Protein AF-0000000084396271 (afdb_homodimer)

Solvent-accessible surface area (backbone atoms only — not comparable to full-atom values): 37922 Å² total; per-residue (Å²): 140,82,82,84,74,87,76,87,78,82,88,83,81,90,78,85,70,91,72,87,77,88,82,86,90,87,81,84,76,80,70,82,71,81,75,75,80,76,79,72,78,72,75,79,75,74,90,86,75,85,74,75,72,69,78,74,76,63,80,74,70,66,83,68,76,63,54,51,74,42,50,71,95,71,56,78,64,40,39,77,60,93,80,74,76,40,69,64,97,51,34,36,41,35,73,61,38,47,53,78,38,41,73,50,60,68,64,48,58,51,75,68,24,57,67,62,53,68,36,43,68,68,48,74,65,57,42,42,51,49,53,48,51,40,34,66,33,40,35,21,45,52,26,32,31,30,34,42,66,32,36,73,73,73,45,84,22,66,40,32,36,40,26,40,30,73,41,32,82,73,37,26,33,32,28,47,38,68,72,46,66,34,66,61,48,61,94,46,50,56,60,57,51,50,50,47,48,52,52,45,43,40,46,70,71,71,52,29,44,22,37,33,42,65,34,37,64,85,42,54,70,60,48,51,51,41,45,74,70,55,32,41,78,37,35,53,42,68,35,62,53,17,41,31,58,64,91,58,55,75,80,79,69,85,73,75,85,87,69,78,77,79,67,47,64,48,34,42,28,34,34,23,36,40,36,42,59,41,43,77,72,61,50,38,49,58,49,46,58,55,59,69,66,48,85,68,67,72,66,77,68,56,48,90,61,64,78,72,78,75,72,78,72,80,118,141,87,82,82,85,77,91,79,70,88,79,88,82,91,81,90,76,89,72,92,74,89,86,92,88,90,88,82,79,81,80,86,76,80,74,70,77,72,77,66,78,66,73,77,73,72,88,85,75,84,76,77,70,68,79,74,76,62,79,74,72,66,85,68,76,54,50,52,76,42,49,71,94,71,56,78,66,39,41,77,60,92,82,73,76,40,68,65,97,51,33,36,42,36,74,59,37,47,50,78,39,42,72,52,60,68,63,48,58,52,76,69,23,57,68,62,51,67,36,40,68,68,48,75,66,57,42,32,51,51,53,49,52,39,36,67,34,39,34,24,46,50,26,31,33,29,35,42,66,32,36,74,74,74,43,84,22,65,41,31,36,41,25,39,30,72,41,32,81,71,38,26,33,34,27,47,37,69,74,45,66,35,67,60,49,61,94,44,50,56,60,57,50,52,49,48,50,52,52,46,44,41,44,71,71,69,53,31,44,22,37,33,43,66,36,39,64,84,41,54,72,60,48,52,49,42,45,72,70,54,33,41,80,36,34,56,38,70,35,61,53,18,36,34,62,62,91,57,52,78,74,85,86,80,76,68,90,93,68,72,79,79,66,47,62,50,35,42,26,36,33,24,36,41,36,42,59,40,43,76,72,62,51,37,50,59,50,46,56,55,59,68,66,47,86,70,68,70,65,76,68,56,49,92,60,62,79,72,78,75,71,79,70,82,121

Foldseek 3Di:
DDDDDDDDDDDDDDDDDDDDDDDDDDDDDDPPPPCPPPPPPPPVDDDDDDPPPPCPDDPPPDVPPLQLQPDPVRQAFQAQDDDDWWDDPWKIKDFDGNVQCVVVALPFDQVQCVFVQLDDPDDSVRVSVVSVVQRVDNQKTKIFMFTVLQVVVVHGRGFWIWMWGPQDLVQLEIETDGTTGQLLCPPFCRVLRVLLRVVCCSCPVVNGFKYKYKTFPPPVVSVVVCVLLPWDWPDKDWLPPPQRDCVVPPDDDDPDDPDDPPGRHRTIMTMTMDGSCCCPPVCSNVSSVVSVPDDGDNSVPRDSDRPDPPPPPPD/DDDDDDDDDDDYDDDDDDDDDDDYDDDDDPDDDPPVPPVPVPPVPDDDDDPPPPCPDDPPPDPPPLQLQPDPVRQAFQAQDDDDWWDDPWKIKDFDHNVQCVVVALPFDQVQCVFVQQDDPDDSVRVSVVSVVQRVDNQKTKIFMFTVLQVVVVHGRGFWMWMWGPQDLVQLEIETDGTTGQLLCPPFCRVLRVLLRVVCCSCPPVNGFKYKYKTFPPPVVSVVVCVLLPWDWPDKAWLPPPQRDCVNPPPDDDPDDVDDPPGRDRTIMTMTMDGSCCCPPVCSNVSSVVSVPDDGDNSVPRDSDRPDPPPPPPD

InterPro domains:
  IPR000182 GNAT domain [PF13302] (110-232)
  IPR000182 GNAT domain [PS51186] (91-251)
  IPR016181 Acyl-CoA N-acyltransferase [SSF55729] (82-240)
  IPR051908 Ribosomal-protein N-acetyltransferase [PTHR43441] (69-279)

Organism: NCBI:txid1296121

Nearest PDB structures (foldseek):
  3tcv-assembly1_A  TM=8.466E-01  e=3.653E-15  Brucella abortus 2308
  8gxf-assembly2_C  TM=8.588E-01  e=2.642E-12  Pseudomonas flexibilis
  8gxk-assembly2_C  TM=8.245E-01  e=1.444E-12  Pseudomonas jinjuensis
  8gxj-assembly1_A  TM=8.281E-01  e=3.166E-12  Pseudomonas aeruginosa PAO1
  3owc-assembly2_B  TM=7.996E-01  e=6.440E-10  Pseudomonas aeruginosa PAO1

Radius of gyration: 36.33 Å; Cα contacts (8 Å, |Δi|>4): 925; chains: 2; bounding box: 116×98×127 Å

Secondary structure (DSSP, 8-state):
-------------------------------------------------------------------SS--GGG-----SS----EE-SSEEEEE--HHHHHHHHTTS-GGGGGGGSS-----HHHHHHHHHHHHH-TT-EEEEEEEHHHHHTTS--EEEEEEEEEEETTTTEEEEEEEEE-GGGTTSSHHHHHHHHHHHIIIIIS--SEEEEEEETT-HHHHHHHHHTTPEEEEEEEEEE----GGG-----S--S---------EEEEEEEEEHHHHHTSSHHHHHHHHHTSPPP-GGG--SS----------/-------------------------------------------------------------------SS--GGG-----SS----EE-SSEEEEE--HHHHHHHHTTS-GGGGGGGSS-----HHHHHHHHHHHHH-TT-EEEEEEEHHHHHTTS--EEEEEEEEEEETTTTEEEEEEEEE-GGGTTSSHHHHHHHHHHHIIIIIS--SEEEEEEETT-HHHHHHHHHTTPEEEEEEEEEE----GGG--------S--------PEEEEEEEEEHHHHHTSSHHHHHHHHHTSPPP-GGG--SS----------

Structure (mmCIF, N/CA/C/O backbone):
data_AF-0000000084396271-model_v1
#
loop_
_entity.id
_entity.type
_entity.pdbx_description
1 polymer 'N-acetyltransferase domain-containing protein'
#
loop_
_atom_site.group_PDB
_atom_site.id
_atom_site.type_symbol
_atom_site.label_atom_id
_atom_site.label_alt_id
_atom_site.label_comp_id
_atom_site.label_asym_id
_atom_site.label_entity_id
_atom_site.label_seq_id
_atom_site.pdbx_PDB_ins_code
_atom_site.Cartn_x
_atom_site.Cartn_y
_atom_site.Cartn_z
_atom_site.occupancy
_atom_site.B_iso_or_equiv
_atom_site.auth_seq_id
_atom_site.auth_comp_id
_atom_site.auth_asym_id
_atom_site.auth_atom_id
_atom_site.pdbx_PDB_model_num
ATOM 1 N N . MET A 1 1 ? -6.223 18.297 80.25 1 16.91 1 MET A N 1
ATOM 2 C CA . MET A 1 1 ? -6.379 17.406 81.375 1 16.91 1 MET A CA 1
ATOM 3 C C . MET A 1 1 ? -6.949 16.047 80.938 1 16.91 1 MET A C 1
ATOM 5 O O . MET A 1 1 ? -7.426 15.906 79.812 1 16.91 1 MET A O 1
ATOM 9 N N . THR A 1 2 ? -7.754 15.602 81.875 1 15.03 2 THR A N 1
ATOM 10 C CA . THR A 1 2 ? -7.855 14.297 82.5 1 15.03 2 THR A CA 1
ATOM 11 C C . THR A 1 2 ? -8.75 13.359 81.688 1 15.03 2 THR A C 1
ATOM 13 O O . THR A 1 2 ? -8.367 12.227 81.438 1 15.03 2 THR A O 1
ATOM 16 N N . SER A 1 3 ? -10.117 13.68 81.812 1 15.02 3 SER A N 1
ATOM 17 C CA . SER A 1 3 ? -10.922 12.742 82.562 1 15.02 3 SER A CA 1
ATOM 18 C C . SER A 1 3 ? -11.336 11.539 81.75 1 15.02 3 SER A C 1
ATOM 20 O O . SER A 1 3 ? -11.281 11.586 80.5 1 15.02 3 SER A O 1
ATOM 22 N N . GLU A 1 4 ? -12.633 11.219 82 1 15.9 4 GLU A N 1
ATOM 23 C CA . GLU A 1 4 ? -13.312 10.078 82.562 1 15.9 4 GLU A CA 1
ATOM 24 C C . GLU A 1 4 ? -13.703 9.047 81.562 1 15.9 4 GLU A C 1
ATOM 26 O O . GLU A 1 4 ? -13.789 9.367 80.375 1 15.9 4 GLU A O 1
ATOM 31 N N . THR A 1 5 ? -14.328 8.062 81.938 1 14.91 5 THR A N 1
ATOM 32 C CA . THR A 1 5 ? -14.492 6.641 82.25 1 14.91 5 THR A CA 1
ATOM 33 C C . THR A 1 5 ? -15.562 6.02 81.312 1 14.91 5 THR A C 1
ATOM 35 O O . THR A 1 5 ? -15.672 4.793 81.25 1 14.91 5 THR A O 1
ATOM 38 N N . GLN A 1 6 ? -16.5 6.895 80.688 1 15.28 6 GLN A N 1
ATOM 39 C CA . GLN A 1 6 ? -17.797 6.352 81.062 1 15.28 6 GLN A CA 1
ATOM 40 C C . GLN A 1 6 ? -17.969 4.91 80.562 1 15.28 6 GLN A C 1
ATOM 42 O O . GLN A 1 6 ? -17.578 4.574 79.5 1 15.28 6 GLN A O 1
ATOM 47 N N . SER A 1 7 ? -18.766 4.227 81.312 1 14.34 7 SER A N 1
ATOM 48 C CA . SER A 1 7 ? -19.062 2.922 81.938 1 14.34 7 SER A CA 1
ATOM 49 C C . SER A 1 7 ? -19.688 1.986 80.875 1 14.34 7 SER A C 1
ATOM 51 O O . SER A 1 7 ? -19.234 0.852 80.688 1 14.34 7 SER A O 1
ATOM 53 N N . THR A 1 8 ? -21.016 2.145 80.625 1 15.55 8 THR A N 1
ATOM 54 C CA . THR A 1 8 ? -21.938 1.189 81.25 1 15.55 8 THR A CA 1
ATOM 55 C C . THR A 1 8 ? -22.031 -0.081 80.375 1 15.55 8 THR A C 1
ATOM 57 O O . THR A 1 8 ? -21.75 -0.06 79.188 1 15.55 8 THR A O 1
ATOM 60 N N . GLN A 1 9 ? -22.906 -0.939 80.812 1 13.7 9 GLN A N 1
ATOM 61 C CA . GLN A 1 9 ? -23.156 -2.297 81.25 1 13.7 9 GLN A CA 1
ATOM 62 C C . GLN A 1 9 ? -23.734 -3.166 80.125 1 13.7 9 GLN A C 1
ATOM 64 O O . GLN A 1 9 ? -23.344 -4.332 80 1 13.7 9 GLN A O 1
ATOM 69 N N . LEU A 1 10 ? -24.875 -2.721 79.5 1 14.86 10 LEU A N 1
ATOM 70 C CA . LEU A 1 10 ? -26.016 -3.557 79.875 1 14.86 10 LEU A CA 1
ATOM 71 C C . LEU A 1 10 ? -25.875 -4.953 79.25 1 14.86 10 LEU A C 1
ATOM 73 O O . LEU A 1 10 ? -25.203 -5.137 78.25 1 14.86 10 LEU A O 1
ATOM 77 N N . ASP A 1 11 ? -27.016 -5.633 79.25 1 14.85 11 ASP A N 1
ATOM 78 C CA . ASP A 1 11 ? -27.609 -6.848 79.75 1 14.85 11 ASP A CA 1
ATOM 79 C C . ASP A 1 11 ? -27.469 -8.016 78.812 1 14.85 11 ASP A C 1
ATOM 81 O O . ASP A 1 11 ? -27.234 -7.812 77.625 1 14.85 11 ASP A O 1
ATOM 85 N N . GLN A 1 12 ? -28.359 -8.992 79 1 14.6 12 GLN A N 1
ATOM 86 C CA . GLN A 1 12 ? -28.469 -10.383 79.438 1 14.6 12 GLN A CA 1
ATOM 87 C C . GLN A 1 12 ? -28.562 -11.328 78.25 1 14.6 12 GLN A C 1
ATOM 89 O O . GLN A 1 12 ? -27.781 -12.266 78.125 1 14.6 12 GLN A O 1
ATOM 94 N N . ASN A 1 13 ? -29.844 -11.734 77.938 1 14.47 13 ASN A N 1
ATOM 95 C CA . ASN A 1 13 ? -30.344 -13.055 78.312 1 14.47 13 ASN A CA 1
ATOM 96 C C . ASN A 1 13 ? -30.203 -14.039 77.188 1 14.47 13 ASN A C 1
ATOM 98 O O . ASN A 1 13 ? -29.625 -15.117 77.312 1 14.47 13 ASN A O 1
ATOM 102 N N . HIS A 1 14 ? -31.391 -14.242 76.375 1 15.46 14 HIS A N 1
ATOM 103 C CA . HIS A 1 14 ? -32.219 -15.445 76.5 1 15.46 14 HIS A CA 1
ATOM 104 C C . HIS A 1 14 ? -31.734 -16.5 75.5 1 15.46 14 HIS A C 1
ATOM 106 O O . HIS A 1 14 ? -31.109 -16.172 74.5 1 15.46 14 HIS A O 1
ATOM 112 N N . SER A 1 15 ? -32.188 -17.719 75.75 1 14.06 15 SER A N 1
ATOM 113 C CA . SER A 1 15 ? -31.906 -19.156 75.875 1 14.06 15 SER A CA 1
ATOM 114 C C . SER A 1 15 ? -32.031 -19.844 74.5 1 14.06 15 SER A C 1
ATOM 116 O O . SER A 1 15 ? -31.266 -20.734 74.188 1 14.06 15 SER A O 1
ATOM 118 N N . GLU A 1 16 ? -33.188 -19.594 73.75 1 15.12 16 GLU A N 1
ATOM 119 C CA . GLU A 1 16 ? -34 -20.812 73.688 1 15.12 16 GLU A CA 1
ATOM 120 C C . GLU A 1 16 ? -33.375 -21.812 72.688 1 15.12 16 GLU A C 1
ATOM 122 O O . GLU A 1 16 ? -32.719 -21.422 71.75 1 15.12 16 GLU A O 1
ATOM 127 N N . SER A 1 17 ? -33.562 -23.094 73.062 1 14.41 17 SER A N 1
ATOM 128 C CA . SER A 1 17 ? -33.156 -24.484 73 1 14.41 17 SER A CA 1
ATOM 129 C C . SER A 1 17 ? -33.438 -25.094 71.625 1 14.41 17 SER A C 1
ATOM 131 O O . SER A 1 17 ? -33.031 -26.203 71.312 1 14.41 17 SER A O 1
ATOM 133 N N . PHE A 1 18 ? -34.219 -24.453 70.75 1 14.88 18 PHE A N 1
ATOM 134 C CA . PHE A 1 18 ? -35.156 -25.484 70.312 1 14.88 18 PHE A CA 1
ATOM 135 C C . PHE A 1 18 ? -34.406 -26.609 69.562 1 14.88 18 PHE A C 1
ATOM 137 O O . PHE A 1 18 ? -33.594 -26.359 68.688 1 14.88 18 PHE A O 1
ATOM 144 N N . GLN A 1 19 ? -34.688 -27.859 70.062 1 13.97 19 GLN A N 1
ATOM 145 C CA . GLN A 1 19 ? -34.219 -29.234 70.125 1 13.97 19 GLN A CA 1
ATOM 146 C C . GLN A 1 19 ? -34.281 -29.906 68.75 1 13.97 19 GLN A C 1
ATOM 148 O O . GLN A 1 19 ? -33.375 -30.641 68.375 1 13.97 19 GLN A O 1
ATOM 153 N N . ALA A 1 20 ? -35.531 -29.953 68.125 1 14.43 20 ALA A N 1
ATOM 154 C CA . ALA A 1 20 ? -36.031 -31.312 68 1 14.43 20 ALA A CA 1
ATOM 155 C C . ALA A 1 20 ? -35.156 -32.125 67.062 1 14.43 20 ALA A C 1
ATOM 157 O O . ALA A 1 20 ? -34.562 -31.578 66.125 1 14.43 20 ALA A O 1
ATOM 158 N N . ASN A 1 21 ? -35.25 -33.5 67.188 1 14.63 21 ASN A N 1
ATOM 159 C CA . ASN A 1 21 ? -34.688 -34.844 67.125 1 14.63 21 ASN A CA 1
ATOM 160 C C . ASN A 1 21 ? -34.719 -35.406 65.688 1 14.63 21 ASN A C 1
ATOM 162 O O . ASN A 1 21 ? -33.906 -36.281 65.375 1 14.63 21 ASN A O 1
ATOM 166 N N . GLY A 1 22 ? -35.906 -35.375 65 1 14.86 22 GLY A N 1
ATOM 167 C CA . GLY A 1 22 ? -36.406 -36.719 64.688 1 14.86 22 GLY A CA 1
ATOM 168 C C . GLY A 1 22 ? -35.562 -37.406 63.625 1 14.86 22 GLY A C 1
ATOM 169 O O . GLY A 1 22 ? -34.781 -36.781 62.906 1 14.86 22 GLY A O 1
ATOM 170 N N . GLN A 1 23 ? -35.844 -38.75 63.5 1 15.27 23 GLN A N 1
ATOM 171 C CA . GLN A 1 23 ? -35.312 -40.094 63.281 1 15.27 23 GLN A CA 1
ATOM 172 C C . GLN A 1 23 ? -35.062 -40.344 61.812 1 15.27 23 GLN A C 1
ATOM 174 O O . GLN A 1 23 ? -33.969 -40.844 61.438 1 15.27 23 GLN A O 1
ATOM 179 N N . VAL A 1 24 ? -36.156 -40.75 61.031 1 15.43 24 VAL A N 1
ATOM 180 C CA . VAL A 1 24 ? -36.375 -42.125 60.625 1 15.43 24 VAL A CA 1
ATOM 181 C C . VAL A 1 24 ? -35.562 -42.406 59.375 1 15.43 24 VAL A C 1
ATOM 183 O O . VAL A 1 24 ? -35.062 -41.469 58.688 1 15.43 24 VAL A O 1
ATOM 186 N N . ASP A 1 25 ? -36.25 -43.156 58.281 1 16.17 25 ASP A N 1
ATOM 187 C CA . ASP A 1 25 ? -36.219 -44.531 57.781 1 16.17 25 ASP A CA 1
ATOM 188 C C . ASP A 1 25 ? -35.438 -44.625 56.469 1 16.17 25 ASP A C 1
ATOM 190 O O . ASP A 1 25 ? -35.219 -43.625 55.781 1 16.17 25 ASP A O 1
ATOM 194 N N . HIS A 1 26 ? -35.5 -45.906 55.906 1 15.9 26 HIS A N 1
ATOM 195 C CA . HIS A 1 26 ? -34.688 -46.969 55.281 1 15.9 26 HIS A CA 1
ATOM 196 C C . HIS A 1 26 ? -34.469 -46.688 53.812 1 15.9 2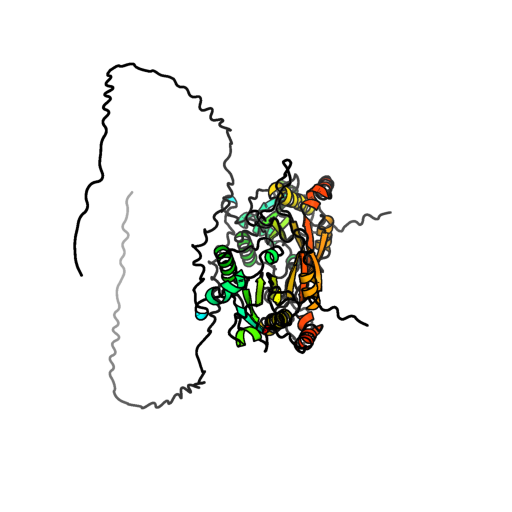6 HIS A C 1
ATOM 198 O O . HIS A 1 26 ? -33.344 -46.688 53.344 1 15.9 26 HIS A O 1
ATOM 204 N N . ASP A 1 27 ? -35.406 -47.344 52.906 1 15.79 27 ASP A N 1
ATOM 205 C CA . ASP A 1 27 ? -35.156 -48.5 52.062 1 15.79 27 ASP A CA 1
ATOM 206 C C . ASP A 1 27 ? -34.719 -48.062 50.656 1 15.79 27 ASP A C 1
ATOM 208 O O . ASP A 1 27 ? -33.75 -48.594 50.125 1 15.79 27 ASP A O 1
ATOM 212 N N . GLY A 1 28 ? -35.75 -47.656 49.844 1 16.92 28 GLY A N 1
ATOM 213 C CA . GLY A 1 28 ? -36.188 -48.344 48.625 1 16.92 28 GLY A CA 1
ATOM 214 C C . GLY A 1 28 ? -35.344 -48 47.406 1 16.92 28 GLY A C 1
ATOM 215 O O . GLY A 1 28 ? -34.844 -46.875 47.281 1 16.92 28 GLY A O 1
ATOM 216 N N . ASP A 1 29 ? -35 -49.062 46.562 1 17.61 29 ASP A N 1
ATOM 217 C CA . ASP A 1 29 ? -34.031 -49.469 45.531 1 17.61 29 ASP A CA 1
ATOM 218 C C . ASP A 1 29 ? -34.281 -48.719 44.25 1 17.61 29 ASP A C 1
ATOM 220 O O . ASP A 1 29 ? -33.594 -48.938 43.25 1 17.61 29 ASP A O 1
ATOM 224 N N . VAL A 1 30 ? -35.281 -47.875 44.156 1 17.53 30 VAL A N 1
ATOM 225 C CA . VAL A 1 30 ? -35.844 -47.938 42.812 1 17.53 30 VAL A CA 1
ATOM 226 C C . VAL A 1 30 ? -34.75 -47.625 41.781 1 17.53 30 VAL A C 1
ATOM 228 O O . VAL A 1 30 ? -33.969 -46.656 41.969 1 17.53 30 VAL A O 1
ATOM 231 N N . LEU A 1 31 ? -34.688 -48.531 40.719 1 18.08 31 LEU A N 1
ATOM 232 C CA . LEU A 1 31 ? -33.938 -48.969 39.562 1 18.08 31 LEU A CA 1
ATOM 233 C C . LEU A 1 31 ? -33.969 -47.875 38.469 1 18.08 31 LEU A C 1
ATOM 235 O O . LEU A 1 31 ? -33.469 -48.094 37.375 1 18.08 31 LEU A O 1
ATOM 239 N N . LEU A 1 32 ? -33.969 -46.625 38.75 1 16.39 32 LEU A N 1
ATOM 240 C CA . LEU A 1 32 ? -34.375 -45.812 37.594 1 16.39 32 LEU A CA 1
ATOM 241 C C . LEU A 1 32 ? -33.438 -46.031 36.406 1 16.39 32 LEU A C 1
ATOM 243 O O . LEU A 1 32 ? -32.25 -45.875 36.531 1 16.39 32 LEU A O 1
ATOM 247 N N . ASN A 1 33 ? -33.906 -46.844 35.438 1 18 33 ASN A N 1
ATOM 248 C CA . ASN A 1 33 ? -33.469 -47.375 34.125 1 18 33 ASN A CA 1
ATOM 249 C C . ASN A 1 33 ? -33.125 -46.25 33.156 1 18 33 ASN A C 1
ATOM 251 O O . ASN A 1 33 ? -33 -46.469 31.969 1 18 33 ASN A O 1
ATOM 255 N N . GLY A 1 34 ? -33.125 -45 33.531 1 17.55 34 GLY A N 1
ATOM 256 C CA . GLY A 1 34 ? -33.281 -44.062 32.438 1 17.55 34 GLY A CA 1
ATOM 257 C C . GLY A 1 34 ? -32.188 -44.125 31.391 1 17.55 34 GLY A C 1
ATOM 258 O O . GLY A 1 34 ? -31.016 -43.938 31.703 1 17.55 34 GLY A O 1
ATOM 259 N N . GLU A 1 35 ? -32.344 -45 30.328 1 19.69 35 GLU A N 1
ATOM 260 C CA . GLU A 1 35 ? -31.594 -45.375 29.141 1 19.69 35 GLU A CA 1
ATOM 261 C C . GLU A 1 35 ? -31.156 -44.156 28.328 1 19.69 35 GLU A C 1
ATOM 263 O O . GLU A 1 35 ? -31.969 -43.562 27.625 1 19.69 35 GLU A O 1
ATOM 268 N N . GLY A 1 36 ? -30.719 -43.062 28.844 1 19.02 36 GLY A N 1
ATOM 269 C CA . GLY A 1 36 ? -30.5 -41.938 27.969 1 19.02 36 GLY A CA 1
ATOM 270 C C . GLY A 1 36 ? -29.516 -42.219 26.859 1 19.02 36 GLY A C 1
ATOM 271 O O . GLY A 1 36 ? -28.375 -42.594 27.109 1 19.02 36 GLY A O 1
ATOM 272 N N . GLU A 1 37 ? -29.953 -42.75 25.656 1 19.34 37 GLU A N 1
ATOM 273 C CA . GLU A 1 37 ? -29.312 -43.188 24.406 1 19.34 37 GLU A CA 1
ATOM 274 C C . GLU A 1 37 ? -28.344 -42.125 23.891 1 19.34 37 GLU A C 1
ATOM 276 O O . GLU A 1 37 ? -28.75 -41 23.625 1 19.34 37 GLU A O 1
ATOM 281 N N . ASN A 1 38 ? -27.078 -42.156 24.266 1 18.91 38 ASN A N 1
ATOM 282 C CA . ASN A 1 38 ? -25.906 -41.406 23.781 1 18.91 38 ASN A CA 1
ATOM 283 C C . ASN A 1 38 ? -25.672 -41.656 22.281 1 18.91 38 ASN A C 1
ATOM 285 O O . ASN A 1 38 ? -25.219 -42.75 21.891 1 18.91 38 ASN A O 1
ATOM 289 N N . ASN A 1 39 ? -26.609 -41.406 21.406 1 19.47 39 ASN A N 1
ATOM 290 C CA . ASN A 1 39 ? -26.391 -41.656 19.984 1 19.47 39 ASN A CA 1
ATOM 291 C C . ASN A 1 39 ? -25.094 -41 19.5 1 19.47 39 ASN A C 1
ATOM 293 O O . ASN A 1 39 ? -25 -39.781 19.375 1 19.47 39 ASN A O 1
ATOM 297 N N . ARG A 1 40 ? -23.938 -41.656 19.766 1 19.41 40 ARG A N 1
ATOM 298 C CA . ARG A 1 40 ? -22.609 -41.406 19.203 1 19.41 40 ARG A CA 1
ATOM 299 C C . ARG A 1 40 ? -22.641 -41.5 17.688 1 19.41 40 ARG A C 1
ATOM 301 O O . ARG A 1 40 ? -22.766 -42.594 17.141 1 19.41 40 ARG A O 1
ATOM 308 N N . ASN A 1 41 ? -23.344 -40.688 16.969 1 19.78 41 ASN A N 1
ATOM 309 C CA . ASN A 1 41 ? -23.156 -40.719 15.523 1 19.78 41 ASN A CA 1
ATOM 310 C C . ASN A 1 41 ? -21.672 -40.75 15.164 1 19.78 41 ASN A C 1
ATOM 312 O O . ASN A 1 41 ? -20.953 -39.781 15.43 1 19.78 41 ASN A O 1
ATOM 316 N N . ARG A 1 42 ? -20.984 -41.906 15.172 1 20.78 42 ARG A N 1
ATOM 317 C CA . ARG A 1 42 ? -19.641 -42.25 14.734 1 20.78 42 ARG A CA 1
ATOM 318 C C . ARG A 1 42 ? -19.391 -41.781 13.305 1 20.78 42 ARG A C 1
ATOM 320 O O . ARG A 1 42 ? -19.734 -42.5 12.352 1 20.78 42 ARG A O 1
ATOM 327 N N . MET A 1 43 ? -19.734 -40.594 12.898 1 21.81 43 MET A N 1
ATOM 328 C CA . MET A 1 43 ? -19.219 -40.406 11.555 1 21.81 43 MET A CA 1
ATOM 329 C C . MET A 1 43 ? -17.75 -40.844 11.469 1 21.81 43 MET A C 1
ATOM 331 O O . MET A 1 43 ? -16.922 -40.406 12.273 1 21.81 43 MET A O 1
ATOM 335 N N . ASP A 1 44 ? -17.406 -41.938 11.047 1 22.09 44 ASP A N 1
ATOM 336 C CA . ASP A 1 44 ? -16.172 -42.625 10.719 1 22.09 44 ASP A CA 1
ATOM 337 C C . ASP A 1 44 ? -15.242 -41.75 9.898 1 22.09 44 ASP A C 1
ATOM 339 O O . ASP A 1 44 ? -15.391 -41.625 8.68 1 22.09 44 ASP A O 1
ATOM 343 N N . MET A 1 45 ? -15.078 -40.5 10.375 1 22.77 45 MET A N 1
ATOM 344 C CA . MET A 1 45 ? -14.211 -39.594 9.633 1 22.77 45 MET A CA 1
ATOM 345 C C . MET A 1 45 ? -12.836 -40.219 9.414 1 22.77 45 MET A C 1
ATOM 347 O O . MET A 1 45 ? -12.156 -40.562 10.383 1 22.77 45 MET A O 1
ATOM 351 N N . ASN A 1 46 ? -12.445 -40.812 8.297 1 24.08 46 ASN A N 1
ATOM 352 C CA . ASN A 1 46 ? -11.203 -41.25 7.664 1 24.08 46 ASN A CA 1
ATOM 353 C C . ASN A 1 46 ? -10.055 -40.312 8.008 1 24.08 46 ASN A C 1
ATOM 355 O O . ASN A 1 46 ? -10.281 -39.156 8.422 1 24.08 46 ASN A O 1
ATOM 359 N N . GLY A 1 47 ? -8.75 -40.5 7.344 1 23.58 47 GLY A N 1
ATOM 360 C CA . GLY A 1 47 ? -7.355 -40.344 7.742 1 23.58 47 GLY A CA 1
ATOM 361 C C . GLY A 1 47 ? -6.996 -38.969 8.211 1 23.58 47 GLY A C 1
ATOM 362 O O . GLY A 1 47 ? -7.797 -38.031 8.086 1 23.58 47 GLY A O 1
ATOM 363 N N . SER A 1 48 ? -5.52 -38.75 8.297 1 25.41 48 SER A N 1
ATOM 364 C CA . SER A 1 48 ? -4.492 -38.094 9.109 1 25.41 48 SER A CA 1
ATOM 365 C C . SER A 1 48 ? -4.547 -36.562 8.969 1 25.41 48 SER A C 1
ATOM 367 O O . SER A 1 48 ? -4.48 -35.844 9.961 1 25.41 48 SER A O 1
ATOM 369 N N . ALA A 1 49 ? -4.016 -36.062 7.824 1 27.09 49 ALA A N 1
ATOM 370 C CA . ALA A 1 49 ? -2.873 -35.156 7.793 1 27.09 49 ALA A CA 1
ATOM 371 C C . ALA A 1 49 ? -3.266 -33.75 8.281 1 27.09 49 ALA A C 1
ATOM 373 O O . ALA A 1 49 ? -2.615 -33.188 9.164 1 27.09 49 ALA A O 1
ATOM 374 N N . ASP A 1 50 ? -3.412 -32.75 7.336 1 29.88 50 ASP A N 1
ATOM 375 C CA . ASP A 1 50 ? -2.746 -31.469 7.277 1 29.88 50 ASP A CA 1
ATOM 376 C C . ASP A 1 50 ? -3.525 -30.406 8.062 1 29.88 50 ASP A C 1
ATOM 378 O O . ASP A 1 50 ? -4.527 -29.891 7.582 1 29.88 50 ASP A O 1
ATOM 382 N N . GLN A 1 51 ? -3.701 -30.75 9.375 1 29.5 51 GLN A N 1
ATOM 383 C CA . GLN A 1 51 ? -4.379 -29.703 10.141 1 29.5 51 GLN A CA 1
ATOM 384 C C . GLN A 1 51 ? -3.594 -28.391 10.102 1 29.5 51 GLN A C 1
ATOM 386 O O . GLN A 1 51 ? -2.549 -28.281 10.75 1 29.5 51 GLN A O 1
ATOM 391 N N . THR A 1 52 ? -3.457 -27.719 9 1 31.53 52 THR A N 1
ATOM 392 C CA . THR A 1 52 ? -2.861 -26.391 9.023 1 31.53 52 THR A CA 1
ATOM 393 C C . THR A 1 52 ? -3.475 -25.547 10.125 1 31.53 52 THR A C 1
ATOM 395 O O . THR A 1 52 ? -4.695 -25.375 10.188 1 31.53 52 THR A O 1
ATOM 398 N N . VAL A 1 53 ? -2.904 -25.609 11.352 1 30.44 53 VAL A N 1
ATOM 399 C CA . VAL A 1 53 ? -3.279 -24.797 12.508 1 30.44 53 VAL A CA 1
ATOM 400 C C . VAL A 1 53 ? -3.32 -23.328 12.117 1 30.44 53 VAL A C 1
ATOM 402 O O . VAL A 1 53 ? -2.316 -22.766 11.672 1 30.44 53 VAL A O 1
ATOM 405 N N . LEU A 1 54 ? -4.426 -22.844 11.758 1 31.92 54 LEU A N 1
ATOM 406 C CA . LEU A 1 54 ? -4.66 -21.406 11.625 1 31.92 54 LEU A CA 1
ATOM 407 C C . LEU A 1 54 ? -4.418 -20.703 12.953 1 31.92 54 LEU A C 1
ATOM 409 O O . LEU A 1 54 ? -4.992 -21.062 13.977 1 31.92 54 LEU A O 1
ATOM 413 N N . ASN A 1 55 ? -3.238 -20.344 13.242 1 31.44 55 ASN A N 1
ATOM 414 C CA . ASN A 1 55 ? -3.068 -19.531 14.438 1 31.44 55 ASN A CA 1
ATOM 415 C C . ASN A 1 55 ? -4.023 -18.344 14.445 1 31.44 55 ASN A C 1
ATOM 417 O O . ASN A 1 55 ? -3.805 -17.359 13.734 1 31.44 55 ASN A O 1
ATOM 421 N N . LEU A 1 56 ? -5.188 -18.594 14.781 1 34.66 56 LEU A N 1
ATOM 422 C CA . LEU A 1 56 ? -6.195 -17.547 14.914 1 34.66 56 LEU A CA 1
ATOM 423 C C . LEU A 1 56 ? -5.93 -16.688 16.141 1 34.66 56 LEU A C 1
ATOM 425 O O . LEU A 1 56 ? -6.785 -15.891 16.547 1 34.66 56 LEU A O 1
ATOM 429 N N . TYR A 1 57 ? -4.855 -17.094 16.828 1 34.72 57 TYR A N 1
ATOM 430 C CA . TYR A 1 57 ? -4.656 -16.344 18.062 1 34.72 57 TYR A CA 1
ATOM 431 C C . TYR A 1 57 ? -4.332 -14.883 17.781 1 34.72 57 TYR A C 1
ATOM 433 O O . TYR A 1 57 ? -3.373 -14.586 17.062 1 34.72 57 TYR A O 1
ATOM 441 N N . ARG A 1 58 ? -5.188 -13.992 17.938 1 39.94 58 ARG A N 1
ATOM 442 C CA . ARG A 1 58 ? -4.863 -12.57 18 1 39.94 58 ARG A CA 1
ATOM 443 C C . ARG A 1 58 ? -4.484 -12.156 19.422 1 39.94 58 ARG A C 1
ATOM 445 O O . ARG A 1 58 ? -5.227 -12.422 20.375 1 39.94 58 ARG A O 1
ATOM 452 N N . PRO A 1 59 ? -3.275 -11.867 19.688 1 37.69 59 PRO A N 1
ATOM 453 C CA . PRO A 1 59 ? -3.055 -11.414 21.062 1 37.69 59 PRO A CA 1
ATOM 454 C C . PRO A 1 59 ? -4.148 -10.469 21.547 1 37.69 59 PRO A C 1
ATOM 456 O O . PRO A 1 59 ? -4.648 -9.648 20.781 1 37.69 59 PRO A O 1
ATOM 459 N N . THR A 1 60 ? -4.984 -10.906 22.406 1 39.84 60 THR A N 1
ATOM 460 C CA . THR A 1 60 ? -5.852 -9.938 23.078 1 39.84 60 THR A CA 1
ATOM 461 C C . THR A 1 60 ? -5.059 -8.727 23.547 1 39.84 60 THR A C 1
ATOM 463 O O . THR A 1 60 ? -4.035 -8.875 24.219 1 39.84 60 THR A O 1
ATOM 466 N N . GLY A 1 61 ? -5.004 -7.613 22.797 1 42.66 61 GLY A N 1
ATOM 467 C CA . GLY A 1 61 ? -4.371 -6.371 23.219 1 42.66 61 GLY A CA 1
ATOM 468 C C . GLY A 1 61 ? -4.496 -6.102 24.703 1 42.66 61 GLY A C 1
ATOM 469 O O . GLY A 1 61 ? -5.383 -6.645 25.359 1 42.66 61 GLY A O 1
ATOM 470 N N . THR A 1 62 ? -3.465 -6.055 25.375 1 43.97 62 THR A N 1
ATOM 471 C CA . THR A 1 62 ? -3.453 -5.551 26.75 1 43.97 62 THR A CA 1
ATOM 472 C C . THR A 1 62 ? -4.562 -4.52 26.953 1 43.97 62 THR A C 1
ATOM 474 O O . THR A 1 62 ? -4.867 -3.742 26.047 1 43.97 62 THR A O 1
ATOM 477 N N . PRO A 1 63 ? -5.414 -4.711 27.922 1 44.91 63 PRO A N 1
ATOM 478 C CA . PRO A 1 63 ? -6.328 -3.605 28.234 1 44.91 63 PRO A CA 1
ATOM 479 C C . PRO A 1 63 ? -5.703 -2.236 27.984 1 44.91 63 PRO A C 1
ATOM 481 O O . PRO A 1 63 ? -4.609 -1.949 28.469 1 44.91 63 PRO A O 1
ATOM 484 N N . SER A 1 64 ? -5.711 -1.687 26.828 1 49.47 64 SER A N 1
ATOM 485 C CA . SER A 1 64 ? -5.145 -0.415 26.391 1 49.47 64 SER A CA 1
ATOM 486 C C . SER A 1 64 ? -5.359 0.675 27.438 1 49.47 64 SER A C 1
ATOM 488 O O . SER A 1 64 ? -6.5 0.996 27.781 1 49.47 64 SER A O 1
ATOM 490 N N . THR A 1 65 ? -4.75 0.592 28.562 1 58.94 65 THR A N 1
ATOM 491 C CA . THR A 1 65 ? -4.738 1.847 29.312 1 58.94 65 THR A CA 1
ATOM 492 C C . THR A 1 65 ? -4.711 3.039 28.359 1 58.94 65 THR A C 1
ATOM 494 O O . THR A 1 65 ? -3.814 3.148 27.516 1 58.94 65 THR A O 1
ATOM 497 N N . TYR A 1 66 ? -5.918 3.463 27.984 1 73.5 66 TYR A N 1
ATOM 498 C CA . TYR A 1 66 ? -6.043 4.602 27.078 1 73.5 66 TYR A CA 1
ATOM 499 C C . TYR A 1 66 ? -5.422 5.852 27.688 1 73.5 66 TYR A C 1
ATOM 501 O O . TYR A 1 66 ? -5.578 6.109 28.891 1 73.5 66 TYR A O 1
ATOM 509 N N . HIS A 1 67 ? -4.211 6.219 27.344 1 83.88 67 HIS A N 1
ATOM 510 C CA . HIS A 1 67 ? -3.365 7.348 27.719 1 83.88 67 HIS A CA 1
ATOM 511 C C . HIS A 1 67 ? -4.129 8.664 27.625 1 83.88 67 HIS A C 1
ATOM 513 O O . HIS A 1 67 ? -3.59 9.664 27.141 1 83.88 67 HIS A O 1
ATOM 519 N N . ALA A 1 68 ? -5.359 8.602 28.062 1 88.69 68 ALA A N 1
ATOM 520 C CA . ALA A 1 68 ? -6.188 9.797 27.953 1 88.69 68 ALA A CA 1
ATOM 521 C C . ALA A 1 68 ? -5.652 10.906 28.859 1 88.69 68 ALA A C 1
ATOM 523 O O . ALA A 1 68 ? -5.859 12.094 28.578 1 88.69 68 ALA A O 1
ATOM 524 N N . ALA A 1 69 ? -4.965 10.508 29.906 1 90.5 69 ALA A N 1
ATOM 525 C CA . ALA A 1 69 ? -4.527 11.484 30.891 1 90.5 69 ALA A CA 1
ATOM 526 C C . ALA A 1 69 ? -3.008 11.586 30.938 1 90.5 69 ALA A C 1
ATOM 528 O O . ALA A 1 69 ? -2.449 12.359 31.719 1 90.5 69 ALA A O 1
ATOM 529 N N . THR A 1 70 ? -2.361 10.828 30.109 1 92.38 70 THR A N 1
ATOM 530 C CA . THR A 1 70 ? -0.903 10.867 30.094 1 92.38 70 THR A CA 1
ATOM 531 C C . THR A 1 70 ? -0.401 12.211 29.578 1 92.38 70 THR A C 1
ATOM 533 O O . THR A 1 70 ? -0.758 12.641 28.469 1 92.38 70 THR A O 1
ATOM 536 N N . PRO A 1 71 ? 0.42 12.883 30.422 1 92.88 71 PRO A N 1
ATOM 537 C CA . PRO A 1 71 ? 0.943 14.172 29.984 1 92.88 71 PRO A CA 1
ATOM 538 C C . PRO A 1 71 ? 1.794 14.062 28.719 1 92.88 71 PRO A C 1
ATOM 540 O O . PRO A 1 71 ? 2.396 13.016 28.469 1 92.88 71 PRO A O 1
ATOM 543 N N . ARG A 1 72 ? 1.785 15.125 28 1 92.5 72 ARG A N 1
ATOM 544 C CA . ARG A 1 72 ? 2.488 15.195 26.719 1 92.5 72 ARG A CA 1
ATOM 545 C C . ARG A 1 72 ? 3.926 14.711 26.859 1 92.5 72 ARG A C 1
ATOM 547 O O . ARG A 1 72 ? 4.414 13.953 26.016 1 92.5 72 ARG A O 1
ATOM 554 N N . GLU A 1 73 ? 4.574 15.125 27.906 1 90.25 73 GLU A N 1
ATOM 555 C CA . GLU A 1 73 ? 5.992 14.844 28.109 1 90.25 73 GLU A CA 1
ATOM 556 C C . GLU A 1 73 ? 6.242 13.352 28.297 1 90.25 73 GLU A C 1
ATOM 558 O O . GLU A 1 73 ? 7.355 12.867 28.094 1 90.25 73 GLU A O 1
ATOM 563 N N . LEU A 1 74 ? 5.16 12.648 28.656 1 90.88 74 LEU A N 1
ATOM 564 C CA . LEU A 1 74 ? 5.301 11.227 28.953 1 90.88 74 LEU A CA 1
ATOM 565 C C . LEU A 1 74 ? 4.656 10.375 27.859 1 90.88 74 LEU A C 1
ATOM 567 O O . LEU A 1 74 ? 4.727 9.148 27.906 1 90.88 74 LEU A O 1
ATOM 571 N N . TYR A 1 75 ? 4.035 11.008 26.969 1 92.19 75 TYR A N 1
ATOM 572 C CA . TYR A 1 75 ? 3.369 10.297 25.891 1 92.19 75 TYR A CA 1
ATOM 573 C C . TYR A 1 75 ? 4.359 9.922 24.797 1 92.19 75 TYR A C 1
ATOM 575 O O . TYR A 1 75 ? 4.715 10.758 23.953 1 92.19 75 TYR A O 1
ATOM 583 N N . ASP A 1 76 ? 4.734 8.703 24.719 1 90 76 ASP A N 1
ATOM 584 C CA . ASP A 1 76 ? 5.777 8.227 23.812 1 90 76 ASP A CA 1
ATOM 585 C C . ASP A 1 76 ? 5.199 7.871 22.453 1 90 76 ASP A C 1
ATOM 587 O O . ASP A 1 76 ? 4.352 6.98 22.344 1 90 76 ASP A O 1
ATOM 591 N N . ILE A 1 77 ? 5.648 8.461 21.453 1 90.62 77 ILE A N 1
ATOM 592 C CA . ILE A 1 77 ? 5.207 8.219 20.078 1 90.62 77 ILE A CA 1
ATOM 593 C C . ILE A 1 77 ? 6.195 7.297 19.375 1 90.62 77 ILE A C 1
ATOM 595 O O . ILE A 1 77 ? 7.398 7.57 19.344 1 90.62 77 ILE A O 1
ATOM 599 N N . ASN A 1 78 ? 5.738 6.242 18.766 1 93.06 78 ASN A N 1
ATOM 600 C CA . ASN A 1 78 ? 6.57 5.23 18.125 1 93.06 78 ASN A CA 1
ATOM 601 C C . ASN A 1 78 ? 6.723 5.496 16.625 1 93.06 78 ASN A C 1
ATOM 603 O O . ASN A 1 78 ? 6.641 4.574 15.812 1 93.06 78 ASN A O 1
ATOM 607 N N . PHE A 1 79 ? 6.961 6.645 16.297 1 93.06 79 PHE A N 1
ATOM 608 C CA . PHE A 1 79 ? 7.152 6.996 14.898 1 93.06 79 PHE A CA 1
ATOM 609 C C . PHE A 1 79 ? 8.578 6.699 14.461 1 93.06 79 PHE A C 1
ATOM 611 O O . PHE A 1 79 ? 9.531 6.973 15.195 1 93.06 79 PHE A O 1
ATOM 618 N N . VAL A 1 80 ? 8.758 6.246 13.227 1 93.19 80 VAL A N 1
ATOM 619 C CA . VAL A 1 80 ? 10.016 5.656 12.773 1 93.19 80 VAL A CA 1
ATOM 620 C C . VAL A 1 80 ? 11.047 6.758 12.531 1 93.19 80 VAL A C 1
ATOM 622 O O . VAL A 1 80 ? 12.25 6.516 12.609 1 93.19 80 VAL A O 1
ATOM 625 N N . PHE A 1 81 ? 10.648 7.961 12.211 1 92.75 81 PHE A N 1
ATOM 626 C CA . PHE A 1 81 ? 11.555 9.078 11.977 1 92.75 81 PHE A CA 1
ATOM 627 C C . PHE A 1 81 ? 11.508 10.062 13.141 1 92.75 81 PHE A C 1
ATOM 629 O O . PHE A 1 81 ? 10.492 10.164 13.836 1 92.75 81 PHE A O 1
ATOM 636 N N . PRO A 1 82 ? 12.602 10.727 13.32 1 92.88 82 PRO A N 1
ATOM 637 C CA . PRO A 1 82 ? 12.523 11.812 14.297 1 92.88 82 PRO A CA 1
ATOM 638 C C . PRO A 1 82 ? 11.516 12.891 13.906 1 92.88 82 PRO A C 1
ATOM 640 O O . PRO A 1 82 ? 11.383 13.211 12.719 1 92.88 82 PRO A O 1
ATOM 643 N N . PHE A 1 83 ? 10.773 13.273 14.828 1 94.56 83 PHE A N 1
ATOM 644 C CA . PHE A 1 83 ? 9.812 14.336 14.57 1 94.56 83 PHE A CA 1
ATOM 645 C C . PHE A 1 83 ? 9.906 15.422 15.633 1 94.56 83 PHE A C 1
ATOM 647 O O . PHE A 1 83 ? 10.195 15.133 16.797 1 94.56 83 PHE A O 1
ATOM 654 N N . HIS A 1 84 ? 9.734 16.672 15.242 1 95.75 84 HIS A N 1
ATOM 655 C CA . HIS A 1 84 ? 9.641 17.828 16.125 1 95.75 84 HIS A CA 1
ATOM 656 C C . HIS A 1 84 ? 8.461 18.719 15.742 1 95.75 84 HIS A C 1
ATOM 658 O O . HIS A 1 84 ? 7.91 18.594 14.641 1 95.75 84 HIS A O 1
ATOM 664 N N . VAL A 1 85 ? 8.039 19.516 16.641 1 97.94 85 VAL A N 1
ATOM 665 C CA . VAL A 1 85 ? 6.922 20.422 16.406 1 97.94 85 VAL A CA 1
ATOM 666 C C . VAL A 1 85 ? 7.273 21.391 15.273 1 97.94 85 VAL A C 1
ATOM 668 O O . VAL A 1 85 ? 8.383 21.922 15.234 1 97.94 85 VAL A O 1
ATOM 671 N N . LEU A 1 86 ? 6.332 21.547 14.352 1 98.5 86 LEU A N 1
ATOM 672 C CA . LEU A 1 86 ? 6.48 22.453 13.219 1 98.5 86 LEU A CA 1
ATOM 673 C C . LEU A 1 86 ? 5.543 23.641 13.352 1 98.5 86 LEU A C 1
ATOM 675 O O . LEU A 1 86 ? 4.426 23.516 13.852 1 98.5 86 LEU A O 1
ATOM 679 N N . HIS A 1 87 ? 6.004 24.828 12.93 1 98 87 HIS A N 1
ATOM 680 C CA . HIS A 1 87 ? 5.074 25.938 13.039 1 98 87 HIS A CA 1
ATOM 681 C C . HIS A 1 87 ? 5.418 27.047 12.047 1 98 87 HIS A C 1
ATOM 683 O O . HIS A 1 87 ? 6.578 27.188 11.648 1 98 87 HIS A O 1
ATOM 689 N N . THR A 1 88 ? 4.473 27.703 11.57 1 98.06 88 THR A N 1
ATOM 690 C CA . THR A 1 88 ? 4.543 29.062 11.039 1 98.06 88 THR A CA 1
ATOM 691 C C . THR A 1 88 ? 4.09 30.078 12.094 1 98.06 88 THR A C 1
ATOM 693 O O . THR A 1 88 ? 3.955 29.75 13.266 1 98.06 88 THR A O 1
ATOM 696 N N . ASP A 1 89 ? 3.895 31.359 11.648 1 97.12 89 ASP A N 1
ATOM 697 C CA . ASP A 1 89 ? 3.383 32.375 12.562 1 97.12 89 ASP A CA 1
ATOM 698 C C . ASP A 1 89 ? 1.902 32.156 12.867 1 97.12 89 ASP A C 1
ATOM 700 O O . ASP A 1 89 ? 1.352 32.75 13.789 1 97.12 89 ASP A O 1
ATOM 704 N N . HIS A 1 90 ? 1.279 31.219 12.148 1 98.06 90 HIS A N 1
ATOM 705 C CA . HIS A 1 90 ? -0.177 31.156 12.219 1 98.06 90 HIS A CA 1
ATOM 706 C C . HIS A 1 90 ? -0.657 29.766 12.609 1 98.06 90 HIS A C 1
ATOM 708 O O . HIS A 1 90 ? -1.746 29.625 13.172 1 98.06 90 HIS A O 1
ATOM 714 N N . VAL A 1 91 ? 0.121 28.75 12.297 1 98.69 91 VAL A N 1
ATOM 715 C CA . VAL A 1 91 ? -0.31 27.359 12.492 1 98.69 91 VAL A CA 1
ATOM 716 C C . VAL A 1 91 ? 0.82 26.547 13.125 1 98.69 91 VAL A C 1
ATOM 718 O O . VAL A 1 91 ? 1.995 26.781 12.828 1 98.69 91 VAL A O 1
ATOM 721 N N . ARG A 1 92 ? 0.457 25.641 14.016 1 98.75 92 ARG A N 1
ATOM 722 C CA . ARG A 1 92 ? 1.393 24.688 14.609 1 98.75 92 ARG A CA 1
ATOM 723 C C . ARG A 1 92 ? 0.942 23.266 14.367 1 98.75 92 ARG A C 1
ATOM 725 O O . ARG A 1 92 ? -0.248 22.953 14.469 1 98.75 92 ARG A O 1
ATOM 732 N N . LEU A 1 93 ? 1.891 22.422 13.93 1 98.56 93 LEU A N 1
ATOM 733 C CA . LEU A 1 93 ? 1.692 20.984 13.82 1 98.56 93 LEU A CA 1
ATOM 734 C C . LEU A 1 93 ? 2.471 20.25 14.898 1 98.56 93 LEU A C 1
ATOM 736 O O . LEU A 1 93 ? 3.684 20.422 15.031 1 98.56 93 LEU A O 1
ATOM 740 N N . GLU A 1 94 ? 1.719 19.453 15.656 1 98.19 94 GLU A N 1
ATOM 741 C CA . GLU A 1 94 ? 2.346 18.688 16.719 1 98.19 94 GLU A CA 1
ATOM 742 C C . GLU A 1 94 ? 1.717 17.297 16.859 1 98.19 94 GLU A C 1
ATOM 744 O O . GLU A 1 94 ? 0.593 17.078 16.406 1 98.19 94 GLU A O 1
ATOM 749 N N . PRO A 1 95 ? 2.471 16.375 17.406 1 97.5 95 PRO A N 1
ATOM 750 C CA . PRO A 1 95 ? 1.873 15.047 17.578 1 97.5 95 PRO A CA 1
ATOM 751 C C . PRO A 1 95 ? 0.575 15.094 18.375 1 97.5 95 PRO A C 1
ATOM 753 O O . PRO A 1 95 ? 0.46 15.859 19.328 1 97.5 95 PRO A O 1
ATOM 756 N N . LEU A 1 96 ? -0.343 14.281 18.016 1 97.75 96 LEU A N 1
ATOM 757 C CA . LEU A 1 96 ? -1.614 14.195 18.719 1 97.75 96 LEU A CA 1
ATOM 758 C C . LEU A 1 96 ? -1.443 13.477 20.047 1 97.75 96 LEU A C 1
ATOM 760 O O . LEU A 1 96 ? -1.017 12.312 20.078 1 97.75 96 LEU A O 1
ATOM 764 N N . VAL A 1 97 ? -1.747 14.148 21.062 1 96.88 97 VAL A N 1
ATOM 765 C CA . VAL A 1 97 ? -1.682 13.641 22.438 1 96.88 97 VAL A CA 1
ATOM 766 C C . VAL A 1 97 ? -3.068 13.688 23.062 1 96.88 97 VAL A C 1
ATOM 768 O O . VAL A 1 97 ? -3.65 14.766 23.219 1 96.88 97 VAL A O 1
ATOM 771 N N . PRO A 1 98 ? -3.531 12.578 23.469 1 96.81 98 PRO A N 1
ATOM 772 C CA . PRO A 1 98 ? -4.914 12.547 23.938 1 96.81 98 PRO A CA 1
ATOM 773 C C . PRO A 1 98 ? -5.16 13.516 25.094 1 96.81 98 PRO A C 1
ATOM 775 O O . PRO A 1 98 ? -6.164 14.227 25.109 1 96.81 98 PRO A O 1
ATOM 778 N N . SER A 1 99 ? -4.344 13.633 26.078 1 95.88 99 SER A N 1
ATOM 779 C CA . SER A 1 99 ? -4.562 14.508 27.234 1 95.88 99 SER A CA 1
ATOM 780 C C . SER A 1 99 ? -4.703 15.961 26.797 1 95.88 99 SER A C 1
ATOM 782 O O . SER A 1 99 ? -5.27 16.781 27.531 1 95.88 99 SER A O 1
ATOM 784 N N . VAL A 1 100 ? -4.207 16.266 25.641 1 96.56 100 VAL A N 1
ATOM 785 C CA . VAL A 1 100 ? -4.211 17.641 25.141 1 96.56 100 VAL A CA 1
ATOM 786 C C . VAL A 1 100 ? -5.27 17.797 24.062 1 96.56 100 VAL A C 1
ATOM 788 O O . VAL A 1 100 ? -6.008 18.797 24.031 1 96.56 100 VAL A O 1
ATOM 791 N N . HIS A 1 101 ? -5.414 16.781 23.234 1 97.38 101 HIS A N 1
ATOM 792 C CA . HIS A 1 101 ? -6.059 17.016 21.938 1 97.38 101 HIS A CA 1
ATOM 793 C C . HIS A 1 101 ? -7.359 16.234 21.828 1 97.38 101 HIS A C 1
ATOM 795 O O . HIS A 1 101 ? -8.109 16.422 20.859 1 97.38 101 HIS A O 1
ATOM 801 N N . LEU A 1 102 ? -7.664 15.359 22.703 1 96.44 102 LEU A N 1
ATOM 802 C CA . LEU A 1 102 ? -8.805 14.461 22.562 1 96.44 102 LEU A CA 1
ATOM 803 C C . LEU A 1 102 ? -10.102 15.25 22.422 1 96.44 102 LEU A C 1
ATOM 805 O O . LEU A 1 102 ? -10.969 14.898 21.625 1 96.44 102 LEU A O 1
ATOM 809 N N . SER A 1 103 ? -10.266 16.266 23.25 1 95.56 103 SER A N 1
ATOM 810 C CA . SER A 1 103 ? -11.484 17.078 23.172 1 95.56 103 SER A CA 1
ATOM 811 C C . SER A 1 103 ? -11.68 17.656 21.781 1 95.56 103 SER A C 1
ATOM 813 O O . SER A 1 103 ? -12.797 17.672 21.266 1 95.56 103 SER A O 1
ATOM 815 N N . GLY A 1 104 ? -10.648 18.203 21.219 1 96.12 104 GLY A N 1
ATOM 816 C CA . GLY A 1 104 ? -10.711 18.719 19.859 1 96.12 104 GLY A CA 1
ATOM 817 C C . GLY A 1 104 ? -11 17.641 18.844 1 96.12 104 GLY A C 1
ATOM 818 O O . GLY A 1 104 ? -11.828 17.828 17.953 1 96.12 104 GLY A O 1
ATOM 819 N N . PHE A 1 105 ? -10.352 16.5 19.016 1 96.19 105 PHE A N 1
ATOM 820 C CA . PHE A 1 105 ? -10.523 15.367 18.125 1 96.19 105 PHE A CA 1
ATOM 821 C C . PHE A 1 105 ? -11.984 14.93 18.078 1 96.19 105 PHE A C 1
ATOM 823 O O . PHE A 1 105 ? -12.523 14.672 17 1 96.19 105 PHE A O 1
ATOM 830 N N . LEU A 1 106 ? -12.586 14.953 19.172 1 94.25 106 LEU A N 1
ATOM 831 C CA . LEU A 1 106 ? -13.961 14.477 19.281 1 94.25 106 LEU A CA 1
ATOM 832 C C . LEU A 1 106 ? -14.945 15.5 18.719 1 94.25 106 LEU A C 1
ATOM 834 O O . LEU A 1 106 ? -16.125 15.188 18.516 1 94.25 106 LEU A O 1
ATOM 838 N N . ARG A 1 107 ? -14.492 16.656 18.406 1 93.81 107 ARG A N 1
ATOM 839 C CA . ARG A 1 107 ? -15.344 17.688 17.828 1 93.81 107 ARG A CA 1
ATOM 840 C C . ARG A 1 107 ? -15.398 17.562 16.297 1 93.81 107 ARG A C 1
ATOM 842 O O . ARG A 1 107 ? -16.219 18.203 15.648 1 93.81 107 ARG A O 1
ATOM 849 N N . LEU A 1 108 ? -14.531 16.781 15.758 1 92.5 108 LEU A N 1
ATOM 850 C CA . LEU A 1 108 ? -14.625 16.531 14.328 1 92.5 108 LEU A CA 1
ATOM 851 C C . LEU A 1 108 ? -15.969 15.898 13.969 1 92.5 108 LEU A C 1
ATOM 853 O O . LEU A 1 108 ? -16.406 14.945 14.617 1 92.5 108 LEU A O 1
ATOM 857 N N . PRO A 1 109 ? -16.562 16.438 12.93 1 86.94 109 PRO A N 1
ATOM 858 C CA . PRO A 1 109 ? -17.891 15.938 12.609 1 86.94 109 PRO A CA 1
ATOM 859 C C . PRO A 1 109 ? -17.891 14.453 12.25 1 86.94 109 PRO A C 1
ATOM 861 O O . PRO A 1 109 ? -17.031 13.992 11.5 1 86.94 109 PRO A O 1
ATOM 864 N N . PRO A 1 110 ? -18.891 13.805 12.742 1 79.81 110 PRO A N 1
ATOM 865 C CA . PRO A 1 110 ? -18.969 12.375 12.453 1 79.81 110 PRO A CA 1
ATOM 866 C C . PRO A 1 110 ? -18.969 12.07 10.961 1 79.81 110 PRO A C 1
ATOM 868 O O . PRO A 1 110 ? -18.328 11.102 10.523 1 79.81 110 PRO A O 1
ATOM 871 N N . GLU A 1 111 ? -19.594 12.891 10.164 1 76.75 111 GLU A N 1
ATOM 872 C CA . GLU A 1 111 ? -19.734 12.664 8.734 1 76.75 111 GLU A CA 1
ATOM 873 C C . GLU A 1 111 ? -18.391 12.812 8.016 1 76.75 111 GLU A C 1
ATOM 875 O O . GLU A 1 111 ? -18.234 12.328 6.895 1 76.75 111 GLU A O 1
ATOM 880 N N . SER A 1 112 ? -17.516 13.43 8.75 1 79 112 SER A N 1
ATOM 881 C CA . SER A 1 112 ? -16.219 13.664 8.109 1 79 112 SER A CA 1
ATOM 882 C C . SER A 1 112 ? -15.383 12.391 8.055 1 79 112 SER A C 1
ATOM 884 O O . SER A 1 112 ? -14.445 12.289 7.262 1 79 112 SER A O 1
ATOM 886 N N . TRP A 1 113 ? -15.82 11.438 8.836 1 78.56 113 TRP A N 1
ATOM 887 C CA . TRP A 1 113 ? -15.039 10.211 8.914 1 78.56 113 TRP A CA 1
ATOM 888 C C . TRP A 1 113 ? -15.516 9.188 7.887 1 78.56 113 TRP A C 1
ATOM 890 O O . TRP A 1 113 ? -14.828 8.195 7.629 1 78.56 113 TRP A O 1
ATOM 900 N N . ILE A 1 114 ? -16.672 9.43 7.25 1 70 114 ILE A N 1
ATOM 901 C CA . ILE A 1 114 ? -17.297 8.492 6.324 1 70 114 ILE A CA 1
ATOM 902 C C . ILE A 1 114 ? -16.359 8.227 5.148 1 70 114 ILE A C 1
ATOM 904 O O . ILE A 1 114 ? -16.359 7.125 4.59 1 70 114 ILE A O 1
ATOM 908 N N . HIS A 1 115 ? -15.555 9.211 4.867 1 69.44 115 HIS A N 1
ATOM 909 C CA . HIS A 1 115 ? -14.68 9.117 3.703 1 69.44 115 HIS A CA 1
ATOM 910 C C . HIS A 1 115 ? -13.484 8.211 3.982 1 69.44 115 HIS A C 1
ATOM 912 O O . HIS A 1 115 ? -12.766 7.82 3.057 1 69.44 115 HIS A O 1
ATOM 918 N N . PHE A 1 116 ? -13.32 7.949 5.242 1 69.06 116 PHE A N 1
ATOM 919 C CA . PHE A 1 116 ? -12.125 7.191 5.609 1 69.06 116 PHE A CA 1
ATOM 920 C C . PHE A 1 116 ? -12.484 5.742 5.914 1 69.06 116 PHE A C 1
ATOM 922 O O . PHE A 1 116 ? -11.734 5.047 6.609 1 69.06 116 PHE A O 1
ATOM 929 N N . GLY A 1 117 ? -13.625 5.387 5.445 1 62.19 117 GLY A N 1
ATOM 930 C CA . GLY A 1 117 ? -14.031 4.004 5.648 1 62.19 117 GLY A CA 1
ATOM 931 C C . GLY A 1 117 ? -14.625 3.75 7.02 1 62.19 117 GLY A C 1
ATOM 932 O O . GLY A 1 117 ? -15.625 4.367 7.387 1 62.19 117 GLY A O 1
ATOM 933 N N . ASP A 1 118 ? -13.781 2.98 7.816 1 60.66 118 ASP A N 1
ATOM 934 C CA . ASP A 1 118 ? -14.305 2.5 9.086 1 60.66 118 ASP A CA 1
ATOM 935 C C . ASP A 1 118 ? -13.875 3.408 10.242 1 60.66 118 ASP A C 1
ATOM 937 O O . ASP A 1 118 ? -13.797 2.969 11.391 1 60.66 118 ASP A O 1
ATOM 941 N N . LEU A 1 119 ? -13.648 4.531 9.672 1 73.06 119 LEU A N 1
ATOM 942 C CA . LEU A 1 119 ? -13.258 5.438 10.75 1 73.06 119 LEU A CA 1
ATOM 943 C C . LEU A 1 119 ? -14.438 6.297 11.188 1 73.06 119 LEU A C 1
ATOM 945 O O . LEU A 1 119 ? -15.117 6.898 10.352 1 73.06 119 LEU A O 1
ATOM 949 N N . GLY A 1 120 ? -14.711 6.109 12.469 1 73.5 120 GLY A N 1
ATOM 950 C CA . GLY A 1 120 ? -15.766 6.906 13.078 1 73.5 120 GLY A CA 1
ATOM 951 C C . GLY A 1 120 ? -17.156 6.375 12.797 1 73.5 120 GLY A C 1
ATOM 952 O O . GLY A 1 120 ? -17.312 5.363 12.109 1 73.5 120 GLY A O 1
ATOM 953 N N . PRO A 1 121 ? -18.188 7.109 13.195 1 80.56 121 PRO A N 1
ATOM 954 C CA . PRO A 1 121 ? -18.109 8.102 14.273 1 80.56 121 PRO A CA 1
ATOM 955 C C . PRO A 1 121 ? -17.406 7.566 15.516 1 80.56 121 PRO A C 1
ATOM 957 O O . PRO A 1 121 ? -17.5 6.375 15.828 1 80.56 121 PRO A O 1
ATOM 960 N N . TYR A 1 122 ? -16.859 8.57 16.172 1 85.88 122 TYR A N 1
ATOM 961 C CA . TYR A 1 122 ? -16.031 8.164 17.312 1 85.88 122 TYR A CA 1
ATOM 962 C C . TYR A 1 122 ? -16.734 8.422 18.625 1 85.88 122 TYR A C 1
ATOM 964 O O . TYR A 1 122 ? -17.391 9.461 18.797 1 85.88 122 TYR A O 1
ATOM 972 N N . THR A 1 123 ? -16.703 7.453 19.422 1 87.25 123 THR A N 1
ATOM 973 C CA . THR A 1 123 ? -16.844 7.68 20.859 1 87.25 123 THR A CA 1
ATOM 974 C C . THR A 1 123 ? -15.492 7.996 21.484 1 87.25 123 THR A C 1
ATOM 976 O O . THR A 1 123 ? -14.453 7.883 20.844 1 87.25 123 THR A O 1
ATOM 979 N N . ARG A 1 124 ? -15.656 8.383 22.719 1 90.94 124 ARG A N 1
ATOM 980 C CA . ARG A 1 124 ? -14.406 8.617 23.438 1 90.94 124 ARG A CA 1
ATOM 981 C C . ARG A 1 124 ? -13.547 7.359 23.453 1 90.94 124 ARG A C 1
ATOM 983 O O . ARG A 1 124 ? -12.336 7.426 23.203 1 90.94 124 ARG A O 1
ATOM 990 N N . LYS A 1 125 ? -14.117 6.32 23.703 1 89.38 125 LYS A N 1
ATOM 991 C CA . LYS A 1 125 ? -13.406 5.055 23.812 1 89.38 125 LYS A CA 1
ATOM 992 C C . LYS A 1 125 ? -12.781 4.656 22.484 1 89.38 125 LYS A C 1
ATOM 994 O O . LYS A 1 125 ? -11.586 4.359 22.406 1 89.38 125 LYS A O 1
ATOM 999 N N . THR A 1 126 ? -13.562 4.711 21.422 1 87.62 126 THR A N 1
ATOM 1000 C CA . THR A 1 126 ? -13.07 4.262 20.125 1 87.62 126 THR A CA 1
ATOM 1001 C C . THR A 1 126 ? -12.023 5.234 19.578 1 87.62 126 THR A C 1
ATOM 1003 O O . THR A 1 126 ? -11.086 4.824 18.891 1 87.62 126 THR A O 1
ATOM 1006 N N . ALA A 1 127 ? -12.188 6.445 19.938 1 91.31 127 ALA A N 1
ATOM 1007 C CA . ALA A 1 127 ? -11.172 7.434 19.562 1 91.31 127 ALA A CA 1
ATOM 1008 C C . ALA A 1 127 ? -9.828 7.105 20.219 1 91.31 127 ALA A C 1
ATOM 1010 O O . ALA A 1 127 ? -8.797 7.074 19.547 1 91.31 127 ALA A O 1
ATOM 1011 N N . LEU A 1 128 ? -9.938 6.832 21.469 1 92.5 128 LEU A N 1
ATOM 1012 C CA . LEU A 1 128 ? -8.719 6.52 22.203 1 92.5 128 LEU A CA 1
ATOM 1013 C C . LEU A 1 128 ? -8.086 5.234 21.688 1 92.5 128 LEU A C 1
ATOM 1015 O O . LEU A 1 128 ? -6.863 5.156 21.547 1 92.5 128 LEU A O 1
ATOM 1019 N N . GLU A 1 129 ? -8.867 4.336 21.406 1 89.31 129 GLU A N 1
ATOM 1020 C CA . GLU A 1 129 ? -8.367 3.074 20.859 1 89.31 129 GLU A CA 1
ATOM 1021 C C . GLU A 1 129 ? -7.633 3.289 19.547 1 89.31 129 GLU A C 1
ATOM 1023 O O . GLU A 1 129 ? -6.531 2.773 19.344 1 89.31 129 GLU A O 1
ATOM 1028 N N . ASP A 1 130 ? -8.234 4.035 18.688 1 89.56 130 ASP A N 1
ATOM 1029 C CA . ASP A 1 130 ? -7.633 4.27 17.375 1 89.56 130 ASP A CA 1
ATOM 1030 C C . ASP A 1 130 ? -6.371 5.121 17.5 1 89.56 130 ASP A C 1
ATOM 1032 O O . ASP A 1 130 ? -5.352 4.828 16.859 1 89.56 130 ASP A O 1
ATOM 1036 N N . ILE A 1 131 ? -6.461 6.125 18.281 1 93.75 131 ILE A N 1
ATOM 1037 C CA . ILE A 1 131 ? -5.305 6.996 18.469 1 93.75 131 ILE A CA 1
ATOM 1038 C C . ILE A 1 131 ? -4.125 6.18 19 1 93.75 131 ILE A C 1
ATOM 1040 O O . ILE A 1 131 ? -3 6.324 18.516 1 93.75 131 ILE A O 1
ATOM 1044 N N . GLU A 1 132 ? -4.402 5.336 19.906 1 92.94 132 GLU A N 1
ATOM 1045 C CA . GLU A 1 132 ? -3.346 4.512 20.484 1 92.94 132 GLU A CA 1
ATOM 1046 C C . GLU A 1 132 ? -2.801 3.516 19.453 1 92.94 132 GLU A C 1
ATOM 1048 O O . GLU A 1 132 ? -1.606 3.215 19.453 1 92.94 132 GLU A O 1
ATOM 1053 N N . SER A 1 133 ? -3.682 3.008 18.703 1 90.31 133 SER A N 1
ATOM 1054 C CA . SER A 1 133 ? -3.24 2.092 17.656 1 90.31 133 SER A CA 1
ATOM 1055 C C . SER A 1 133 ? -2.279 2.779 16.688 1 90.31 133 SER A C 1
ATOM 1057 O O . SER A 1 133 ? -1.248 2.211 16.328 1 90.31 133 SER A O 1
ATOM 1059 N N . TYR A 1 134 ? -2.615 3.922 16.266 1 92.19 134 TYR A N 1
ATOM 1060 C CA . TYR A 1 134 ? -1.741 4.68 15.375 1 92.19 134 TYR A CA 1
ATOM 1061 C C . TYR A 1 134 ? -0.435 5.039 16.078 1 92.19 134 TYR A C 1
ATOM 1063 O O . TYR A 1 134 ? 0.635 4.996 15.461 1 92.19 134 TYR A O 1
ATOM 1071 N N . ARG A 1 135 ? -0.512 5.395 17.312 1 93.56 135 ARG A N 1
ATOM 1072 C CA . ARG A 1 135 ? 0.669 5.766 18.078 1 93.56 135 ARG A CA 1
ATOM 1073 C C . ARG A 1 135 ? 1.65 4.602 18.172 1 93.56 135 ARG A C 1
ATOM 1075 O O . ARG A 1 135 ? 2.865 4.797 18.094 1 93.56 135 ARG A O 1
ATOM 1082 N N . ALA A 1 136 ? 1.125 3.449 18.359 1 92.06 136 ALA A N 1
ATOM 1083 C CA . ALA A 1 136 ? 1.944 2.258 18.562 1 92.06 136 ALA A CA 1
ATOM 1084 C C . ALA A 1 136 ? 2.602 1.807 17.266 1 92.06 136 ALA A C 1
ATOM 1086 O O . ALA A 1 136 ? 3.619 1.112 17.281 1 92.06 136 ALA A O 1
ATOM 1087 N N . ASP A 1 137 ? 2.025 2.119 16.188 1 92 137 ASP A N 1
ATOM 1088 C CA . ASP A 1 137 ? 2.52 1.729 14.875 1 92 137 ASP A CA 1
ATOM 1089 C C . ASP A 1 137 ? 3.609 2.686 14.398 1 92 137 ASP A C 1
ATOM 1091 O O . ASP A 1 137 ? 3.34 3.857 14.125 1 92 137 ASP A O 1
ATOM 1095 N N . PRO A 1 138 ? 4.855 2.205 14.211 1 93.88 138 PRO A N 1
ATOM 1096 C CA . PRO A 1 138 ? 5.949 3.107 13.836 1 93.88 138 PRO A CA 1
ATOM 1097 C C . PRO A 1 138 ? 5.773 3.699 12.438 1 93.88 138 PRO A C 1
ATOM 1099 O O . PRO A 1 138 ? 6.457 4.66 12.086 1 93.88 138 PRO A O 1
ATOM 1102 N N . THR A 1 139 ? 4.922 3.117 11.695 1 93.56 139 THR A N 1
ATOM 1103 C CA . THR A 1 139 ? 4.734 3.584 10.328 1 93.56 139 THR A CA 1
ATOM 1104 C C . THR A 1 139 ? 3.602 4.609 10.258 1 93.56 139 THR A C 1
ATOM 1106 O O . THR A 1 139 ? 3.15 4.969 9.172 1 93.56 139 THR A O 1
ATOM 1109 N N . CYS A 1 140 ? 3.166 5.074 11.406 1 95.88 140 CYS A N 1
ATOM 1110 C CA . CYS A 1 140 ? 2.078 6.043 11.484 1 95.88 140 CYS A CA 1
ATOM 1111 C C . CYS A 1 140 ? 2.455 7.219 12.375 1 95.88 140 CYS A C 1
ATOM 1113 O O . CYS A 1 140 ? 3.248 7.07 13.305 1 95.88 140 CYS A O 1
ATOM 1115 N N . LEU A 1 141 ? 1.859 8.375 12.07 1 96.94 141 LEU A N 1
ATOM 1116 C CA . LEU A 1 141 ? 1.977 9.57 12.891 1 96.94 141 LEU A CA 1
ATOM 1117 C C . LEU A 1 141 ? 0.723 10.43 12.781 1 96.94 141 LEU A C 1
ATOM 1119 O O . LEU A 1 141 ? 0.356 10.867 11.688 1 96.94 141 LEU A O 1
ATOM 1123 N N . LEU A 1 142 ? 0.049 10.594 13.883 1 97.31 142 LEU A N 1
ATOM 1124 C CA . LEU A 1 142 ? -1.078 11.516 13.938 1 97.31 142 LEU A CA 1
ATOM 1125 C C . LEU A 1 142 ? -0.643 12.875 14.484 1 97.31 142 LEU A C 1
ATOM 1127 O O . LEU A 1 142 ? 0.042 12.945 15.508 1 97.31 142 LEU A O 1
ATOM 1131 N N . LEU A 1 143 ? -1.068 13.891 13.82 1 98.38 143 LEU A N 1
ATOM 1132 C CA . LEU A 1 143 ? -0.714 15.25 14.203 1 98.38 143 LEU A CA 1
ATOM 1133 C C . LEU A 1 143 ? -1.963 16.078 14.469 1 98.38 143 LEU A C 1
ATOM 1135 O O . LEU A 1 143 ? -2.98 15.922 13.797 1 98.38 143 LEU A O 1
ATOM 1139 N N . ALA A 1 144 ? -1.854 16.906 15.414 1 98.5 144 ALA A N 1
ATOM 1140 C CA . ALA A 1 144 ? -2.852 17.953 15.641 1 98.5 144 ALA A CA 1
ATOM 1141 C C . ALA A 1 144 ? -2.477 19.234 14.914 1 98.5 144 ALA A C 1
ATOM 1143 O O . ALA A 1 144 ? -1.31 19.641 14.906 1 98.5 144 ALA A O 1
ATOM 1144 N N . VAL A 1 145 ? -3.422 19.781 14.273 1 98.69 145 VAL A N 1
ATOM 1145 C CA . VAL A 1 145 ? -3.293 21.094 13.656 1 98.69 145 VAL A CA 1
ATOM 1146 C C . VAL A 1 145 ? -3.84 22.172 14.609 1 98.69 145 VAL A C 1
ATOM 1148 O O . VAL A 1 145 ? -5.008 22.109 15.008 1 98.69 145 VAL A O 1
ATOM 1151 N N . ILE A 1 146 ? -3.01 23.156 14.906 1 98.75 146 ILE A N 1
ATOM 1152 C CA . ILE A 1 146 ? -3.381 24.141 15.922 1 98.75 146 ILE A CA 1
ATOM 1153 C C . ILE A 1 146 ? -3.418 25.531 15.312 1 98.75 146 ILE A C 1
ATOM 1155 O O . ILE A 1 146 ? -2.439 25.984 14.711 1 98.75 146 ILE A O 1
ATOM 1159 N N . ASP A 1 147 ? -4.512 26.172 15.438 1 98.5 147 ASP A N 1
ATOM 1160 C CA . ASP A 1 147 ? -4.684 27.578 15.094 1 98.5 147 ASP A CA 1
ATOM 1161 C C . ASP A 1 147 ? -4.062 28.484 16.156 1 98.5 147 ASP A C 1
ATOM 1163 O O . ASP A 1 147 ? -4.582 28.594 17.266 1 98.5 147 ASP A O 1
ATOM 1167 N N . LEU A 1 148 ? -3.096 29.25 15.789 1 97.88 148 LEU A N 1
ATOM 1168 C CA . LEU A 1 148 ? -2.344 30.016 16.781 1 97.88 148 LEU A CA 1
ATOM 1169 C C . LEU A 1 148 ? -3.066 31.312 17.125 1 97.88 148 LEU A C 1
ATOM 1171 O O . LEU A 1 148 ? -2.824 31.906 18.172 1 97.88 148 LEU A O 1
ATOM 1175 N N . GLN A 1 149 ? -3.9 31.812 16.234 1 96.5 149 GLN A N 1
ATOM 1176 C CA . GLN A 1 149 ? -4.684 33 16.547 1 96.5 149 GLN A CA 1
ATOM 1177 C C . GLN A 1 149 ? -5.645 32.75 17.703 1 96.5 149 GLN A C 1
ATOM 1179 O O . GLN A 1 149 ? -5.727 33.531 18.641 1 96.5 149 GLN A O 1
ATOM 1184 N N . LEU A 1 150 ? -6.32 31.625 17.625 1 95.5 150 LEU A N 1
ATOM 1185 C CA . LEU A 1 150 ? -7.25 31.266 18.703 1 95.5 150 LEU A CA 1
ATOM 1186 C C . LEU A 1 150 ? -6.5 30.938 19.984 1 95.5 150 LEU A C 1
ATOM 1188 O O . LEU A 1 150 ? -6.934 31.312 21.078 1 95.5 150 LEU A O 1
ATOM 1192 N N . GLU A 1 151 ? -5.5 30.203 19.844 1 95 151 GLU A N 1
ATOM 1193 C CA . GLU A 1 151 ? -4.715 29.844 21.016 1 95 151 GLU A CA 1
ATOM 1194 C C . GLU A 1 151 ? -4.219 31.094 21.75 1 95 151 GLU A C 1
ATOM 1196 O O . GLU A 1 151 ? -4.199 31.141 22.984 1 95 151 GLU A O 1
ATOM 1201 N N . ALA A 1 152 ? -3.764 32.094 21.031 1 94.88 152 ALA A N 1
ATOM 1202 C CA . ALA A 1 152 ? -3.244 33.312 21.594 1 94.88 152 ALA A CA 1
ATOM 1203 C C . ALA A 1 152 ? -4.312 34.031 22.422 1 94.88 152 ALA A C 1
ATOM 1205 O O . ALA A 1 152 ? -3.994 34.781 23.344 1 94.88 152 ALA A O 1
ATOM 1206 N N . ARG A 1 153 ? -5.527 33.75 22.188 1 93.62 153 ARG A N 1
ATOM 1207 C CA . ARG A 1 153 ? -6.633 34.375 22.906 1 93.62 153 ARG A CA 1
ATOM 1208 C C . ARG A 1 153 ? -7.055 33.531 24.109 1 93.62 153 ARG A C 1
ATOM 1210 O O . ARG A 1 153 ? -8 33.875 24.812 1 93.62 153 ARG A O 1
ATOM 1217 N N . GLY A 1 154 ? -6.398 32.406 24.266 1 92 154 GLY A N 1
ATOM 1218 C CA . GLY A 1 154 ? -6.715 31.547 25.391 1 92 154 GLY A CA 1
ATOM 1219 C C . GLY A 1 154 ? -7.773 30.516 25.047 1 92 154 GLY A C 1
ATOM 1220 O O . GLY A 1 154 ? -8.234 29.781 25.938 1 92 154 GLY A O 1
ATOM 1221 N N . ASP A 1 155 ? -8.188 30.453 23.781 1 91.94 155 ASP A N 1
ATOM 1222 C CA . ASP A 1 155 ? -9.172 29.469 23.328 1 91.94 155 ASP A CA 1
ATOM 1223 C C . ASP A 1 155 ? -8.484 28.188 22.844 1 91.94 155 ASP A C 1
ATOM 1225 O O . ASP A 1 155 ? -7.266 28.156 22.688 1 91.94 155 ASP A O 1
ATOM 1229 N N . ASP A 1 156 ? -9.281 27.156 22.703 1 93 156 ASP A N 1
ATOM 1230 C CA . ASP A 1 156 ? -8.773 25.922 22.125 1 93 156 ASP A CA 1
ATOM 1231 C C . ASP A 1 156 ? -8.469 26.094 20.641 1 93 156 ASP A C 1
ATOM 1233 O O . ASP A 1 156 ? -9.383 26.312 19.844 1 93 156 ASP A O 1
ATOM 1237 N N . GLY A 1 157 ? -7.297 25.938 20.25 1 96.62 157 GLY A N 1
ATOM 1238 C CA . GLY A 1 157 ? -6.84 26.188 18.891 1 96.62 157 GLY A CA 1
ATOM 1239 C C . GLY A 1 157 ? -6.895 24.969 18.016 1 96.62 157 GLY A C 1
ATOM 1240 O O . GLY A 1 157 ? -6.434 25 16.859 1 96.62 157 GLY A O 1
ATOM 1241 N N . PHE A 1 158 ? -7.453 23.859 18.547 1 98.25 158 PHE A N 1
ATOM 1242 C CA . PHE A 1 158 ? -7.5 22.656 17.75 1 98.25 158 PHE A CA 1
ATOM 1243 C C . PHE A 1 158 ? -8.273 22.891 16.453 1 98.25 158 PHE A C 1
ATOM 1245 O O . PHE A 1 158 ? -9.453 23.25 16.484 1 98.25 158 PHE A O 1
ATOM 1252 N N . ALA A 1 159 ? -7.625 22.672 15.32 1 98.12 159 ALA A N 1
ATOM 1253 C CA . ALA A 1 159 ? -8.242 22.984 14.031 1 98.12 159 ALA A CA 1
ATOM 1254 C C . ALA A 1 159 ? -8.469 21.734 13.211 1 98.12 159 ALA A C 1
ATOM 1256 O O . ALA A 1 159 ? -9.219 21.75 12.227 1 98.12 159 ALA A O 1
ATOM 1257 N N . GLY A 1 160 ? -7.82 20.641 13.531 1 97.5 160 GLY A N 1
ATOM 1258 C CA . GLY A 1 160 ? -7.98 19.406 12.789 1 97.5 160 GLY A CA 1
ATOM 1259 C C . GLY A 1 160 ? -6.867 18.406 13.047 1 97.5 160 GLY A C 1
ATOM 1260 O O . GLY A 1 160 ? -6.094 18.562 13.992 1 97.5 160 GLY A O 1
ATOM 1261 N N . VAL A 1 161 ? -6.871 17.328 12.219 1 97 161 VAL A N 1
ATOM 1262 C CA . VAL A 1 161 ? -5.891 16.25 12.359 1 97 161 VAL A CA 1
ATOM 1263 C C . VAL A 1 161 ? -5.266 15.945 11 1 97 161 VAL A C 1
ATOM 1265 O O . VAL A 1 161 ? -5.949 15.992 9.977 1 97 161 VAL A O 1
ATOM 1268 N N . TYR A 1 162 ? -4.02 15.711 11.016 1 96.56 162 TYR A N 1
ATOM 1269 C CA . TYR A 1 162 ? -3.268 15.133 9.906 1 96.56 162 TYR A CA 1
ATOM 1270 C C . TYR A 1 162 ? -2.725 13.758 10.273 1 96.56 162 TYR A C 1
ATOM 1272 O O . TYR A 1 162 ? -2.219 13.562 11.383 1 96.56 162 TYR A O 1
ATOM 1280 N N . GLY A 1 163 ? -2.83 12.836 9.352 1 95.44 163 GLY A N 1
ATOM 1281 C CA . GLY A 1 163 ? -2.254 11.516 9.562 1 95.44 163 GLY A CA 1
ATOM 1282 C C . GLY A 1 163 ? -1.299 11.094 8.461 1 95.44 163 GLY A C 1
ATOM 1283 O O . GLY A 1 163 ? -1.578 11.305 7.277 1 95.44 163 GLY A O 1
ATOM 1284 N N . LEU A 1 164 ? -0.138 10.625 8.859 1 96.25 164 LEU A N 1
ATOM 1285 C CA . LEU A 1 164 ? 0.763 9.867 8 1 96.25 164 LEU A CA 1
ATOM 1286 C C . LEU A 1 164 ? 0.642 8.375 8.273 1 96.25 164 LEU A C 1
ATOM 1288 O O . LEU A 1 164 ? 0.688 7.941 9.43 1 96.25 164 LEU A O 1
ATOM 1292 N N . ILE A 1 165 ? 0.471 7.633 7.215 1 93.88 165 ILE A N 1
ATOM 1293 C CA . ILE A 1 165 ? 0.37 6.188 7.359 1 93.88 165 ILE A CA 1
ATOM 1294 C C . ILE A 1 165 ? 1.255 5.5 6.324 1 93.88 165 ILE A C 1
ATOM 1296 O O . ILE A 1 165 ? 1.762 6.145 5.402 1 93.88 165 ILE A O 1
ATOM 1300 N N . GLU A 1 166 ? 1.498 4.242 6.551 1 92.31 166 GLU A N 1
ATOM 1301 C CA . GLU A 1 166 ? 2.301 3.418 5.656 1 92.31 166 GLU A CA 1
ATOM 1302 C C . GLU A 1 166 ? 3.646 4.074 5.359 1 92.31 166 GLU A C 1
ATOM 1304 O O . GLU A 1 166 ? 4.09 4.098 4.207 1 92.31 166 GLU A O 1
ATOM 1309 N N . VAL A 1 167 ? 4.18 4.715 6.379 1 93.62 167 VAL A N 1
ATOM 1310 C CA . VAL A 1 167 ? 5.527 5.258 6.246 1 93.62 167 VAL A CA 1
ATOM 1311 C C . VAL A 1 167 ? 6.535 4.121 6.105 1 93.62 167 VAL A C 1
ATOM 1313 O O . VAL A 1 167 ? 6.539 3.184 6.906 1 93.62 167 VAL A O 1
ATOM 1316 N N . ASN A 1 168 ? 7.27 4.199 5.051 1 89.81 168 ASN A N 1
ATOM 1317 C CA . ASN A 1 168 ? 8.242 3.158 4.754 1 89.81 168 ASN A CA 1
ATOM 1318 C C . ASN A 1 168 ? 9.672 3.703 4.777 1 89.81 168 ASN A C 1
ATOM 1320 O O . ASN A 1 168 ? 10.07 4.441 3.879 1 89.81 168 ASN A O 1
ATOM 1324 N N . GLN A 1 169 ? 10.391 3.322 5.762 1 87.56 169 GLN A N 1
ATOM 1325 C CA . GLN A 1 169 ? 11.742 3.846 5.949 1 87.56 169 GLN A CA 1
ATOM 1326 C C . GLN A 1 169 ? 12.711 3.26 4.926 1 87.56 169 GLN A C 1
ATOM 1328 O O . GLN A 1 169 ? 13.703 3.896 4.566 1 87.56 169 GLN A O 1
ATOM 1333 N N . GLU A 1 170 ? 12.406 2.057 4.465 1 80.69 170 GLU A N 1
ATOM 1334 C CA . GLU A 1 170 ? 13.273 1.419 3.475 1 80.69 170 GLU A CA 1
ATOM 1335 C C . GLU A 1 170 ? 13.133 2.086 2.109 1 80.69 170 GLU A C 1
ATOM 1337 O O . GLU A 1 170 ? 14.133 2.355 1.441 1 80.69 170 GLU A O 1
ATOM 1342 N N . TYR A 1 171 ? 11.93 2.381 1.758 1 84.75 171 TYR A N 1
ATOM 1343 C CA . TYR A 1 171 ? 11.672 2.965 0.445 1 84.75 171 TYR A CA 1
ATOM 1344 C C . TYR A 1 171 ? 11.602 4.484 0.527 1 84.75 171 TYR A C 1
ATOM 1346 O O . TYR A 1 171 ? 11.625 5.168 -0.498 1 84.75 171 TYR A O 1
ATOM 1354 N N . MET A 1 172 ? 11.461 5 1.754 1 90.81 172 MET A N 1
ATOM 1355 C CA . MET A 1 172 ? 11.375 6.438 2.006 1 90.81 172 MET A CA 1
ATOM 1356 C C . MET A 1 172 ? 10.125 7.027 1.359 1 90.81 172 MET A C 1
ATOM 1358 O O . MET A 1 172 ? 10.211 8.031 0.651 1 90.81 172 MET A O 1
ATOM 1362 N N . THR A 1 173 ? 9.047 6.375 1.612 1 93.81 173 THR A N 1
ATOM 1363 C CA . THR A 1 173 ? 7.742 6.789 1.115 1 93.81 173 THR A CA 1
ATOM 1364 C C . THR A 1 173 ? 6.738 6.895 2.258 1 93.81 173 THR A C 1
ATOM 1366 O O . THR A 1 173 ? 6.984 6.395 3.357 1 93.81 173 THR A O 1
ATOM 1369 N N . ALA A 1 174 ? 5.656 7.602 2.002 1 95.62 174 ALA A N 1
ATOM 1370 C CA . ALA A 1 174 ? 4.574 7.719 2.977 1 95.62 174 ALA A CA 1
ATOM 1371 C C . ALA A 1 174 ? 3.244 7.996 2.287 1 95.62 174 ALA A C 1
ATOM 1373 O O . ALA A 1 174 ? 3.211 8.359 1.108 1 95.62 174 ALA A O 1
ATOM 1374 N N . VAL A 1 175 ? 2.221 7.738 3 1 95.69 175 VAL A N 1
ATOM 1375 C CA . VAL A 1 175 ? 0.871 8.039 2.535 1 95.69 175 VAL A CA 1
ATOM 1376 C C . VAL A 1 175 ? 0.192 9 3.508 1 95.69 175 VAL A C 1
ATOM 1378 O O . VAL A 1 175 ? 0.217 8.781 4.723 1 95.69 175 VAL A O 1
ATOM 1381 N N . PHE A 1 176 ? -0.237 10.094 2.922 1 91.75 176 PHE A N 1
ATOM 1382 C CA . PHE A 1 176 ? -1.157 10.914 3.701 1 91.75 176 PHE A CA 1
ATOM 1383 C C . PHE A 1 176 ? -2.514 10.227 3.83 1 91.75 176 PHE A C 1
ATOM 1385 O O . PHE A 1 176 ? -3.113 9.836 2.83 1 91.75 176 PHE A O 1
ATOM 1392 N N . GLY A 1 177 ? -2.752 10 5.148 1 80.44 177 GLY A N 1
ATOM 1393 C CA . GLY A 1 177 ? -4.07 9.477 5.469 1 80.44 177 GLY A CA 1
ATOM 1394 C C . GLY A 1 177 ? -4.699 10.141 6.676 1 80.44 177 GLY A C 1
ATOM 1395 O O . GLY A 1 177 ? -4.012 10.812 7.453 1 80.44 177 GLY A O 1
ATOM 1396 N N . LEU A 1 178 ? -6.051 10.5 6.621 1 87.12 178 LEU A N 1
ATOM 1397 C CA . LEU A 1 178 ? -6.832 10.961 7.762 1 87.12 178 LEU A CA 1
ATOM 1398 C C . LEU A 1 178 ? -6.742 12.477 7.906 1 87.12 178 LEU A C 1
ATOM 1400 O O . LEU A 1 178 ? -6.5 12.984 9 1 87.12 178 LEU A O 1
ATOM 1404 N N . ILE A 1 179 ? -6.637 13.141 6.875 1 93 179 ILE A N 1
ATOM 1405 C CA . ILE A 1 179 ? -6.695 14.602 6.926 1 93 179 ILE A CA 1
ATOM 1406 C C . ILE A 1 179 ? -8.133 15.047 7.184 1 93 179 ILE A C 1
ATOM 1408 O O . ILE A 1 179 ? -9.031 14.75 6.395 1 93 179 ILE A O 1
ATOM 1412 N N . ASN A 1 180 ? -8.32 15.648 8.281 1 94.19 180 ASN A N 1
ATOM 1413 C CA . ASN A 1 180 ? -9.641 16.109 8.68 1 94.19 180 ASN A CA 1
ATOM 1414 C C . ASN A 1 180 ? -9.57 17.469 9.375 1 94.19 180 ASN A C 1
ATOM 1416 O O . ASN A 1 180 ? -9.117 17.562 10.516 1 94.19 180 ASN A O 1
ATOM 1420 N N . ILE A 1 181 ? -10 18.5 8.695 1 95.62 181 ILE A N 1
ATOM 1421 C CA . ILE A 1 181 ? -10.008 19.859 9.203 1 95.62 181 ILE A CA 1
ATOM 1422 C C . ILE A 1 181 ? -11.43 20.25 9.617 1 95.62 181 ILE A C 1
ATOM 1424 O O . ILE A 1 181 ? -12.391 19.984 8.891 1 95.62 181 ILE A O 1
ATOM 1428 N N . LEU A 1 182 ? -11.531 20.828 10.758 1 95.56 182 LEU A N 1
ATOM 1429 C CA . LEU A 1 182 ? -12.836 21.297 11.227 1 95.56 182 LEU A CA 1
ATOM 1430 C C . LEU A 1 182 ? -13.492 22.203 10.195 1 95.56 182 LEU A C 1
ATOM 1432 O O . LEU A 1 182 ? -12.828 23.031 9.586 1 95.56 182 LEU A O 1
ATOM 1436 N N . PRO A 1 183 ? -14.797 22.109 10.07 1 92.94 183 PRO A N 1
ATOM 1437 C CA . PRO A 1 183 ? -15.508 22.859 9.039 1 92.94 183 PRO A CA 1
ATOM 1438 C C . PRO A 1 183 ? -15.25 24.359 9.133 1 92.94 183 PRO A C 1
ATOM 1440 O O . PRO A 1 183 ? -15.086 25.031 8.109 1 92.94 183 PRO A O 1
ATOM 1443 N N . LYS A 1 184 ? -15.141 24.922 10.273 1 92.38 184 LYS A N 1
ATOM 1444 C CA . LYS A 1 184 ? -14.984 26.375 10.43 1 92.38 184 LYS A CA 1
ATOM 1445 C C . LYS A 1 184 ? -13.648 26.844 9.852 1 92.38 184 LYS A C 1
ATOM 1447 O O . LYS A 1 184 ? -13.492 28.016 9.531 1 92.38 184 LYS A O 1
ATOM 1452 N N . TYR A 1 185 ? -12.734 25.906 9.75 1 95.38 185 TYR A N 1
ATOM 1453 C CA . TYR A 1 185 ? -11.406 26.281 9.273 1 95.38 185 TYR A CA 1
ATOM 1454 C C . TYR A 1 185 ? -11.266 25.984 7.781 1 95.38 185 TYR A C 1
ATOM 1456 O O . TYR A 1 185 ? -10.211 26.25 7.191 1 95.38 185 TYR A O 1
ATOM 1464 N N . GLN A 1 186 ? -12.25 25.391 7.129 1 91.12 186 GLN A N 1
ATOM 1465 C CA . GLN A 1 186 ? -12.172 25.094 5.699 1 91.12 186 GLN A CA 1
ATOM 1466 C C . GLN A 1 186 ? -12.188 26.391 4.879 1 91.12 186 GLN A C 1
ATOM 1468 O O . GLN A 1 186 ? -12.898 27.328 5.211 1 91.12 186 GLN A O 1
ATOM 1473 N N . ARG A 1 187 ? -11.336 26.469 3.865 1 90.75 187 ARG A N 1
ATOM 1474 C CA . ARG A 1 187 ? -11.156 27.625 2.99 1 90.75 187 ARG A CA 1
ATOM 1475 C C . ARG A 1 187 ? -10.477 28.766 3.732 1 90.75 187 ARG A C 1
ATOM 1477 O O . ARG A 1 187 ? -10.75 29.938 3.463 1 90.75 187 ARG A O 1
ATOM 1484 N N . THR A 1 188 ? -9.781 28.5 4.742 1 95.12 188 THR A N 1
ATOM 1485 C CA . THR A 1 188 ? -8.891 29.438 5.418 1 95.12 188 THR A CA 1
ATOM 1486 C C . THR A 1 188 ? -7.43 29.094 5.133 1 95.12 188 THR A C 1
ATOM 1488 O O . THR A 1 188 ? -7.141 28.234 4.289 1 95.12 188 THR A O 1
ATOM 1491 N N . HIS A 1 189 ? -6.543 29.766 5.883 1 97.38 189 HIS A N 1
ATOM 1492 C CA . HIS A 1 189 ? -5.113 29.547 5.699 1 97.38 189 HIS A CA 1
ATOM 1493 C C . HIS A 1 189 ? -4.645 28.297 6.43 1 97.38 189 HIS A C 1
ATOM 1495 O O . HIS A 1 189 ? -3.527 27.828 6.219 1 97.38 189 HIS A O 1
ATOM 1501 N N . ILE A 1 190 ? -5.434 27.719 7.203 1 97.88 190 ILE A N 1
ATOM 1502 C CA . ILE A 1 190 ? -5.047 26.672 8.148 1 97.88 190 ILE A CA 1
ATOM 1503 C C . ILE A 1 190 ? -4.488 25.469 7.387 1 97.88 190 ILE A C 1
ATOM 1505 O O . ILE A 1 190 ? -3.371 25.031 7.652 1 97.88 190 ILE A O 1
ATOM 1509 N N . ASN A 1 191 ? -5.227 24.984 6.414 1 97.19 191 ASN A N 1
ATOM 1510 C CA . ASN A 1 191 ? -4.805 23.797 5.672 1 97.19 191 ASN A CA 1
ATOM 1511 C C . ASN A 1 191 ? -3.549 24.062 4.848 1 97.19 191 ASN A C 1
ATOM 1513 O O . ASN A 1 191 ? -2.652 23.219 4.781 1 97.19 191 ASN A O 1
ATOM 1517 N N . THR A 1 192 ? -3.49 25.203 4.246 1 97.88 192 THR A N 1
ATOM 1518 C CA . THR A 1 192 ? -2.328 25.562 3.441 1 97.88 192 THR A CA 1
ATOM 1519 C C . THR A 1 192 ? -1.065 25.594 4.297 1 97.88 192 THR A C 1
ATOM 1521 O O . THR A 1 192 ? -0.039 25.016 3.918 1 97.88 192 THR A O 1
ATOM 1524 N N . HIS A 1 193 ? -1.118 26.266 5.41 1 98.5 193 HIS A N 1
ATOM 1525 C CA . HIS A 1 193 ? 0.03 26.359 6.305 1 98.5 193 HIS A CA 1
ATOM 1526 C C . HIS A 1 193 ? 0.423 25 6.855 1 98.5 193 HIS A C 1
ATOM 1528 O O . HIS A 1 193 ? 1.609 24.656 6.914 1 98.5 193 HIS A O 1
ATOM 1534 N N . ALA A 1 194 ? -0.565 24.203 7.266 1 98.31 194 ALA A N 1
ATOM 1535 C CA . ALA A 1 194 ? -0.288 22.875 7.797 1 98.31 194 ALA A CA 1
ATOM 1536 C C . ALA A 1 194 ? 0.398 22 6.75 1 98.31 194 ALA A C 1
ATOM 1538 O O . ALA A 1 194 ? 1.388 21.312 7.047 1 98.31 194 ALA A O 1
ATOM 1539 N N . MET A 1 195 ? -0.129 22.016 5.531 1 98.31 195 MET A N 1
ATOM 1540 C CA . MET A 1 195 ? 0.421 21.203 4.438 1 98.31 195 MET A CA 1
ATOM 1541 C C . MET A 1 195 ? 1.838 21.656 4.098 1 98.31 195 MET A C 1
ATOM 1543 O O . MET A 1 195 ? 2.723 20.828 3.885 1 98.31 195 MET A O 1
ATOM 1547 N N . ALA A 1 196 ? 2.053 22.938 4.059 1 98.56 196 ALA A N 1
ATOM 1548 C CA . ALA A 1 196 ? 3.393 23.453 3.799 1 98.56 196 ALA A CA 1
ATOM 1549 C C . ALA A 1 196 ? 4.387 22.953 4.84 1 98.56 196 ALA A C 1
ATOM 1551 O O . ALA A 1 196 ? 5.496 22.531 4.492 1 98.56 196 ALA A O 1
ATOM 1552 N N . LEU A 1 197 ? 4.012 22.984 6.082 1 98.56 197 LEU A N 1
ATOM 1553 C CA . LEU A 1 197 ? 4.867 22.562 7.188 1 98.56 197 LEU A CA 1
ATOM 1554 C C . LEU A 1 197 ? 5.238 21.094 7.055 1 98.56 197 LEU A C 1
ATOM 1556 O O . LEU A 1 197 ? 6.418 20.734 7.117 1 98.56 197 LEU A O 1
ATOM 1560 N N . ILE A 1 198 ? 4.238 20.234 6.82 1 98.56 198 ILE A N 1
ATOM 1561 C CA . ILE A 1 198 ? 4.492 18.812 6.867 1 98.56 198 ILE A CA 1
ATOM 1562 C C . ILE A 1 198 ? 5.254 18.375 5.613 1 98.56 198 ILE A C 1
ATOM 1564 O O . ILE A 1 198 ? 6.148 17.531 5.684 1 98.56 198 ILE A O 1
ATOM 1568 N N . LEU A 1 199 ? 4.891 18.953 4.504 1 98.56 199 LEU A N 1
ATOM 1569 C CA . LEU A 1 199 ? 5.598 18.609 3.277 1 98.56 199 LEU A CA 1
ATOM 1570 C C . LEU A 1 199 ? 7.055 19.047 3.346 1 98.56 199 LEU A C 1
ATOM 1572 O O . LEU A 1 199 ? 7.953 18.328 2.91 1 98.56 199 LEU A O 1
ATOM 1576 N N . SER A 1 200 ? 7.344 20.203 3.91 1 98.44 200 SER A N 1
ATOM 1577 C CA . SER A 1 200 ? 8.719 20.672 4.098 1 98.44 200 SER A CA 1
ATOM 1578 C C . SER A 1 200 ? 9.5 19.719 5 1 98.44 200 SER A C 1
ATOM 1580 O O . SER A 1 200 ? 10.633 19.344 4.68 1 98.44 200 SER A O 1
ATOM 1582 N N . TYR A 1 201 ? 8.914 19.344 6.059 1 98.25 201 TYR A N 1
ATOM 1583 C CA . TYR A 1 201 ? 9.555 18.406 6.98 1 98.25 201 TYR A CA 1
ATOM 1584 C C . TYR A 1 201 ? 9.852 17.094 6.289 1 98.25 201 TYR A C 1
ATOM 1586 O O . TYR A 1 201 ? 10.977 16.578 6.359 1 98.25 201 TYR A O 1
ATOM 1594 N N . LEU A 1 202 ? 8.852 16.531 5.574 1 97.88 202 LEU A N 1
ATOM 1595 C CA . LEU A 1 202 ? 8.969 15.18 5.012 1 97.88 202 LEU A CA 1
ATOM 1596 C C . LEU A 1 202 ? 9.961 15.156 3.855 1 97.88 202 LEU A C 1
ATOM 1598 O O . LEU A 1 202 ? 10.734 14.211 3.721 1 97.88 202 LEU A O 1
ATOM 1602 N N . PHE A 1 203 ? 9.984 16.203 3.055 1 97.12 203 PHE A N 1
ATOM 1603 C CA . PHE A 1 203 ? 10.875 16.203 1.901 1 97.12 203 PHE A CA 1
ATOM 1604 C C . PHE A 1 203 ? 12.242 16.766 2.279 1 97.12 203 PHE A C 1
ATOM 1606 O O . PHE A 1 203 ? 13.273 16.281 1.792 1 97.12 203 PHE A O 1
ATOM 1613 N N . GLU A 1 204 ? 12.352 17.703 3.145 1 96.81 204 GLU A N 1
ATOM 1614 C CA . GLU A 1 204 ? 13.602 18.438 3.35 1 96.81 204 GLU A CA 1
ATOM 1615 C C . GLU A 1 204 ? 14.367 17.875 4.551 1 96.81 204 GLU A C 1
ATOM 1617 O O . GLU A 1 204 ? 15.594 17.953 4.598 1 96.81 204 GLU A O 1
ATOM 1622 N N . GLU A 1 205 ? 13.703 17.391 5.512 1 95.69 205 GLU A N 1
ATOM 1623 C CA . GLU A 1 205 ? 14.375 16.891 6.703 1 95.69 205 GLU A CA 1
ATOM 1624 C C . GLU A 1 205 ? 14.422 15.359 6.699 1 95.69 205 GLU A C 1
ATOM 1626 O O . GLU A 1 205 ? 15.477 14.766 6.926 1 95.69 205 GLU A O 1
ATOM 1631 N N . VAL A 1 206 ? 13.258 14.719 6.383 1 95.06 206 VAL A N 1
ATOM 1632 C CA . VAL A 1 206 ? 13.211 13.258 6.387 1 95.06 206 VAL A CA 1
ATOM 1633 C C . VAL A 1 206 ? 13.75 12.719 5.062 1 95.06 206 VAL A C 1
ATOM 1635 O O . VAL A 1 206 ? 14.211 11.578 4.992 1 95.06 206 VAL A O 1
ATOM 1638 N N . HIS A 1 207 ? 13.578 13.461 3.965 1 94.56 207 HIS A N 1
ATOM 1639 C CA . HIS A 1 207 ? 14.102 13.172 2.635 1 94.56 207 HIS A CA 1
ATOM 1640 C C . HIS A 1 207 ? 13.336 12.023 1.981 1 94.56 207 HIS A C 1
ATOM 1642 O O . HIS A 1 207 ? 13.938 11.133 1.388 1 94.56 207 HIS A O 1
ATOM 1648 N N . LEU A 1 208 ? 12.047 12.055 2.168 1 94.44 208 LEU A N 1
ATOM 1649 C CA . LEU A 1 208 ? 11.219 11.117 1.417 1 94.44 208 LEU A CA 1
ATOM 1650 C C . LEU A 1 208 ? 11.336 11.367 -0.083 1 94.44 208 LEU A C 1
ATOM 1652 O O . LEU A 1 208 ? 11.656 12.484 -0.507 1 94.44 208 LEU A O 1
ATOM 1656 N N . ILE A 1 209 ? 11.047 10.305 -0.843 1 93.5 209 ILE A N 1
ATOM 1657 C CA . ILE A 1 209 ? 11.133 10.461 -2.291 1 93.5 209 ILE A CA 1
ATOM 1658 C C . ILE A 1 209 ? 9.734 10.43 -2.896 1 93.5 209 ILE A C 1
ATOM 1660 O O . ILE A 1 209 ? 9.555 10.766 -4.07 1 93.5 209 ILE A O 1
ATOM 1664 N N . ARG A 1 210 ? 8.789 10.055 -2.129 1 96.25 210 ARG A N 1
ATOM 1665 C CA . ARG A 1 210 ? 7.402 9.992 -2.574 1 96.25 210 ARG A CA 1
ATOM 1666 C C . ARG A 1 210 ? 6.441 10.125 -1.399 1 96.25 210 ARG A C 1
ATOM 1668 O O . ARG A 1 210 ? 6.641 9.508 -0.352 1 96.25 210 ARG A O 1
ATOM 1675 N N . ILE A 1 211 ? 5.445 10.938 -1.558 1 97.44 211 ILE A N 1
ATOM 1676 C CA . ILE A 1 211 ? 4.293 11.008 -0.664 1 97.44 211 ILE A CA 1
ATOM 1677 C C . ILE A 1 211 ? 3.008 10.789 -1.461 1 97.44 211 ILE A C 1
ATOM 1679 O O . ILE A 1 211 ? 2.775 11.461 -2.469 1 97.44 211 ILE A O 1
ATOM 1683 N N . GLN A 1 212 ? 2.244 9.852 -0.992 1 97.62 212 GLN A N 1
ATOM 1684 C CA . GLN A 1 212 ? 0.979 9.531 -1.643 1 97.62 212 GLN A CA 1
ATOM 1685 C C . GLN A 1 212 ? -0.195 10.172 -0.911 1 97.62 212 GLN A C 1
ATOM 1687 O O . GLN A 1 212 ? -0.172 10.305 0.314 1 97.62 212 GLN A O 1
ATOM 1692 N N . TYR A 1 213 ? -1.167 10.656 -1.638 1 96.94 213 TYR A N 1
ATOM 1693 C CA . TYR A 1 213 ? -2.434 11.188 -1.149 1 96.94 213 TYR A CA 1
ATOM 1694 C C . TYR A 1 213 ? -3.609 10.375 -1.69 1 96.94 213 TYR A C 1
ATOM 1696 O O . TYR A 1 213 ? -3.775 10.25 -2.906 1 96.94 213 TYR A O 1
ATOM 1704 N N . ASP A 1 214 ? -4.359 9.805 -0.747 1 92.5 214 ASP A N 1
ATOM 1705 C CA . ASP A 1 214 ? -5.52 9 -1.12 1 92.5 214 ASP A CA 1
ATOM 1706 C C . ASP A 1 214 ? -6.82 9.695 -0.719 1 92.5 214 ASP A C 1
ATOM 1708 O O . ASP A 1 214 ? -6.918 10.258 0.373 1 92.5 214 ASP A O 1
ATOM 1712 N N . ALA A 1 215 ? -7.816 9.633 -1.588 1 91.56 215 ALA A N 1
ATOM 1713 C CA . ALA A 1 215 ? -9.172 10.094 -1.297 1 91.56 215 ALA A CA 1
ATOM 1714 C C . ALA A 1 215 ? -10.211 9.211 -1.982 1 91.56 215 ALA A C 1
ATOM 1716 O O . ALA A 1 215 ? -9.992 8.734 -3.102 1 91.56 215 ALA A O 1
ATOM 1717 N N . VAL A 1 216 ? -11.305 9.062 -1.27 1 88.06 216 VAL A N 1
ATOM 1718 C CA . VAL A 1 216 ? -12.398 8.367 -1.951 1 88.06 216 VAL A CA 1
ATOM 1719 C C . VAL A 1 216 ? -12.852 9.18 -3.16 1 88.06 216 VAL A C 1
ATOM 1721 O O . VAL A 1 216 ? -12.883 10.414 -3.109 1 88.06 216 VAL A O 1
ATOM 1724 N N . THR A 1 217 ? -13.266 8.516 -4.219 1 90.81 217 THR A N 1
ATOM 1725 C CA . THR A 1 217 ? -13.477 9.156 -5.508 1 90.81 217 THR A CA 1
ATOM 1726 C C . THR A 1 217 ? -14.602 10.188 -5.422 1 90.81 217 THR A C 1
ATOM 1728 O O . THR A 1 217 ? -14.633 11.148 -6.195 1 90.81 217 THR A O 1
ATOM 1731 N N . TYR A 1 218 ? -15.492 10.023 -4.488 1 87.31 218 TYR A N 1
ATOM 1732 C CA . TYR A 1 218 ? -16.625 10.945 -4.402 1 87.31 218 TYR A CA 1
ATOM 1733 C C . TYR A 1 218 ? -16.312 12.094 -3.445 1 87.31 218 TYR A C 1
ATOM 1735 O O . TYR A 1 218 ? -17.172 12.961 -3.219 1 87.31 218 TYR A O 1
ATOM 1743 N N . ASN A 1 219 ? -15.172 12.109 -2.826 1 88.81 219 ASN A N 1
ATOM 1744 C CA . ASN A 1 219 ? -14.75 13.227 -1.991 1 88.81 219 ASN A CA 1
ATOM 1745 C C . ASN A 1 219 ? -14.07 14.312 -2.814 1 88.81 219 ASN A C 1
ATOM 1747 O O . ASN A 1 219 ? -12.859 14.531 -2.686 1 88.81 219 ASN A O 1
ATOM 1751 N N . ALA A 1 220 ? -14.805 15.062 -3.549 1 92.06 220 ALA A N 1
ATOM 1752 C CA . ALA A 1 220 ? -14.305 16.062 -4.496 1 92.06 220 ALA A CA 1
ATOM 1753 C C . ALA A 1 220 ? -13.5 17.141 -3.783 1 92.06 220 ALA A C 1
ATOM 1755 O O . ALA A 1 220 ? -12.43 17.531 -4.254 1 92.06 220 ALA A O 1
ATOM 1756 N N . PRO A 1 221 ? -13.961 17.609 -2.594 1 90.69 221 PRO A N 1
ATOM 1757 C CA . PRO A 1 221 ? -13.18 18.641 -1.914 1 90.69 221 PRO A CA 1
ATOM 1758 C C . PRO A 1 221 ? -11.773 18.172 -1.553 1 90.69 221 PRO A C 1
ATOM 1760 O O . PRO A 1 221 ? -10.805 18.922 -1.716 1 90.69 221 PRO A O 1
ATOM 1763 N N . SER A 1 222 ? -11.656 16.969 -1.103 1 92.19 222 SER A N 1
ATOM 1764 C CA . SER A 1 222 ? -10.352 16.422 -0.754 1 92.19 222 SER A CA 1
ATOM 1765 C C . SER A 1 222 ? -9.461 16.297 -1.984 1 92.19 222 SER A C 1
ATOM 1767 O O . SER A 1 222 ? -8.281 16.656 -1.942 1 92.19 222 SER A O 1
ATOM 1769 N N . ILE A 1 223 ? -10.031 15.844 -3.055 1 95.06 223 ILE A N 1
ATOM 1770 C CA . ILE A 1 223 ? -9.281 15.664 -4.297 1 95.06 223 ILE A CA 1
ATOM 1771 C C . ILE A 1 223 ? -8.805 17.031 -4.809 1 95.06 223 ILE A C 1
ATOM 1773 O O . ILE A 1 223 ? -7.641 17.188 -5.172 1 95.06 223 ILE A O 1
ATOM 1777 N N . ARG A 1 224 ? -9.648 17.984 -4.812 1 96.25 224 ARG A N 1
ATOM 1778 C CA . ARG A 1 224 ? -9.297 19.328 -5.258 1 96.25 224 ARG A CA 1
ATOM 1779 C C . ARG A 1 224 ? -8.18 19.906 -4.402 1 96.25 224 ARG A C 1
ATOM 1781 O O . ARG A 1 224 ? -7.27 20.562 -4.922 1 96.25 224 ARG A O 1
ATOM 1788 N N . ALA A 1 225 ? -8.273 19.703 -3.115 1 95.38 225 ALA A N 1
ATOM 1789 C CA . ALA A 1 225 ? -7.219 20.188 -2.223 1 95.38 225 ALA A CA 1
ATOM 1790 C C . ALA A 1 225 ? -5.875 19.547 -2.564 1 95.38 225 ALA A C 1
ATOM 1792 O O . ALA A 1 225 ? -4.855 20.234 -2.65 1 95.38 225 ALA A O 1
ATOM 1793 N N . ALA A 1 226 ? -5.891 18.234 -2.75 1 96.88 226 ALA A N 1
ATOM 1794 C CA . ALA A 1 226 ? -4.668 17.531 -3.107 1 96.88 226 ALA A CA 1
ATOM 1795 C C . ALA A 1 226 ? -4.055 18.094 -4.383 1 96.88 226 ALA A C 1
ATOM 1797 O O . ALA A 1 226 ? -2.854 18.359 -4.438 1 96.88 226 ALA A O 1
ATOM 1798 N N . GLU A 1 227 ? -4.91 18.25 -5.328 1 97.62 227 GLU A N 1
ATOM 1799 C CA . GLU A 1 227 ? -4.445 18.797 -6.602 1 97.62 227 GLU A CA 1
ATOM 1800 C C . GLU A 1 227 ? -3.92 20.219 -6.445 1 97.62 227 GLU A C 1
ATOM 1802 O O . GLU A 1 227 ? -2.885 20.562 -7.016 1 97.62 227 GLU A O 1
ATOM 1807 N N . ARG A 1 228 ? -4.605 21 -5.715 1 96.75 228 ARG A N 1
ATOM 1808 C CA . ARG A 1 228 ? -4.168 22.375 -5.438 1 96.75 228 ARG A CA 1
ATOM 1809 C C . ARG A 1 228 ? -2.797 22.375 -4.77 1 96.75 228 ARG A C 1
ATOM 1811 O O . ARG A 1 228 ? -1.98 23.266 -5.027 1 96.75 228 ARG A O 1
ATOM 1818 N N . PHE A 1 229 ? -2.547 21.422 -3.951 1 97.38 229 PHE A N 1
ATOM 1819 C CA . PHE A 1 229 ? -1.304 21.359 -3.191 1 97.38 229 PHE A CA 1
ATOM 1820 C C . PHE A 1 229 ? -0.182 20.781 -4.039 1 97.38 229 PHE A C 1
ATOM 1822 O O . PHE A 1 229 ? 0.967 20.703 -3.6 1 97.38 229 PHE A O 1
ATOM 1829 N N . GLY A 1 230 ? -0.473 20.312 -5.23 1 97.81 230 GLY A N 1
ATOM 1830 C CA . GLY A 1 230 ? 0.572 19.891 -6.152 1 97.81 230 GLY A CA 1
ATOM 1831 C C . GLY A 1 230 ? 0.627 18.391 -6.355 1 97.81 230 GLY A C 1
ATOM 1832 O O . GLY A 1 230 ? 1.443 17.891 -7.133 1 97.81 230 GLY A O 1
ATOM 1833 N N . PHE A 1 231 ? -0.209 17.656 -5.676 1 98.38 231 PHE A N 1
ATOM 1834 C CA . PHE A 1 231 ? -0.256 16.219 -5.914 1 98.38 231 PHE A CA 1
ATOM 1835 C C . PHE A 1 231 ? -0.759 15.922 -7.32 1 98.38 231 PHE A C 1
ATOM 1837 O O . PHE A 1 231 ? -1.728 16.531 -7.781 1 98.38 231 PHE A O 1
ATOM 1844 N N . LYS A 1 232 ? -0.09 15.023 -7.961 1 98.31 232 LYS A N 1
ATOM 1845 C CA . LYS A 1 232 ? -0.459 14.633 -9.32 1 98.31 232 LYS A CA 1
ATOM 1846 C C . LYS A 1 232 ? -1.217 13.305 -9.32 1 98.31 232 LYS A C 1
ATOM 1848 O O . LYS A 1 232 ? -0.769 12.328 -8.727 1 98.31 232 LYS A O 1
ATOM 1853 N N . LYS A 1 233 ? -2.344 13.328 -9.984 1 98.31 233 LYS A N 1
ATOM 1854 C CA . LYS A 1 233 ? -3.139 12.109 -10.078 1 98.31 233 LYS A CA 1
ATOM 1855 C C . LYS A 1 233 ? -2.359 11 -10.773 1 98.31 233 LYS A C 1
ATOM 1857 O O . LYS A 1 233 ? -1.779 11.219 -11.836 1 98.31 233 LYS A O 1
ATOM 1862 N N . GLU A 1 234 ? -2.32 9.875 -10.188 1 98.19 234 GLU A N 1
ATOM 1863 C CA . GLU A 1 234 ? -1.668 8.719 -10.797 1 98.19 234 GLU A CA 1
ATOM 1864 C C . GLU A 1 234 ? -2.691 7.691 -11.266 1 98.19 234 GLU A C 1
ATOM 1866 O O . GLU A 1 234 ? -2.451 6.957 -12.227 1 98.19 234 GLU A O 1
ATOM 1871 N N . GLY A 1 235 ? -3.816 7.648 -10.492 1 97.56 235 GLY A N 1
ATOM 1872 C CA . GLY A 1 235 ? -4.871 6.758 -10.945 1 97.56 235 GLY A CA 1
ATOM 1873 C C . GLY A 1 235 ? -5.98 6.582 -9.922 1 97.56 235 GLY A C 1
ATOM 1874 O O . GLY A 1 235 ? -6.047 7.32 -8.938 1 97.56 235 GLY A O 1
ATOM 1875 N N . VAL A 1 236 ? -6.934 5.676 -10.273 1 96.38 236 VAL A N 1
ATOM 1876 C CA . VAL A 1 236 ? -8.016 5.262 -9.391 1 96.38 236 VAL A CA 1
ATOM 1877 C C . VAL A 1 236 ? -7.867 3.777 -9.055 1 96.38 236 VAL A C 1
ATOM 1879 O O . VAL A 1 236 ? -7.816 2.934 -9.953 1 96.38 236 VAL A O 1
ATOM 1882 N N . PHE A 1 237 ? -7.723 3.484 -7.762 1 95.12 237 PHE A N 1
ATOM 1883 C CA . PHE A 1 237 ? -7.707 2.109 -7.281 1 95.12 237 PHE A CA 1
ATOM 1884 C C . PHE A 1 237 ? -9.125 1.608 -7.023 1 95.12 237 PHE A C 1
ATOM 1886 O O . PHE A 1 237 ? -9.828 2.143 -6.164 1 95.12 237 PHE A O 1
ATOM 1893 N N . ARG A 1 238 ? -9.484 0.629 -7.711 1 93.75 238 ARG A N 1
ATOM 1894 C CA . ARG A 1 238 ? -10.805 0.038 -7.547 1 93.75 238 ARG A CA 1
ATOM 1895 C C . ARG A 1 238 ? -10.852 -0.874 -6.328 1 93.75 238 ARG A C 1
ATOM 1897 O O . ARG A 1 238 ? -9.914 -1.624 -6.07 1 93.75 238 ARG A O 1
ATOM 1904 N N . ASN A 1 239 ? -11.945 -0.738 -5.523 1 89.81 239 ASN A N 1
ATOM 1905 C CA . ASN A 1 239 ? -12.172 -1.595 -4.363 1 89.81 239 ASN A CA 1
ATOM 1906 C C . ASN A 1 239 ? -10.992 -1.556 -3.395 1 89.81 239 ASN A C 1
ATOM 1908 O O . ASN A 1 239 ? -10.617 -2.582 -2.824 1 89.81 239 ASN A O 1
ATOM 1912 N N . PHE A 1 240 ? -10.398 -0.468 -3.271 1 86.56 240 PHE A N 1
ATOM 1913 C CA . PHE A 1 240 ? -9.141 -0.36 -2.537 1 86.56 240 PHE A CA 1
ATOM 1914 C C . PHE A 1 240 ? -9.383 -0.48 -1.037 1 86.56 240 PHE A C 1
ATOM 1916 O O . PHE A 1 240 ? -8.617 -1.14 -0.333 1 86.56 240 PHE A O 1
ATOM 1923 N N . ASN A 1 241 ? -10.312 0.226 -0.612 1 70.31 241 ASN A N 1
ATOM 1924 C CA . ASN A 1 241 ? -10.727 0.086 0.78 1 70.31 241 ASN A CA 1
ATOM 1925 C C . ASN A 1 241 ? -12.047 -0.662 0.896 1 70.31 241 ASN A C 1
ATOM 1927 O O . ASN A 1 241 ? -13.117 -0.093 0.645 1 70.31 241 ASN A O 1
ATOM 1931 N N . GLY A 1 242 ? -12.039 -2.111 0.762 1 55.34 242 GLY A N 1
ATOM 1932 C CA . GLY A 1 242 ? -13.188 -2.996 0.685 1 55.34 242 GLY A CA 1
ATOM 1933 C C . GLY A 1 242 ? -14.227 -2.719 1.755 1 55.34 242 GLY A C 1
ATOM 1934 O O . GLY A 1 242 ? -14.258 -1.628 2.33 1 55.34 242 GLY A O 1
ATOM 1935 N N . ILE A 1 243 ? -14.758 -4.008 2.502 1 49.69 243 ILE A N 1
ATOM 1936 C CA . ILE A 1 243 ? -15.891 -4.176 3.408 1 49.69 243 ILE A CA 1
ATOM 1937 C C . ILE A 1 243 ? -15.648 -3.369 4.684 1 49.69 243 ILE A C 1
ATOM 1939 O O . ILE A 1 243 ? -14.711 -3.646 5.434 1 49.69 243 ILE A O 1
ATOM 1943 N N . VAL A 1 244 ? -16.016 -2.178 4.535 1 45.88 244 VAL A N 1
ATOM 1944 C CA . VAL A 1 244 ? -16 -1.394 5.766 1 45.88 244 VAL A CA 1
ATOM 1945 C C . VAL A 1 244 ? -16.734 -2.148 6.871 1 45.88 244 VAL A C 1
ATOM 1947 O O . VAL A 1 244 ? -17.859 -2.613 6.668 1 45.88 244 VAL A O 1
ATOM 1950 N N . PRO A 1 245 ? -16.172 -2.742 7.699 1 41.47 245 PRO A N 1
ATOM 1951 C CA . PRO A 1 245 ? -16.844 -3.465 8.781 1 41.47 245 PRO A CA 1
ATOM 1952 C C . PRO A 1 245 ? -18.219 -2.895 9.102 1 41.47 245 PRO A C 1
ATOM 1954 O O . PRO A 1 245 ? -18.453 -1.691 8.953 1 41.47 245 PRO A O 1
ATOM 1957 N N . SER A 1 246 ? -19.234 -3.812 9.18 1 38.41 246 SER A N 1
ATOM 1958 C CA . SER A 1 246 ? -20.625 -3.635 9.578 1 38.41 246 SER A CA 1
ATOM 1959 C C . SER A 1 246 ? -20.734 -2.715 10.781 1 38.41 246 SER A C 1
ATOM 1961 O O . SER A 1 246 ? -21.703 -1.965 10.906 1 38.41 246 SER A O 1
ATOM 1963 N N . HIS A 1 247 ? -20.031 -2.838 11.789 1 36.44 247 HIS A N 1
ATOM 1964 C CA . HIS A 1 247 ? -20.438 -2.066 12.961 1 36.44 247 HIS A CA 1
ATOM 1965 C C . HIS A 1 247 ? -20.5 -0.576 12.641 1 36.44 247 HIS A C 1
ATOM 1967 O O . HIS A 1 247 ? -21 0.214 13.453 1 36.44 247 HIS A O 1
ATOM 1973 N N . LYS A 1 248 ? -19.641 -0.013 11.719 1 36.19 248 LYS A N 1
ATOM 1974 C CA . LYS A 1 248 ? -19.922 1.361 11.305 1 36.19 248 LYS A CA 1
ATOM 1975 C C . LYS A 1 248 ? -20.906 1.401 10.148 1 36.19 248 LYS A C 1
ATOM 1977 O O . LYS A 1 248 ? -20.953 2.373 9.391 1 36.19 248 LYS A O 1
ATOM 1982 N N . LYS A 1 249 ? -21.719 0.437 9.867 1 33.69 249 LYS A N 1
ATOM 1983 C CA . LYS A 1 249 ? -22.891 0.372 8.992 1 33.69 249 LYS A CA 1
ATOM 1984 C C . LYS A 1 249 ? -23.75 1.626 9.125 1 33.69 249 LYS A C 1
ATOM 1986 O O . LYS A 1 249 ? -24.219 1.951 10.219 1 33.69 249 LYS A O 1
ATOM 1991 N N . ILE A 1 250 ? -23.531 2.703 8.273 1 32.5 250 ILE A N 1
ATOM 1992 C CA . ILE A 1 250 ? -24.562 3.729 8.219 1 32.5 250 ILE A CA 1
ATOM 1993 C C . ILE A 1 250 ? -25.938 3.074 8.305 1 32.5 250 ILE A C 1
ATOM 1995 O O . ILE A 1 250 ? -26.172 2.021 7.711 1 32.5 250 ILE A O 1
ATOM 1999 N N . LYS A 1 251 ? -26.859 3.707 9.078 1 29.23 251 LYS A N 1
ATOM 2000 C CA . LYS A 1 251 ? -28.312 3.652 9.156 1 29.23 251 LYS A CA 1
ATOM 2001 C C . LYS A 1 251 ? -28.938 3.652 7.762 1 29.23 251 LYS A C 1
ATOM 2003 O O . LYS A 1 251 ? -28.578 4.465 6.914 1 29.23 251 LYS A O 1
ATOM 2008 N N . ASP A 1 252 ? -29.562 2.629 7.164 1 30.44 252 ASP A N 1
ATOM 2009 C CA . ASP A 1 252 ? -30.656 2.637 6.199 1 30.44 252 ASP A CA 1
ATOM 2010 C C . ASP A 1 252 ? -31.656 3.738 6.523 1 30.44 252 ASP A C 1
ATOM 2012 O O . ASP A 1 252 ? -32.281 3.717 7.582 1 30.44 252 ASP A O 1
ATOM 2016 N N . HIS A 1 253 ? -31.703 4.93 6.051 1 27.38 253 HIS A N 1
ATOM 2017 C CA . HIS A 1 253 ? -32.969 5.492 5.59 1 27.38 253 HIS A CA 1
ATOM 2018 C C . HIS A 1 253 ? -33.844 4.418 4.973 1 27.38 253 HIS A C 1
ATOM 2020 O O . HIS A 1 253 ? -33.375 3.344 4.605 1 27.38 253 HIS A O 1
ATOM 2026 N N . THR A 1 254 ? -35.156 4.715 4.414 1 28.11 254 THR A N 1
ATOM 2027 C CA . THR A 1 254 ? -36.375 4.055 3.975 1 28.11 254 THR A CA 1
ATOM 2028 C C . THR A 1 254 ? -36.094 3.043 2.869 1 28.11 254 THR A C 1
ATOM 2030 O O . THR A 1 254 ? -36.062 3.398 1.689 1 28.11 254 THR A O 1
ATOM 2033 N N . MET A 1 255 ? -34.938 2.416 2.447 1 26.5 255 MET A N 1
ATOM 2034 C CA . MET A 1 255 ? -35.438 1.41 1.527 1 26.5 255 MET A CA 1
ATOM 2035 C C . MET A 1 255 ? -36.5 0.53 2.219 1 26.5 255 MET A C 1
ATOM 2037 O O . MET A 1 255 ? -36.344 0.19 3.393 1 26.5 255 MET A O 1
ATOM 2041 N N . GLY A 1 256 ? -37.719 0.552 1.842 1 28.25 256 GLY A N 1
ATOM 2042 C CA . GLY A 1 256 ? -38.781 -0.415 2.076 1 28.25 256 GLY A CA 1
ATOM 2043 C C . GLY A 1 256 ? -38.281 -1.825 2.295 1 28.25 256 GLY A C 1
ATOM 2044 O O . GLY A 1 256 ? -37.094 -2.104 2.066 1 28.25 256 GLY A O 1
ATOM 2045 N N . ALA A 1 257 ? -39.062 -3.006 2.426 1 28.39 257 ALA A N 1
ATOM 2046 C CA . ALA A 1 257 ? -39.156 -4.41 2.811 1 28.39 257 ALA A CA 1
ATOM 2047 C C . ALA A 1 257 ? -37.969 -5.215 2.229 1 28.39 257 ALA A C 1
ATOM 2049 O O . ALA A 1 257 ? -37.625 -6.281 2.74 1 28.39 257 ALA A O 1
ATOM 2050 N N . GLY A 1 258 ? -37.625 -5.301 0.905 1 31.19 258 GLY A N 1
ATOM 2051 C CA . GLY A 1 258 ? -36.875 -6.371 0.275 1 31.19 258 GLY A CA 1
ATOM 2052 C C . GLY A 1 258 ? -35.406 -6.402 0.69 1 31.19 258 GLY A C 1
ATOM 2053 O O . GLY A 1 258 ? -34.656 -5.488 0.367 1 31.19 258 GLY A O 1
ATOM 2054 N N . LYS A 1 259 ? -34.844 -6.738 1.931 1 31.66 259 LYS A N 1
ATOM 2055 C CA . LYS A 1 259 ? -33.812 -6.711 2.98 1 31.66 259 LYS A CA 1
ATOM 2056 C C . LYS A 1 259 ? -32.469 -7.188 2.455 1 31.66 259 LYS A C 1
ATOM 2058 O O . LYS A 1 259 ? -31.625 -7.621 3.229 1 31.66 259 LYS A O 1
ATOM 2063 N N . LYS A 1 260 ? -32.125 -7.438 1.244 1 32.53 260 LYS A N 1
ATOM 2064 C CA . LYS A 1 260 ? -30.828 -8.023 0.968 1 32.53 260 LYS A CA 1
ATOM 2065 C C . LYS A 1 260 ? -29.719 -7.188 1.591 1 32.53 260 LYS A C 1
ATOM 2067 O O . LYS A 1 260 ? -29.75 -5.957 1.552 1 32.53 260 LYS A O 1
ATOM 2072 N N . GLU A 1 261 ? -28.922 -7.602 2.768 1 38.41 261 GLU A N 1
ATOM 2073 C CA . GLU A 1 261 ? -27.75 -7.172 3.535 1 38.41 261 GLU A CA 1
ATOM 2074 C C . GLU A 1 261 ? -26.828 -6.293 2.691 1 38.41 261 GLU A C 1
ATOM 2076 O O . GLU A 1 261 ? -26.375 -6.707 1.623 1 38.41 261 GLU A O 1
ATOM 2081 N N . GLN A 1 262 ? -27 -5.133 2.527 1 36.97 262 GLN A N 1
ATOM 2082 C CA . GLN A 1 262 ? -26.125 -4.188 1.844 1 36.97 262 GLN A CA 1
ATOM 2083 C C . GLN A 1 262 ? -24.656 -4.453 2.176 1 36.97 262 GLN A C 1
ATOM 2085 O O . GLN A 1 262 ? -24.234 -4.293 3.324 1 36.97 262 GLN A O 1
ATOM 2090 N N . LYS A 1 263 ? -23.953 -5.52 1.778 1 41.62 263 LYS A N 1
ATOM 2091 C CA . LYS A 1 263 ? -22.547 -5.855 1.734 1 41.62 263 LYS A CA 1
ATOM 2092 C C . LYS A 1 263 ? -21.672 -4.598 1.769 1 41.62 263 LYS A C 1
ATOM 2094 O O . LYS A 1 263 ? -22.047 -3.57 1.199 1 41.62 263 LYS A O 1
ATOM 2099 N N . SER A 1 264 ? -20.953 -4.285 2.838 1 48.03 264 SER A N 1
ATOM 2100 C CA . SER A 1 264 ? -19.891 -3.314 3.014 1 48.03 264 SER A CA 1
ATOM 2101 C C . SER A 1 264 ? -19.266 -2.92 1.674 1 48.03 264 SER A C 1
ATOM 2103 O O . SER A 1 264 ? -18.875 -3.783 0.89 1 48.03 264 SER A O 1
ATOM 2105 N N . LYS A 1 265 ? -19.672 -1.889 0.971 1 57.69 265 LYS A N 1
ATOM 2106 C CA . LYS A 1 265 ? -19.344 -1.375 -0.354 1 57.69 265 LYS A CA 1
ATOM 2107 C C . LYS A 1 265 ? -17.859 -1.022 -0.447 1 57.69 265 LYS A C 1
ATOM 2109 O O . LYS A 1 265 ? -17.297 -0.451 0.487 1 57.69 265 LYS A O 1
ATOM 2114 N N . SER A 1 266 ? -17.062 -1.699 -1.082 1 75.75 266 SER A N 1
ATOM 2115 C CA . SER A 1 266 ? -15.711 -1.329 -1.469 1 75.75 266 SER A CA 1
ATOM 2116 C C . SER A 1 266 ? -15.664 0.084 -2.041 1 75.75 266 SER A C 1
ATOM 2118 O O . SER A 1 266 ? -16.672 0.595 -2.527 1 75.75 266 SER A O 1
ATOM 2120 N N . GLN A 1 267 ? -14.695 0.835 -1.628 1 83.44 267 GLN A N 1
ATOM 2121 C CA . GLN A 1 267 ? -14.5 2.201 -2.105 1 83.44 267 GLN A CA 1
ATOM 2122 C C . GLN A 1 267 ? -13.398 2.27 -3.154 1 83.44 267 GLN A C 1
ATOM 2124 O O . GLN A 1 267 ? -12.352 1.632 -3.002 1 83.44 267 GLN A O 1
ATOM 2129 N N . ASP A 1 268 ? -13.773 2.982 -4.242 1 90.5 268 ASP A N 1
ATOM 2130 C CA . ASP A 1 268 ? -12.734 3.387 -5.184 1 90.5 268 ASP A CA 1
ATOM 2131 C C . ASP A 1 268 ? -11.977 4.613 -4.672 1 90.5 268 ASP A C 1
ATOM 2133 O O . ASP A 1 268 ? -12.586 5.547 -4.145 1 90.5 268 ASP A O 1
ATOM 2137 N N . MET A 1 269 ? -10.664 4.539 -4.852 1 92.5 269 MET A N 1
ATOM 2138 C CA . MET A 1 269 ? -9.844 5.613 -4.301 1 92.5 269 MET A CA 1
ATOM 2139 C C . MET A 1 269 ? -9.102 6.359 -5.406 1 92.5 269 MET A C 1
ATOM 2141 O O . MET A 1 269 ? -8.461 5.738 -6.254 1 92.5 269 MET A O 1
ATOM 2145 N N . TRP A 1 270 ? -9.289 7.656 -5.406 1 94.75 270 TRP A N 1
ATOM 2146 C CA . TRP A 1 270 ? -8.383 8.523 -6.148 1 94.75 270 TRP A CA 1
ATOM 2147 C C . TRP A 1 270 ? -7 8.555 -5.5 1 94.75 270 TRP A C 1
ATOM 2149 O O . TRP A 1 270 ? -6.879 8.789 -4.297 1 94.75 270 TRP A O 1
ATOM 2159 N N . VAL A 1 271 ? -5.945 8.273 -6.32 1 96.88 271 VAL A N 1
ATOM 2160 C CA . VAL A 1 271 ? -4.586 8.234 -5.785 1 96.88 271 VAL A CA 1
ATOM 2161 C C . VAL A 1 271 ? -3.713 9.242 -6.527 1 96.88 271 VAL A C 1
ATOM 2163 O O . VAL A 1 271 ? -3.67 9.25 -7.758 1 96.88 271 VAL A O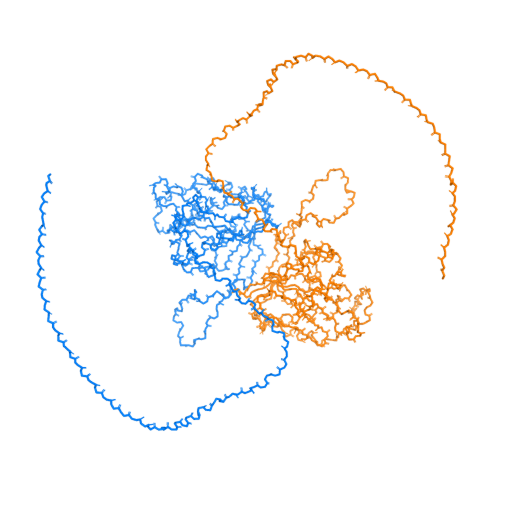 1
ATOM 2166 N N . GLY A 1 272 ? -3.09 10.117 -5.75 1 97.81 272 GLY A N 1
ATOM 2167 C CA . GLY A 1 272 ? -2.084 11.039 -6.262 1 97.81 272 GLY A CA 1
ATOM 2168 C C . GLY A 1 272 ? -0.812 11.047 -5.438 1 97.81 272 GLY A C 1
ATOM 2169 O O . GLY A 1 272 ? -0.776 10.492 -4.336 1 97.81 272 GLY A O 1
ATOM 2170 N N . SER A 1 273 ? 0.243 11.617 -6.066 1 97.88 273 SER A N 1
ATOM 2171 C CA . SER A 1 273 ? 1.496 11.641 -5.32 1 97.88 273 SER A CA 1
ATOM 2172 C C . SER A 1 273 ? 2.258 12.938 -5.559 1 97.88 273 SER A C 1
ATOM 2174 O O . SER A 1 273 ? 1.975 13.664 -6.512 1 97.88 273 SER A O 1
ATOM 2176 N N . LEU A 1 274 ? 3.086 13.211 -4.648 1 97.88 274 LEU A N 1
ATOM 2177 C CA . LEU A 1 274 ? 4.145 14.211 -4.734 1 97.88 274 LEU A CA 1
ATOM 2178 C C . LEU A 1 274 ? 5.512 13.578 -4.527 1 97.88 274 LEU A C 1
ATOM 2180 O O . LEU A 1 274 ? 5.742 12.898 -3.525 1 97.88 274 LEU A O 1
ATOM 2184 N N . THR A 1 275 ? 6.414 13.781 -5.504 1 96.12 275 THR A N 1
ATOM 2185 C CA . THR A 1 275 ? 7.758 13.227 -5.387 1 96.12 275 THR A CA 1
ATOM 2186 C C . THR A 1 275 ? 8.758 14.312 -4.992 1 96.12 275 THR A C 1
ATOM 2188 O O . THR A 1 275 ? 8.438 15.5 -5.012 1 96.12 275 THR A O 1
ATOM 2191 N N . ASP A 1 276 ? 9.961 13.859 -4.629 1 94.56 276 ASP A N 1
ATOM 2192 C CA . ASP A 1 276 ? 11.016 14.82 -4.305 1 94.56 276 ASP A CA 1
ATOM 2193 C C . ASP A 1 276 ? 11.344 15.695 -5.512 1 94.56 276 ASP A C 1
ATOM 2195 O O . ASP A 1 276 ? 11.633 16.891 -5.359 1 94.56 276 ASP A O 1
ATOM 2199 N N . TYR A 1 277 ? 11.242 15.172 -6.703 1 94.5 277 TYR A N 1
ATOM 2200 C CA . TYR A 1 277 ? 11.445 15.977 -7.906 1 94.5 277 TYR A CA 1
ATOM 2201 C C . TYR A 1 277 ? 10.398 17.078 -8 1 94.5 277 TYR A C 1
ATOM 2203 O O . TYR A 1 277 ? 10.727 18.234 -8.297 1 94.5 277 TYR A O 1
ATOM 2211 N N . ASP A 1 278 ? 9.141 16.766 -7.773 1 97.56 278 ASP A N 1
ATOM 2212 C CA . ASP A 1 278 ? 8.078 17.766 -7.797 1 97.56 278 ASP A CA 1
ATOM 2213 C C . ASP A 1 278 ? 8.359 18.891 -6.797 1 97.56 278 ASP A C 1
ATOM 2215 O O . ASP A 1 278 ? 8.18 20.062 -7.109 1 97.56 278 ASP A O 1
ATOM 2219 N N . TRP A 1 279 ? 8.766 18.5 -5.578 1 97.81 279 TRP A N 1
ATOM 2220 C CA . TRP A 1 279 ? 8.969 19.438 -4.48 1 97.81 279 TRP A CA 1
ATOM 2221 C C . TRP A 1 279 ? 10.133 20.375 -4.77 1 97.81 279 TRP A C 1
ATOM 2223 O O . TRP A 1 279 ? 10 21.594 -4.656 1 97.81 279 TRP A O 1
ATOM 2233 N N . PHE A 1 280 ? 11.281 19.859 -5.258 1 96.94 280 PHE A N 1
ATOM 2234 C CA . PHE A 1 280 ? 12.523 20.625 -5.32 1 96.94 280 PHE A CA 1
ATOM 2235 C C . PHE A 1 280 ? 12.695 21.266 -6.695 1 96.94 280 PHE A C 1
ATOM 2237 O O . PHE A 1 280 ? 13.32 22.312 -6.824 1 96.94 280 PHE A O 1
ATOM 2244 N N . TYR A 1 281 ? 12.078 20.578 -7.75 1 96.44 281 TYR A N 1
ATOM 2245 C CA . TYR A 1 281 ? 12.523 20.984 -9.078 1 96.44 281 TYR A CA 1
ATOM 2246 C C . TYR A 1 281 ? 11.344 21.297 -9.977 1 96.44 281 TYR A C 1
ATOM 2248 O O . TYR A 1 281 ? 11.508 21.906 -11.039 1 96.44 281 TYR A O 1
ATOM 2256 N N . ASP A 1 282 ? 10.195 20.891 -9.57 1 96.81 282 ASP A N 1
ATOM 2257 C CA . ASP A 1 282 ? 9.047 21.125 -10.438 1 96.81 282 ASP A CA 1
ATOM 2258 C C . ASP A 1 282 ? 8.094 22.156 -9.828 1 96.81 282 ASP A C 1
ATOM 2260 O O . ASP A 1 282 ? 6.875 22.031 -9.977 1 96.81 282 ASP A O 1
ATOM 2264 N N . GLY A 1 283 ? 8.508 22.984 -8.938 1 97.38 283 GLY A N 1
ATOM 2265 C CA . GLY A 1 283 ? 7.848 24.234 -8.594 1 97.38 283 GLY A CA 1
ATOM 2266 C C . GLY A 1 283 ? 6.945 24.109 -7.379 1 97.38 283 GLY A C 1
ATOM 2267 O O . GLY A 1 283 ? 6.379 25.109 -6.926 1 97.38 283 GLY A O 1
ATOM 2268 N N . THR A 1 284 ? 6.715 22.984 -6.781 1 98.25 284 THR A N 1
ATOM 2269 C CA . THR A 1 284 ? 5.77 22.812 -5.68 1 98.25 284 THR A CA 1
ATOM 2270 C C . THR A 1 284 ? 6.207 23.625 -4.465 1 98.25 284 THR A C 1
ATOM 2272 O O . THR A 1 284 ? 5.398 24.328 -3.852 1 98.25 284 THR A O 1
ATOM 2275 N N . LYS A 1 285 ? 7.426 23.562 -4.133 1 98.06 285 LYS A N 1
ATOM 2276 C CA . LYS A 1 285 ? 7.941 24.312 -2.992 1 98.06 285 LYS A CA 1
ATOM 2277 C C . LYS A 1 285 ? 7.734 25.812 -3.186 1 98.06 285 LYS A C 1
ATOM 2279 O O . LYS A 1 285 ? 7.301 26.5 -2.266 1 98.06 285 LYS A O 1
ATOM 2284 N N . THR A 1 286 ? 8.023 26.25 -4.352 1 97.88 286 THR A N 1
ATOM 2285 C CA . THR A 1 286 ? 7.852 27.656 -4.684 1 97.88 286 THR A CA 1
ATOM 2286 C C . THR A 1 286 ? 6.383 28.062 -4.602 1 97.88 286 THR A C 1
ATOM 2288 O O . THR A 1 286 ? 6.059 29.156 -4.137 1 97.88 286 THR A O 1
ATOM 2291 N N . LYS A 1 287 ? 5.594 27.219 -5.078 1 98 287 LYS A N 1
ATOM 2292 C CA . LYS A 1 287 ? 4.16 27.469 -5.012 1 98 287 LYS A CA 1
ATOM 2293 C C . LYS A 1 287 ? 3.699 27.656 -3.568 1 98 287 LYS A C 1
ATOM 2295 O O . LYS A 1 287 ? 2.922 28.562 -3.27 1 98 287 LYS A O 1
ATOM 2300 N N . PHE A 1 288 ? 4.141 26.797 -2.688 1 97.94 288 PHE A N 1
ATOM 2301 C CA . PHE A 1 288 ? 3.758 26.906 -1.285 1 97.94 288 PHE A CA 1
ATOM 2302 C C . PHE A 1 288 ? 4.297 28.203 -0.682 1 97.94 288 PHE A C 1
ATOM 2304 O O . PHE A 1 288 ? 3.627 28.844 0.133 1 97.94 288 PHE A O 1
ATOM 2311 N N . ALA A 1 289 ? 5.504 28.625 -1.049 1 97.25 289 ALA A N 1
ATOM 2312 C CA . ALA A 1 289 ? 6.062 29.891 -0.572 1 97.25 289 ALA A CA 1
ATOM 2313 C C . ALA A 1 289 ? 5.156 31.062 -0.942 1 97.25 289 ALA A C 1
ATOM 2315 O O . ALA A 1 289 ? 4.914 31.953 -0.12 1 97.2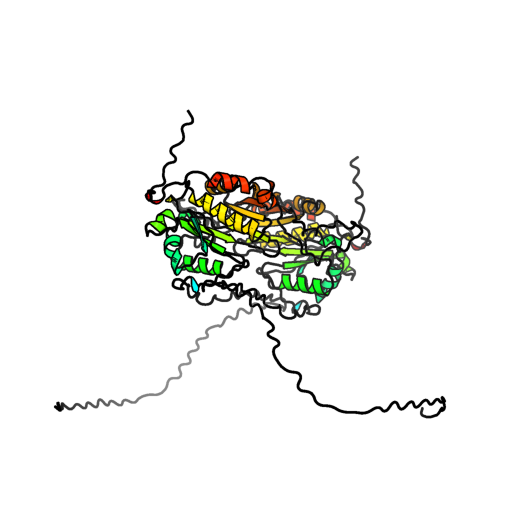5 289 ALA A O 1
ATOM 2316 N N . THR A 1 290 ? 4.672 30.984 -2.158 1 97.12 290 THR A N 1
ATOM 2317 C CA . THR A 1 290 ? 3.773 32.031 -2.633 1 97.12 290 THR A CA 1
ATOM 2318 C C . THR A 1 290 ? 2.447 31.984 -1.878 1 97.12 290 THR A C 1
ATOM 2320 O O . THR A 1 290 ? 1.916 33.031 -1.489 1 97.12 290 THR A O 1
ATOM 2323 N N . MET A 1 291 ? 1.919 30.844 -1.642 1 96.81 291 MET A N 1
ATOM 2324 C CA . MET A 1 291 ? 0.651 30.688 -0.938 1 96.81 291 MET A CA 1
ATOM 2325 C C . MET A 1 291 ? 0.759 31.188 0.5 1 96.81 291 MET A C 1
ATOM 2327 O O . MET A 1 291 ? -0.201 31.734 1.046 1 96.81 291 MET A O 1
ATOM 2331 N N . LEU A 1 292 ? 1.895 31 1.099 1 97 292 LEU A N 1
ATOM 2332 C CA . LEU A 1 292 ? 2.104 31.359 2.496 1 97 292 LEU A CA 1
ATOM 2333 C C . LEU A 1 292 ? 2.17 32.875 2.66 1 97 292 LEU A C 1
ATOM 2335 O O . LEU A 1 292 ? 2.029 33.375 3.771 1 97 292 LEU A O 1
ATOM 2339 N N . GLU A 1 293 ? 2.375 33.562 1.582 1 95.5 293 GLU A N 1
ATOM 2340 C CA . GLU A 1 293 ? 2.465 35.031 1.618 1 95.5 293 GLU A CA 1
ATOM 2341 C C . GLU A 1 293 ? 1.081 35.656 1.561 1 95.5 293 GLU A C 1
ATOM 2343 O O . GLU A 1 293 ? 0.93 36.844 1.842 1 95.5 293 GLU A O 1
ATOM 2348 N N . ARG A 1 294 ? 0.137 34.906 1.251 1 94.06 294 ARG A N 1
ATOM 2349 C CA . ARG A 1 294 ? -1.218 35.438 1.148 1 94.06 294 ARG A CA 1
ATOM 2350 C C . ARG A 1 294 ? -1.743 35.875 2.514 1 94.06 294 ARG A C 1
ATOM 2352 O O . ARG A 1 294 ? -1.362 35.281 3.539 1 94.06 294 ARG A O 1
ATOM 2359 N N . PRO A 1 295 ? -2.59 36.812 2.484 1 93.38 295 PRO A N 1
ATOM 2360 C CA . PRO A 1 295 ? -3.191 37.219 3.764 1 93.38 295 PRO A CA 1
ATOM 2361 C C . PRO A 1 295 ? -3.959 36.094 4.426 1 93.38 295 PRO A C 1
ATOM 2363 O O . PRO A 1 295 ? -4.574 35.25 3.738 1 93.38 295 PRO A O 1
ATOM 2366 N N . VAL A 1 296 ? -3.922 36.094 5.719 1 95.19 296 VAL A N 1
ATOM 2367 C CA . VAL A 1 296 ? -4.594 35.031 6.465 1 95.19 296 VAL A CA 1
ATOM 2368 C C . VAL A 1 296 ? -5.945 35.531 6.965 1 95.19 296 VAL A C 1
ATOM 2370 O O . VAL A 1 296 ? -6.133 36.75 7.176 1 95.19 296 VAL A O 1
ATOM 2373 N N . VAL A 1 297 ? -6.844 34.656 7.164 1 93.75 297 VAL A N 1
ATOM 2374 C CA . VAL A 1 297 ? -8.164 34.938 7.711 1 93.75 297 VAL A CA 1
ATOM 2375 C C . VAL A 1 297 ? -8.07 35.125 9.227 1 93.75 297 VAL A C 1
ATOM 2377 O O . VAL A 1 297 ? -7.309 34.438 9.891 1 93.75 297 VAL A O 1
ATOM 2380 N N . ASN A 1 298 ? -8.812 36.094 9.75 1 94.56 298 ASN A N 1
ATOM 2381 C CA . ASN A 1 298 ? -8.945 36.219 11.195 1 94.56 298 ASN A CA 1
ATOM 2382 C C . ASN A 1 298 ? -9.844 35.094 11.766 1 94.56 298 ASN A C 1
ATOM 2384 O O . ASN A 1 298 ? -11.07 35.25 11.781 1 94.56 298 ASN A O 1
ATOM 2388 N N . THR A 1 299 ? -9.289 34.094 12.297 1 94.25 299 THR A N 1
ATOM 2389 C CA . THR A 1 299 ? -10.031 32.906 12.695 1 94.25 299 THR A CA 1
ATOM 2390 C C . THR A 1 299 ? -10.781 33.125 14 1 94.25 299 THR A C 1
ATOM 2392 O O . THR A 1 299 ? -11.672 32.375 14.359 1 94.25 299 THR A O 1
ATOM 2395 N N . THR A 1 300 ? -10.422 34.125 14.766 1 91.19 300 THR A N 1
ATOM 2396 C CA . THR A 1 300 ? -11.102 34.438 16.016 1 91.19 300 THR A CA 1
ATOM 2397 C C . THR A 1 300 ? -12.516 34.938 15.758 1 91.19 300 THR A C 1
ATOM 2399 O O . THR A 1 300 ? -13.352 34.969 16.672 1 91.19 300 THR A O 1
ATOM 2402 N N . MET A 1 301 ? -12.758 35.281 14.523 1 88.12 301 MET A N 1
ATOM 2403 C CA . MET A 1 301 ? -14.07 35.781 14.148 1 88.12 301 MET A CA 1
ATOM 2404 C C . MET A 1 301 ? -14.93 34.688 13.539 1 88.12 301 MET A C 1
ATOM 2406 O O . MET A 1 301 ? -16.094 34.906 13.211 1 88.12 301 MET A O 1
ATOM 2410 N N . LEU A 1 302 ? -14.234 33.656 13.25 1 80.88 302 LEU A N 1
ATOM 2411 C CA . LEU A 1 302 ? -14.961 32.562 12.617 1 80.88 302 LEU A CA 1
ATOM 2412 C C . LEU A 1 302 ? -15.961 31.938 13.586 1 80.88 302 LEU A C 1
ATOM 2414 O O . LEU A 1 302 ? -15.633 31.672 14.742 1 80.88 302 LEU A O 1
ATOM 2418 N N . ASN A 1 303 ? -17.219 32.375 13.398 1 65.81 303 ASN A N 1
ATOM 2419 C CA . ASN A 1 303 ? -18.266 31.75 14.18 1 65.81 303 ASN A CA 1
ATOM 2420 C C . ASN A 1 303 ? -18.641 30.375 13.625 1 65.81 303 ASN A C 1
ATOM 2422 O O . ASN A 1 303 ? -18.312 30.047 12.484 1 65.81 303 ASN A O 1
ATOM 2426 N N . GLY A 1 304 ? -18.891 29.281 14.352 1 58.59 304 GLY A N 1
ATOM 2427 C CA . GLY A 1 304 ? -19.234 27.922 13.953 1 58.59 304 GLY A CA 1
ATOM 2428 C C . GLY A 1 304 ? -19.844 27.859 12.562 1 58.59 304 GLY A C 1
ATOM 2429 O O . GLY A 1 304 ? -20.203 26.766 12.094 1 58.59 304 GLY A O 1
ATOM 2430 N N . THR A 1 305 ? -20.328 29.062 11.977 1 48.78 305 THR A N 1
ATOM 2431 C CA . THR A 1 305 ? -21.047 28.906 10.719 1 48.78 305 THR A CA 1
ATOM 2432 C C . THR A 1 305 ? -20.094 29.031 9.531 1 48.78 305 THR A C 1
ATOM 2434 O O . THR A 1 305 ? -19.156 29.844 9.562 1 48.78 305 THR A O 1
ATOM 2437 N N . THR A 1 306 ? -20 28.047 8.648 1 47.66 306 THR A N 1
ATOM 2438 C CA . THR A 1 306 ? -19.219 27.984 7.418 1 47.66 306 THR A CA 1
ATOM 2439 C C . THR A 1 306 ? -19.234 29.328 6.695 1 47.66 306 THR A C 1
ATOM 2441 O O . THR A 1 306 ? -20.297 29.875 6.414 1 47.66 306 THR A O 1
ATOM 2444 N N . PRO A 1 307 ? -18.219 30.125 6.641 1 37.28 307 PRO A N 1
ATOM 2445 C CA . PRO A 1 307 ? -18.328 31.297 5.781 1 37.28 307 PRO A CA 1
ATOM 2446 C C . PRO A 1 307 ? -18.781 30.969 4.367 1 37.28 307 PRO A C 1
ATOM 2448 O O . PRO A 1 307 ? -18.328 29.984 3.779 1 37.28 307 PRO A O 1
ATOM 2451 N N . LYS A 1 308 ? -19.938 31.266 3.957 1 37.84 308 LYS A N 1
ATOM 2452 C CA . LYS A 1 308 ? -20.359 31.141 2.564 1 37.84 308 LYS A CA 1
ATOM 2453 C C . LYS A 1 308 ? -19.391 31.875 1.637 1 37.84 308 LYS A C 1
ATOM 2455 O O . LYS A 1 308 ? -18.984 33 1.926 1 37.84 308 LYS A O 1
ATOM 2460 N N . SER A 1 309 ? -18.578 31.156 0.851 1 34.47 309 SER A N 1
ATOM 2461 C CA . SER A 1 309 ? -17.766 31.688 -0.236 1 34.47 309 SER A CA 1
ATOM 2462 C C . SER A 1 309 ? -18.422 32.906 -0.873 1 34.47 309 SER A C 1
ATOM 2464 O O . SER A 1 309 ? -19.547 32.812 -1.375 1 34.47 309 SER A O 1
ATOM 2466 N N . GLU A 1 310 ? -18.234 34.062 -0.409 1 32.53 310 GLU A N 1
ATOM 2467 C CA . GLU A 1 310 ? -18.562 35.156 -1.319 1 32.53 310 GLU A CA 1
ATOM 2468 C C . GLU A 1 310 ? -17.906 34.969 -2.68 1 32.53 310 GLU A C 1
ATOM 2470 O O . GLU A 1 310 ? -16.688 34.812 -2.766 1 32.53 310 GLU A O 1
ATOM 2475 N N . GLY A 1 311 ? -18.531 34.281 -3.617 1 32.16 311 GLY A N 1
ATOM 2476 C CA . GLY A 1 311 ? -18.219 34.219 -5.035 1 32.16 311 GLY A CA 1
ATOM 2477 C C . GLY A 1 311 ? -17.609 35.5 -5.562 1 32.16 311 GLY A C 1
ATOM 2478 O O . GLY A 1 311 ? -18.203 36.594 -5.434 1 32.16 311 GLY A O 1
ATOM 2479 N N . ARG A 1 312 ? -16.344 35.688 -5.484 1 32.78 312 ARG A N 1
ATOM 2480 C CA . ARG A 1 312 ? -15.812 36.75 -6.355 1 32.78 312 ARG A CA 1
ATOM 2481 C C . ARG A 1 312 ? -16.469 36.688 -7.734 1 32.78 312 ARG A C 1
ATOM 2483 O O . ARG A 1 312 ? -16.344 35.688 -8.445 1 32.78 312 ARG A O 1
ATOM 2490 N N . LEU A 1 313 ? -17.594 37.344 -7.914 1 28.08 313 LEU A N 1
ATOM 2491 C CA . LEU A 1 313 ? -18.188 37.781 -9.18 1 28.08 313 LEU A CA 1
ATOM 2492 C C . LEU A 1 313 ? -17.125 38.375 -10.094 1 28.08 313 LEU A C 1
ATOM 2494 O O . LEU A 1 313 ? -16.516 39.406 -9.758 1 28.08 313 LEU A O 1
ATOM 2498 N N . ASP A 1 314 ? -16.234 37.594 -10.672 1 25.36 314 ASP A N 1
ATOM 2499 C CA . ASP A 1 314 ? -15.641 38.125 -11.891 1 25.36 314 ASP A CA 1
ATOM 2500 C C . ASP A 1 314 ? -16.688 38.875 -12.734 1 25.36 314 ASP A C 1
ATOM 2502 O O . ASP A 1 314 ? -17.672 38.281 -13.172 1 25.36 314 ASP A O 1
ATOM 2506 N N . GLU A 1 315 ? -16.953 40.094 -12.336 1 20.73 315 GLU A N 1
ATOM 2507 C CA . GLU A 1 315 ? -17.203 41.062 -13.398 1 20.73 315 GLU A CA 1
ATOM 2508 C C . GLU A 1 315 ? -15.977 41.25 -14.289 1 20.73 315 GLU A C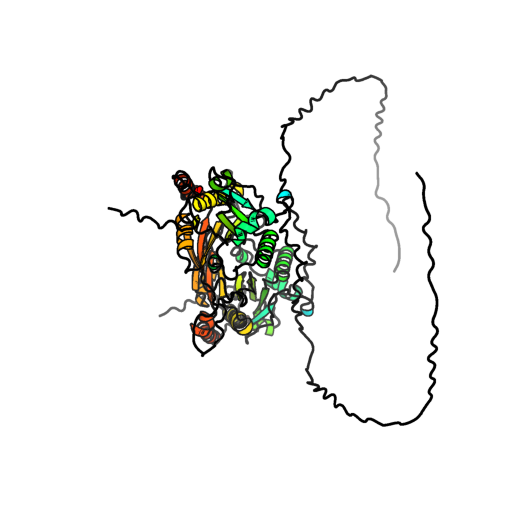 1
ATOM 2510 O O . GLU A 1 315 ? -14.844 41.25 -13.805 1 20.73 315 GLU A O 1
ATOM 2515 N N . MET B 1 1 ? 50.344 -57.031 9.984 1 17.16 1 MET B N 1
ATOM 2516 C CA . MET B 1 1 ? 51.469 -57.156 10.922 1 17.16 1 MET B CA 1
ATOM 2517 C C . MET B 1 1 ? 51.969 -55.781 11.344 1 17.16 1 MET B C 1
ATOM 2519 O O . MET B 1 1 ? 51.656 -54.781 10.703 1 17.16 1 MET B O 1
ATOM 2523 N N . THR B 1 2 ? 53.156 -55.812 11.93 1 15.39 2 THR B N 1
ATOM 2524 C CA . THR B 1 2 ? 53.75 -55.281 13.141 1 15.39 2 THR B CA 1
ATOM 2525 C C . THR B 1 2 ? 54.25 -53.844 12.906 1 15.39 2 THR B C 1
ATOM 2527 O O . THR B 1 2 ? 53.875 -52.938 13.648 1 15.39 2 THR B O 1
ATOM 2530 N N . SER B 1 3 ? 55.625 -53.781 12.758 1 15.71 3 SER B N 1
ATOM 2531 C CA . SER B 1 3 ? 56.625 -53.312 13.695 1 15.71 3 SER B CA 1
ATOM 2532 C C . SER B 1 3 ? 57.062 -51.875 13.391 1 15.71 3 SER B C 1
ATOM 2534 O O . SER B 1 3 ? 57.031 -51 14.266 1 15.71 3 SER B O 1
ATOM 2536 N N . GLU B 1 4 ? 58.312 -51.75 12.906 1 15.48 4 GLU B N 1
ATOM 2537 C CA . GLU B 1 4 ? 59.531 -51.281 13.586 1 15.48 4 GLU B CA 1
ATOM 2538 C C . GLU B 1 4 ? 59.781 -49.812 13.273 1 15.48 4 GLU B C 1
ATOM 2540 O O . GLU B 1 4 ? 59.938 -49 14.188 1 15.48 4 GLU B O 1
ATOM 2545 N N . THR B 1 5 ? 60.812 -49.625 12.469 1 15.6 5 THR B N 1
ATOM 2546 C CA . THR B 1 5 ? 62.125 -49.156 12.922 1 15.6 5 THR B CA 1
ATOM 2547 C C . THR B 1 5 ? 62.25 -47.656 12.766 1 15.6 5 THR B C 1
ATOM 2549 O O . THR B 1 5 ? 61.438 -47.031 12.062 1 15.6 5 THR B O 1
ATOM 2552 N N . GLN B 1 6 ? 63.156 -47.219 11.945 1 14.25 6 GLN B N 1
ATOM 2553 C CA . GLN B 1 6 ? 64.438 -46.719 12.383 1 14.25 6 GLN B CA 1
ATOM 2554 C C . GLN B 1 6 ? 64.5 -45.188 12.258 1 14.25 6 GLN B C 1
ATOM 2556 O O . GLN B 1 6 ? 64.938 -44.5 13.188 1 14.25 6 GLN B O 1
ATOM 2561 N N . SER B 1 7 ? 64.688 -44.688 11 1 16.09 7 SER B N 1
ATOM 2562 C CA . SER B 1 7 ? 66 -44.125 10.75 1 16.09 7 SER B CA 1
ATOM 2563 C C . SER B 1 7 ? 66.062 -42.656 11.211 1 16.09 7 SER B C 1
ATOM 2565 O O . SER B 1 7 ? 65.062 -41.969 11.242 1 16.09 7 SER B O 1
ATOM 2567 N N . THR B 1 8 ? 67.188 -42.125 11.383 1 15.38 8 THR B N 1
ATOM 2568 C CA . THR B 1 8 ? 68.25 -41.438 12.125 1 15.38 8 THR B CA 1
ATOM 2569 C C . THR B 1 8 ? 68.188 -39.938 11.922 1 15.38 8 THR B C 1
ATOM 2571 O O . THR B 1 8 ? 68.125 -39.188 12.898 1 15.38 8 THR B O 1
ATOM 2574 N N . GLN B 1 9 ? 68.938 -39.406 10.914 1 14.59 9 GLN B N 1
ATOM 2575 C CA . GLN B 1 9 ? 70.125 -38.719 11.242 1 14.59 9 GLN B CA 1
ATOM 2576 C C . GLN B 1 9 ? 69.938 -37.188 11.219 1 14.59 9 GLN B C 1
ATOM 2578 O O . GLN B 1 9 ? 70.812 -36.438 11.625 1 14.59 9 GLN B O 1
ATOM 2583 N N . LEU B 1 10 ? 68.938 -36.688 10.562 1 14.95 10 LEU B N 1
ATOM 2584 C CA . LEU B 1 10 ? 69.5 -35.562 9.82 1 14.95 10 LEU B CA 1
ATOM 2585 C C . LEU B 1 10 ? 70.062 -34.531 10.773 1 14.95 10 LEU B C 1
ATOM 2587 O O . LEU B 1 10 ? 69.438 -34.125 11.758 1 14.95 10 LEU B O 1
ATOM 2591 N N . ASP B 1 11 ? 71.062 -33.938 10.445 1 14.49 11 ASP B N 1
ATOM 2592 C CA . ASP B 1 11 ? 72.375 -33.344 10.828 1 14.49 11 ASP B CA 1
ATOM 2593 C C . ASP B 1 11 ? 72.125 -32.031 11.578 1 14.49 11 ASP B C 1
ATOM 2595 O O . ASP B 1 11 ? 71.062 -31.453 11.547 1 14.49 11 ASP B O 1
ATOM 2599 N N . GLN B 1 12 ? 72.938 -30.984 11.273 1 14.58 12 GLN B N 1
ATOM 2600 C CA . GLN B 1 12 ? 74.125 -30.344 11.891 1 14.58 12 GLN B CA 1
ATOM 2601 C C . GLN B 1 12 ? 73.688 -29.062 12.609 1 14.58 12 GLN B C 1
ATOM 2603 O O . GLN B 1 12 ? 72.625 -28.562 12.438 1 14.58 12 GLN B O 1
ATOM 2608 N N . ASN B 1 13 ? 74.438 -27.891 12.352 1 14.63 13 ASN B N 1
ATOM 2609 C CA . ASN B 1 13 ? 75.5 -27.234 13.141 1 14.63 13 ASN B CA 1
ATOM 2610 C C . ASN B 1 13 ? 74.938 -25.984 13.844 1 14.63 13 ASN B C 1
ATOM 2612 O O . ASN B 1 13 ? 75.125 -25.844 15.055 1 14.63 13 ASN B O 1
ATOM 2616 N N . HIS B 1 14 ? 75.188 -24.672 13.266 1 15.16 14 HIS B N 1
ATOM 2617 C CA . HIS B 1 14 ? 76.188 -23.75 13.758 1 15.16 14 HIS B CA 1
ATOM 2618 C C . HIS B 1 14 ? 75.625 -22.812 14.82 1 15.16 14 HIS B C 1
ATOM 2620 O O . HIS B 1 14 ? 74.375 -22.625 14.891 1 15.16 14 HIS B O 1
ATOM 2626 N N . SER B 1 15 ? 76.5 -21.781 15.359 1 14.77 15 SER B N 1
ATOM 2627 C CA . SER B 1 15 ? 77.125 -21.281 16.578 1 14.77 15 SER B CA 1
ATOM 2628 C C . SER B 1 15 ? 76.375 -20.047 17.109 1 14.77 15 SER B C 1
ATOM 2630 O O . SER B 1 15 ? 76.125 -19.953 18.312 1 14.77 15 SER B O 1
ATOM 2632 N N . GLU B 1 16 ? 76.312 -18.828 16.438 1 15.27 16 GLU B N 1
ATOM 2633 C CA . GLU B 1 16 ? 77.125 -17.766 17.016 1 15.27 16 GLU B CA 1
ATOM 2634 C C . GLU B 1 16 ? 76.375 -17.016 18.109 1 15.27 16 GLU B C 1
ATOM 2636 O O . GLU B 1 16 ? 75.125 -16.906 18.047 1 15.27 16 GLU B O 1
ATOM 2641 N N . SER B 1 17 ? 77.062 -16.438 19.203 1 14.88 17 SER B N 1
ATOM 2642 C CA . SER B 1 17 ? 77.125 -16.062 20.609 1 14.88 17 SER B CA 1
ATOM 2643 C C . SER B 1 17 ? 76.5 -14.711 20.859 1 14.88 17 SER B C 1
ATOM 2645 O O . SER B 1 17 ? 76 -14.43 21.969 1 14.88 17 SER B O 1
ATOM 2647 N N . PHE B 1 18 ? 76.375 -13.617 20.078 1 15.43 18 PHE B N 1
ATOM 2648 C CA . PHE B 1 18 ? 77.062 -12.461 20.672 1 15.43 18 PHE B CA 1
ATOM 2649 C C . PHE B 1 18 ? 76.188 -11.867 21.781 1 15.43 18 PHE B C 1
ATOM 2651 O O . PHE B 1 18 ? 74.938 -11.82 21.688 1 15.43 18 PHE B O 1
ATOM 2658 N N . GLN B 1 19 ? 76.812 -11.273 22.938 1 14.62 19 GLN B N 1
ATOM 2659 C CA . GLN B 1 19 ? 76.812 -10.969 24.359 1 14.62 19 GLN B CA 1
ATOM 2660 C C . GLN B 1 19 ? 76.125 -9.609 24.625 1 14.62 19 GLN B C 1
ATOM 2662 O O . GLN B 1 19 ? 75.938 -9.219 25.781 1 14.62 19 GLN B O 1
ATOM 2667 N N . ALA B 1 20 ? 75.688 -8.719 23.781 1 14.93 20 ALA B N 1
ATOM 2668 C CA . ALA B 1 20 ? 76.062 -7.379 24.234 1 14.93 20 ALA B CA 1
ATOM 2669 C C . ALA B 1 20 ? 75.312 -7.031 25.516 1 14.93 20 ALA B C 1
ATOM 2671 O O . ALA B 1 20 ? 74.125 -7.176 25.609 1 14.93 20 ALA B O 1
ATOM 2672 N N . ASN B 1 21 ? 75.938 -6.559 26.609 1 15.02 21 ASN B N 1
ATOM 2673 C CA . ASN B 1 21 ? 75.938 -6.391 28.062 1 15.02 21 ASN B CA 1
ATOM 2674 C C . ASN B 1 21 ? 75.062 -5.23 28.5 1 15.02 21 ASN B C 1
ATOM 2676 O O . ASN B 1 21 ? 74.5 -5.266 29.594 1 15.02 21 ASN B O 1
ATOM 2680 N N . GLY B 1 22 ? 75.188 -3.951 28.016 1 14.96 22 GLY B N 1
ATOM 2681 C CA . GLY B 1 22 ? 75.562 -2.918 28.984 1 14.96 22 GLY B CA 1
ATOM 2682 C C . GLY B 1 22 ? 74.375 -2.529 29.875 1 14.96 22 GLY B C 1
ATOM 2683 O O . GLY B 1 22 ? 73.25 -2.783 29.547 1 14.96 22 GLY B O 1
ATOM 2684 N N . GLN B 1 23 ? 74.625 -1.574 30.906 1 15.68 23 GLN B N 1
ATOM 2685 C CA . GLN B 1 23 ? 74.438 -1.301 32.344 1 15.68 23 GLN B CA 1
ATOM 2686 C C . GLN B 1 23 ? 73.188 -0.462 32.594 1 15.68 23 GLN B C 1
ATOM 2688 O O . GLN B 1 23 ? 72.312 -0.868 33.375 1 15.68 23 GLN B O 1
ATOM 2693 N N . VAL B 1 24 ? 73.375 0.935 33.062 1 15.73 24 VAL B N 1
ATOM 2694 C CA . VAL B 1 24 ? 73.25 1.495 34.406 1 15.73 24 VAL B CA 1
ATOM 2695 C C . VAL B 1 24 ? 71.875 2.105 34.562 1 15.73 24 VAL B C 1
ATOM 2697 O O . VAL B 1 24 ? 71.125 2.281 33.594 1 15.73 24 VAL B O 1
ATOM 2700 N N . ASP B 1 25 ? 71.75 3.582 35.156 1 16.31 25 ASP B N 1
ATOM 2701 C CA . ASP B 1 25 ? 71.438 4.078 36.5 1 16.31 25 ASP B CA 1
ATOM 2702 C C . ASP B 1 25 ? 70.062 4.77 36.531 1 16.31 25 ASP B C 1
ATOM 2704 O O . ASP B 1 25 ? 69.188 4.438 37.344 1 16.31 25 ASP B O 1
ATOM 2708 N N . HIS B 1 26 ? 70.062 6.238 36.469 1 16.25 26 HIS B N 1
ATOM 2709 C CA . HIS B 1 26 ? 69.812 7.281 37.438 1 16.25 26 HIS B CA 1
ATOM 2710 C C . HIS B 1 26 ? 68.375 7.723 37.438 1 16.25 26 HIS B C 1
ATOM 2712 O O . HIS B 1 26 ? 67.625 7.477 36.438 1 16.25 26 HIS B O 1
ATOM 2718 N N . ASP B 1 27 ? 68 9.07 38.062 1 16.75 27 ASP B N 1
ATOM 2719 C CA . ASP B 1 27 ? 67.25 9.68 39.125 1 16.75 27 ASP B CA 1
ATOM 2720 C C . ASP B 1 27 ? 65.938 10.312 38.594 1 16.75 27 ASP B C 1
ATOM 2722 O O . ASP B 1 27 ? 64.875 10.141 39.156 1 16.75 27 ASP B O 1
ATOM 2726 N N . GLY B 1 28 ? 66.125 11.469 37.812 1 17.38 28 GLY B N 1
ATOM 2727 C CA . GLY B 1 28 ? 65.625 12.805 38.125 1 17.38 28 GLY B CA 1
ATOM 2728 C C . GLY B 1 28 ? 64.188 12.961 37.875 1 17.38 28 GLY B C 1
ATOM 2729 O O . GLY B 1 28 ? 63.562 12.195 37.125 1 17.38 28 GLY B O 1
ATOM 2730 N N . ASP B 1 29 ? 63.531 14.102 38.469 1 19.03 29 ASP B N 1
ATOM 2731 C CA . ASP B 1 29 ? 62.312 14.625 39.062 1 19.03 29 ASP B CA 1
ATOM 2732 C C . ASP B 1 29 ? 61.344 15.117 37.969 1 19.03 29 ASP B C 1
ATOM 2734 O O . ASP B 1 29 ? 61.25 16.312 37.688 1 19.03 29 ASP B O 1
ATOM 2738 N N . VAL B 1 30 ? 61.25 14.633 36.844 1 16.69 30 VAL B N 1
ATOM 2739 C CA . VAL B 1 30 ? 60.656 15.43 35.781 1 16.69 30 VAL B CA 1
ATOM 2740 C C . VAL B 1 30 ? 59.281 15.898 36.219 1 16.69 30 VAL B C 1
ATOM 2742 O O . VAL B 1 30 ? 58.375 15.086 36.469 1 16.69 30 VAL B O 1
ATOM 2745 N N . LEU B 1 31 ? 59.312 17.203 36.5 1 17.86 31 LEU B N 1
ATOM 2746 C CA . LEU B 1 31 ? 58.281 18.109 37.031 1 17.86 31 LEU B CA 1
ATOM 2747 C C . LEU B 1 31 ? 56.969 17.922 36.281 1 17.86 31 LEU B C 1
ATOM 2749 O O . LEU B 1 31 ? 56.938 17.297 35.25 1 17.86 31 LEU B O 1
ATOM 2753 N N . LEU B 1 32 ? 56.281 19.172 36.094 1 18.03 32 LEU B N 1
ATOM 2754 C CA . LEU B 1 32 ? 55 19.734 36.594 1 18.03 32 LEU B CA 1
ATOM 2755 C C . LEU B 1 32 ? 53.875 19.5 35.594 1 18.03 32 LEU B C 1
ATOM 2757 O O . LEU B 1 32 ? 52.844 18.938 35.938 1 18.03 32 LEU B O 1
ATOM 2761 N N . ASN B 1 33 ? 53.594 20.562 34.719 1 18.39 33 ASN B N 1
ATOM 2762 C CA . ASN B 1 33 ? 52.5 21.531 34.625 1 18.39 33 ASN B CA 1
ATOM 2763 C C . ASN B 1 33 ? 51.562 21.172 33.469 1 18.39 33 ASN B C 1
ATOM 2765 O O . ASN B 1 33 ? 51.625 21.797 32.406 1 18.39 33 ASN B O 1
ATOM 2769 N N . GLY B 1 34 ? 51.562 20.078 32.969 1 17.8 34 GLY B N 1
ATOM 2770 C CA . GLY B 1 34 ? 51.031 19.969 31.641 1 17.8 34 GLY B CA 1
ATOM 2771 C C . GLY B 1 34 ? 49.562 20.391 31.531 1 17.8 34 GLY B C 1
ATOM 2772 O O . GLY B 1 34 ? 48.688 19.672 32 1 17.8 34 GLY B O 1
ATOM 2773 N N . GLU B 1 35 ? 49.375 21.719 31.672 1 21.75 35 GLU B N 1
ATOM 2774 C CA . GLU B 1 35 ? 48.062 22.375 31.703 1 21.75 35 GLU B CA 1
ATOM 2775 C C . GLU B 1 35 ? 47.219 21.984 30.484 1 21.75 35 GLU B C 1
ATOM 2777 O O . GLU B 1 35 ? 47.469 22.484 29.391 1 21.75 35 GLU B O 1
ATOM 2782 N N . GLY B 1 36 ? 47.281 20.859 30.062 1 19.44 36 GLY B N 1
ATOM 2783 C CA . GLY B 1 36 ? 46.625 20.547 28.797 1 19.44 36 GLY B CA 1
ATOM 2784 C C . GLY B 1 36 ? 45.188 21.047 28.734 1 19.44 36 GLY B C 1
ATOM 2785 O O . GLY B 1 36 ? 44.344 20.688 29.578 1 19.44 36 GLY B O 1
ATOM 2786 N N . GLU B 1 37 ? 45.062 22.344 28.375 1 20.36 37 GLU B N 1
ATOM 2787 C CA . GLU B 1 37 ? 43.844 23.125 28.234 1 20.36 37 GLU B CA 1
ATOM 2788 C C . GLU B 1 37 ? 42.75 22.344 27.484 1 20.36 37 GLU B C 1
ATOM 2790 O O . GLU B 1 37 ? 42.938 22 26.312 1 20.36 37 GLU B O 1
ATOM 2795 N N . ASN B 1 38 ? 42.25 21.359 28.109 1 19.12 38 ASN B N 1
ATOM 2796 C CA . ASN B 1 38 ? 41.094 20.625 27.609 1 19.12 38 ASN B CA 1
ATOM 2797 C C . ASN B 1 38 ? 39.969 21.562 27.141 1 19.12 38 ASN B C 1
ATOM 2799 O O . ASN B 1 38 ? 39.344 22.25 27.953 1 19.12 38 ASN B O 1
ATOM 2803 N N . ASN B 1 39 ? 40.281 22.375 26.188 1 19.58 39 ASN B N 1
ATOM 2804 C CA . ASN B 1 39 ? 39.281 23.312 25.688 1 19.58 39 ASN B CA 1
ATOM 2805 C C . ASN B 1 39 ? 37.938 22.641 25.469 1 19.58 39 ASN B C 1
ATOM 2807 O O . ASN B 1 39 ? 37.781 21.859 24.531 1 19.58 39 ASN B O 1
ATOM 2811 N N . ARG B 1 40 ? 37.281 22.297 26.594 1 19.88 40 ARG B N 1
ATOM 2812 C CA . ARG B 1 40 ? 35.875 21.938 26.656 1 19.88 40 ARG B CA 1
ATOM 2813 C C . ARG B 1 40 ? 35 22.969 25.922 1 19.88 40 ARG B C 1
ATOM 2815 O O . ARG B 1 40 ? 34.938 24.125 26.328 1 19.88 40 ARG B O 1
ATOM 2822 N N . ASN B 1 41 ? 35.188 23.078 24.656 1 20.09 41 ASN B N 1
ATOM 2823 C CA . ASN B 1 41 ? 34.156 23.922 24.047 1 20.09 41 ASN B CA 1
ATOM 2824 C C . ASN B 1 41 ? 32.781 23.609 24.625 1 20.09 41 ASN B C 1
ATOM 2826 O O . ASN B 1 41 ? 32.219 22.562 24.344 1 20.09 41 ASN B O 1
ATOM 2830 N N . ARG B 1 42 ? 32.625 23.938 25.906 1 21.58 42 ARG B N 1
ATOM 2831 C CA . ARG B 1 42 ? 31.344 23.922 26.609 1 21.58 42 ARG B CA 1
ATOM 2832 C C . ARG B 1 42 ? 30.25 24.609 25.812 1 21.58 42 ARG B C 1
ATOM 2834 O O . ARG B 1 42 ? 30.141 25.844 25.828 1 21.58 42 ARG B O 1
ATOM 2841 N N . MET B 1 43 ? 30.062 24.25 24.531 1 21.62 43 MET B N 1
ATOM 2842 C CA . MET B 1 43 ? 28.828 24.922 24.141 1 21.62 43 MET B CA 1
ATOM 2843 C C . MET B 1 43 ? 27.75 24.75 25.203 1 21.62 43 MET B C 1
ATOM 2845 O O . MET B 1 43 ? 27.484 23.641 25.672 1 21.62 43 MET B O 1
ATOM 2849 N N . ASP B 1 44 ? 27.531 25.609 26.062 1 22.92 44 ASP B N 1
ATOM 2850 C CA . ASP B 1 44 ? 26.531 25.859 27.078 1 22.92 44 ASP B CA 1
ATOM 2851 C C . ASP B 1 44 ? 25.125 25.5 26.562 1 22.92 44 ASP B C 1
ATOM 2853 O O . ASP B 1 44 ? 24.469 26.312 25.922 1 22.92 44 ASP B O 1
ATOM 2857 N N . MET B 1 45 ? 25.078 24.406 25.859 1 23.81 45 MET B N 1
ATOM 2858 C CA . MET B 1 45 ? 23.734 24.141 25.359 1 23.81 45 MET B CA 1
ATOM 2859 C C . MET B 1 45 ? 22.719 24.094 26.484 1 23.81 45 MET B C 1
ATOM 2861 O O . MET B 1 45 ? 22.797 23.25 27.375 1 23.81 45 MET B O 1
ATOM 2865 N N . ASN B 1 46 ? 22.141 25.141 26.969 1 24.41 46 ASN B N 1
ATOM 2866 C CA . ASN B 1 46 ? 21.078 25.328 27.953 1 24.41 46 ASN B CA 1
ATOM 2867 C C . ASN B 1 46 ? 20.062 24.188 27.938 1 24.41 46 ASN B C 1
ATOM 2869 O O . ASN B 1 46 ? 20.078 23.375 27.016 1 24.41 46 ASN B O 1
ATOM 2873 N N . GLY B 1 47 ? 18.672 24.5 27.906 1 24.53 47 GLY B N 1
ATOM 2874 C CA . GLY B 1 47 ? 17.562 23.922 28.625 1 24.53 47 GLY B CA 1
ATOM 2875 C C . GLY B 1 47 ? 17.297 22.469 28.25 1 24.53 47 GLY B C 1
ATOM 2876 O O . GLY B 1 47 ? 17.828 21.984 27.25 1 24.53 47 GLY B O 1
ATOM 2877 N N . SER B 1 48 ? 16.297 21.719 29.047 1 25.78 48 SER B N 1
ATOM 2878 C CA . SER B 1 48 ? 15.836 20.391 29.484 1 25.78 48 SER B CA 1
ATOM 2879 C C . SER B 1 48 ? 15.328 19.578 28.297 1 25.78 48 SER B C 1
ATOM 2881 O O . SER B 1 48 ? 15.227 18.344 28.391 1 25.78 48 SER B O 1
ATOM 2883 N N . ALA B 1 49 ? 14.422 20.109 27.469 1 27.72 49 ALA B N 1
ATOM 2884 C CA . ALA B 1 49 ? 13.211 19.344 27.188 1 27.72 49 ALA B CA 1
ATOM 2885 C C . ALA B 1 49 ? 13.539 18.031 26.469 1 27.72 49 ALA B C 1
ATOM 2887 O O . ALA B 1 49 ? 13.273 16.953 26.984 1 27.72 49 ALA B O 1
ATOM 2888 N N . ASP B 1 50 ? 12.727 17.703 25.328 1 30.23 50 ASP B N 1
ATOM 2889 C CA . ASP B 1 50 ? 11.914 16.562 24.891 1 30.23 50 ASP B CA 1
ATOM 2890 C C . ASP B 1 50 ? 12.742 15.578 24.062 1 30.23 50 ASP B C 1
ATOM 2892 O O . ASP B 1 50 ? 13.094 15.859 22.922 1 30.23 50 ASP B O 1
ATOM 2896 N N . GLN B 1 51 ? 13.75 14.992 24.781 1 29.52 51 GLN B N 1
ATOM 2897 C CA . GLN B 1 51 ? 14.477 13.945 24.062 1 29.52 51 GLN B CA 1
ATOM 2898 C C . GLN B 1 51 ? 13.531 12.875 23.547 1 29.52 51 GLN B C 1
ATOM 2900 O O . GLN B 1 51 ? 13 12.078 24.312 1 29.52 51 GLN B O 1
ATOM 2905 N N . THR B 1 52 ? 12.711 13.078 22.578 1 31.8 52 THR B N 1
ATOM 2906 C CA . THR B 1 52 ? 11.953 12 21.969 1 31.8 52 THR B CA 1
ATOM 2907 C C . THR B 1 52 ? 12.859 10.812 21.641 1 31.8 52 THR B C 1
ATOM 2909 O O . THR B 1 52 ? 13.867 10.969 20.953 1 31.8 52 THR B O 1
ATOM 2912 N N . VAL B 1 53 ? 13.023 9.883 22.594 1 30.67 53 VAL B N 1
ATOM 2913 C CA . VAL B 1 53 ? 13.758 8.633 22.453 1 30.67 53 VAL B CA 1
ATOM 2914 C C . VAL B 1 53 ? 13.297 7.898 21.203 1 30.67 53 VAL B C 1
ATOM 2916 O O . VAL B 1 53 ? 12.117 7.57 21.062 1 30.67 53 VAL B O 1
ATOM 2919 N N . LEU B 1 54 ? 13.953 8.031 20.141 1 32.38 54 LEU B N 1
ATOM 2920 C CA . LEU B 1 54 ? 13.789 7.199 18.953 1 32.38 54 LEU B CA 1
ATOM 2921 C C . LEU B 1 54 ? 14.07 5.734 19.266 1 32.38 54 LEU B C 1
ATOM 2923 O O . LEU B 1 54 ? 15.117 5.406 19.828 1 32.38 54 LEU B O 1
ATOM 2927 N N . ASN B 1 55 ? 13.125 5.004 19.688 1 31.66 55 ASN B N 1
ATOM 2928 C CA . ASN B 1 55 ? 13.383 3.574 19.844 1 31.66 55 ASN B CA 1
ATOM 2929 C C . ASN B 1 55 ? 13.961 2.969 18.562 1 31.66 55 ASN B C 1
ATOM 2931 O O . ASN B 1 55 ? 13.234 2.729 17.594 1 31.66 55 ASN B O 1
ATOM 2935 N N . LEU B 1 56 ? 15.164 3.168 18.375 1 34.69 56 LEU B N 1
ATOM 2936 C CA . LEU B 1 56 ? 15.875 2.59 17.234 1 34.69 56 LEU B CA 1
ATOM 2937 C C . LEU B 1 56 ? 16.062 1.089 17.422 1 34.69 56 LEU B C 1
ATOM 2939 O O . LEU B 1 56 ? 16.812 0.458 16.672 1 34.69 56 LEU B O 1
ATOM 2943 N N . TYR B 1 57 ? 15.547 0.655 18.562 1 35.06 57 TYR B N 1
ATOM 2944 C CA . TYR B 1 57 ? 15.812 -0.758 18.812 1 35.06 57 TYR B CA 1
ATOM 2945 C C . TYR B 1 57 ? 15.102 -1.632 17.781 1 35.06 57 TYR B C 1
ATOM 2947 O O . TYR B 1 57 ? 13.883 -1.545 17.625 1 35.06 57 TYR B O 1
ATOM 2955 N N . ARG B 1 58 ? 15.75 -2.164 16.844 1 39.91 58 ARG B N 1
ATOM 2956 C CA . ARG B 1 58 ? 15.203 -3.242 16.031 1 39.91 58 ARG B CA 1
ATOM 2957 C C . ARG B 1 58 ? 15.453 -4.602 16.688 1 39.91 58 ARG B C 1
ATOM 2959 O O . ARG B 1 58 ? 16.594 -4.93 17.031 1 39.91 58 ARG B O 1
ATOM 2966 N N . PRO B 1 59 ? 14.461 -5.23 17.156 1 38 59 PRO B N 1
ATOM 2967 C CA . PRO B 1 59 ? 14.805 -6.551 17.688 1 38 59 PRO B CA 1
ATOM 2968 C C . PRO B 1 59 ? 15.773 -7.312 16.797 1 38 59 PRO B C 1
ATOM 2970 O O . PRO B 1 59 ? 15.688 -7.223 15.562 1 38 59 PRO B O 1
ATOM 2973 N N . THR B 1 60 ? 16.969 -7.453 17.172 1 40.06 60 THR B N 1
ATOM 2974 C CA . THR B 1 60 ? 17.828 -8.383 16.453 1 40.06 60 THR B CA 1
ATOM 2975 C C . THR B 1 60 ? 17.109 -9.703 16.203 1 40.06 60 THR B C 1
ATOM 2977 O O . THR B 1 60 ? 16.547 -10.289 17.125 1 40.06 60 THR B O 1
ATOM 2980 N N . GLY B 1 61 ? 16.562 -9.953 15.016 1 42.97 61 GLY B N 1
ATOM 2981 C CA . GLY B 1 61 ? 15.953 -11.219 14.633 1 42.97 61 GLY B CA 1
ATOM 2982 C C . GLY B 1 61 ? 16.672 -12.422 15.227 1 42.97 61 GLY B C 1
ATOM 2983 O O . GLY B 1 61 ? 17.844 -12.336 15.578 1 42.97 61 GLY B O 1
ATOM 2984 N N . THR B 1 62 ? 16.094 -13.133 16.031 1 44.25 62 THR B N 1
ATOM 2985 C CA . THR B 1 62 ? 16.594 -14.43 16.453 1 44.25 62 THR B CA 1
ATOM 2986 C C . THR B 1 62 ? 17.406 -15.086 15.336 1 44.25 62 THR B C 1
ATOM 2988 O O . THR B 1 62 ? 17.062 -14.953 14.156 1 44.25 62 THR B O 1
ATOM 2991 N N . PRO B 1 63 ? 18.625 -15.477 15.578 1 45.41 63 PRO B N 1
ATOM 2992 C CA . PRO B 1 63 ? 19.297 -16.297 14.57 1 45.41 63 PRO B CA 1
ATOM 2993 C C . PRO B 1 63 ? 18.328 -17.219 13.82 1 45.41 63 PRO B C 1
ATOM 2995 O O . PRO B 1 63 ? 17.578 -17.969 14.438 1 45.41 63 PRO B O 1
ATOM 2998 N N . SER B 1 64 ? 17.641 -16.828 12.797 1 50.09 64 SER B N 1
ATOM 2999 C CA . SER B 1 64 ? 16.656 -17.547 11.984 1 50.09 64 SER B CA 1
ATOM 3000 C C . SER B 1 64 ? 17.141 -18.953 11.656 1 50.09 64 SER B C 1
ATOM 3002 O O . SER B 1 64 ? 18.203 -19.125 11.07 1 50.09 64 SER B O 1
ATOM 3004 N N . THR B 1 65 ? 17.109 -19.844 12.523 1 60.78 65 THR B N 1
ATOM 3005 C CA . THR B 1 65 ? 17.203 -21.203 12.031 1 60.78 65 THR B CA 1
ATOM 3006 C C . THR B 1 65 ? 16.469 -21.359 10.695 1 60.78 65 THR B C 1
ATOM 3008 O O . THR B 1 65 ? 15.281 -21.031 10.602 1 60.78 65 THR B O 1
ATOM 3011 N N . TYR B 1 66 ? 17.141 -21.156 9.578 1 72.69 66 TYR B N 1
ATOM 3012 C CA . TYR B 1 66 ? 16.609 -21.047 8.227 1 72.69 66 TYR B CA 1
ATOM 3013 C C . TYR B 1 66 ? 15.992 -22.375 7.781 1 72.69 66 TYR B C 1
ATOM 3015 O O . TYR B 1 66 ? 15.562 -22.5 6.633 1 72.69 66 TYR B O 1
ATOM 3023 N N . HIS B 1 67 ? 15.281 -23 8.555 1 83.94 67 HIS B N 1
ATOM 3024 C CA . HIS B 1 67 ? 14.477 -24.188 8.344 1 83.94 67 HIS B CA 1
ATOM 3025 C C . HIS B 1 67 ? 14.797 -24.844 7.004 1 83.94 67 HIS B C 1
ATOM 3027 O O . HIS B 1 67 ? 13.898 -25.297 6.293 1 83.94 67 HIS B O 1
ATOM 3033 N N . ALA B 1 68 ? 15.992 -24.812 6.59 1 88.88 68 ALA B N 1
ATOM 3034 C CA . ALA B 1 68 ? 16.406 -25.391 5.309 1 88.88 68 ALA B CA 1
ATOM 3035 C C . ALA B 1 68 ? 16.125 -26.891 5.27 1 88.88 68 ALA B C 1
ATOM 3037 O O . ALA B 1 68 ? 15.922 -27.453 4.195 1 88.88 68 ALA B O 1
ATOM 3038 N N . ALA B 1 69 ? 16.078 -27.469 6.434 1 90.44 69 ALA B N 1
ATOM 3039 C CA . ALA B 1 69 ? 15.945 -28.922 6.492 1 90.44 69 ALA B CA 1
ATOM 3040 C C . ALA B 1 69 ? 14.633 -29.344 7.141 1 90.44 69 ALA B C 1
ATOM 3042 O O . ALA B 1 69 ? 14.352 -30.531 7.293 1 90.44 69 ALA B O 1
ATOM 3043 N N . THR B 1 70 ? 13.836 -28.375 7.508 1 92.38 70 THR B N 1
ATOM 3044 C CA . THR B 1 70 ? 12.562 -28.703 8.141 1 92.38 70 THR B CA 1
ATOM 3045 C C . THR B 1 70 ? 11.609 -29.359 7.148 1 92.38 70 THR B C 1
ATOM 3047 O O . THR B 1 70 ? 11.32 -28.797 6.09 1 92.38 70 THR B O 1
ATOM 3050 N N . PRO B 1 71 ? 11.148 -30.578 7.523 1 92.88 71 PRO B N 1
ATOM 3051 C CA . PRO B 1 71 ? 10.227 -31.25 6.609 1 92.88 71 PRO B CA 1
ATOM 3052 C C . PRO B 1 71 ? 8.938 -30.469 6.391 1 92.88 71 PRO B C 1
ATOM 3054 O O . PRO B 1 71 ? 8.516 -29.703 7.27 1 92.88 71 PRO B O 1
ATOM 3057 N N . ARG B 1 72 ? 8.391 -30.688 5.246 1 92.62 72 ARG B N 1
ATOM 3058 C CA . ARG B 1 72 ? 7.18 -29.984 4.828 1 92.62 72 ARG B CA 1
ATOM 3059 C C . ARG B 1 72 ? 6.105 -30.047 5.91 1 92.62 72 ARG B C 1
ATOM 3061 O O . ARG B 1 72 ? 5.457 -29.047 6.211 1 92.62 72 ARG B O 1
ATOM 3068 N N . GLU B 1 73 ? 5.93 -31.203 6.488 1 90.31 73 GLU B N 1
ATOM 3069 C CA . GLU B 1 73 ? 4.855 -31.453 7.445 1 90.31 73 GLU B CA 1
ATOM 3070 C C . GLU B 1 73 ? 5.051 -30.625 8.719 1 90.31 73 GLU B C 1
ATOM 3072 O O . GLU B 1 73 ? 4.098 -30.391 9.461 1 90.31 73 GLU B O 1
ATOM 3077 N N . LEU B 1 74 ? 6.285 -30.172 8.914 1 91 74 LEU B N 1
ATOM 3078 C CA . LEU B 1 74 ? 6.605 -29.438 10.133 1 91 74 LEU B CA 1
ATOM 3079 C C . LEU B 1 74 ? 6.84 -27.969 9.844 1 91 74 LEU B C 1
ATOM 3081 O O . LEU B 1 74 ? 7.059 -27.172 10.766 1 91 74 LEU B O 1
ATOM 3085 N N . TYR B 1 75 ? 6.82 -27.641 8.633 1 92.25 75 TYR B N 1
ATOM 3086 C CA . TYR B 1 75 ? 7.047 -26.25 8.234 1 92.25 75 TYR B CA 1
ATOM 3087 C C . TYR B 1 75 ? 5.766 -25.438 8.352 1 92.25 75 TYR B C 1
ATOM 3089 O O . TYR B 1 75 ? 4.902 -25.5 7.473 1 92.25 75 TYR B O 1
ATOM 3097 N N . ASP B 1 76 ? 5.656 -24.625 9.336 1 90.12 76 ASP B N 1
ATOM 3098 C CA . ASP B 1 76 ? 4.438 -23.875 9.648 1 90.12 76 ASP B CA 1
ATOM 3099 C C . ASP B 1 76 ? 4.391 -22.562 8.883 1 90.12 76 ASP B C 1
ATOM 3101 O O . ASP B 1 76 ? 5.281 -21.719 9.016 1 90.12 76 ASP B O 1
ATOM 3105 N N . ILE B 1 77 ? 3.416 -22.344 8.156 1 90.62 77 ILE B N 1
ATOM 3106 C CA . ILE B 1 77 ? 3.223 -21.125 7.375 1 90.62 77 ILE B CA 1
ATOM 3107 C C . ILE B 1 77 ? 2.236 -20.203 8.086 1 90.62 77 ILE B C 1
ATOM 3109 O O . ILE B 1 77 ? 1.127 -20.609 8.43 1 90.62 77 ILE B O 1
ATOM 3113 N N . ASN B 1 78 ? 2.582 -18.969 8.305 1 93 78 ASN B N 1
ATOM 3114 C CA . ASN B 1 78 ? 1.781 -18 9.047 1 93 78 ASN B CA 1
ATOM 3115 C C . ASN B 1 78 ? 0.911 -17.156 8.117 1 93 78 ASN B C 1
ATOM 3117 O O . ASN B 1 78 ? 0.799 -15.945 8.289 1 93 78 ASN B O 1
ATOM 3121 N N . PHE B 1 79 ? 0.309 -17.766 7.242 1 93.44 79 PHE B N 1
ATOM 3122 C CA . PHE B 1 79 ? -0.572 -17.062 6.32 1 93.44 79 PHE B CA 1
ATOM 3123 C C . PHE B 1 79 ? -1.945 -16.844 6.945 1 93.44 79 PHE B C 1
ATOM 3125 O O . PHE B 1 79 ? -2.488 -17.734 7.59 1 93.44 79 PHE B O 1
ATOM 3132 N N . VAL B 1 80 ? -2.564 -15.711 6.684 1 93.44 80 VAL B N 1
ATOM 3133 C CA . VAL B 1 80 ? -3.732 -15.25 7.43 1 93.44 80 VAL B CA 1
ATOM 3134 C C . VAL B 1 80 ? -4.965 -16.047 7 1 93.44 80 VAL B C 1
ATOM 3136 O O . VAL B 1 80 ? -5.918 -16.188 7.766 1 93.44 80 VAL B O 1
ATOM 3139 N N . PHE B 1 81 ? -5.02 -16.547 5.789 1 93.38 81 PHE B N 1
ATOM 3140 C CA . PHE B 1 81 ? -6.145 -17.328 5.297 1 93.38 81 PHE B CA 1
ATOM 3141 C C . PHE B 1 81 ? -5.777 -18.812 5.215 1 93.38 81 PHE B C 1
ATOM 3143 O O . PHE B 1 81 ? -4.602 -19.156 5.062 1 93.38 81 PHE B O 1
ATOM 3150 N N . PRO B 1 82 ? -6.785 -19.625 5.344 1 93.38 82 PRO B N 1
ATOM 3151 C CA . PRO B 1 82 ? -6.488 -21.031 5.074 1 93.38 82 PRO B CA 1
ATOM 3152 C C . PRO B 1 82 ? -6.027 -21.266 3.641 1 93.38 82 PRO B C 1
ATOM 3154 O O . PRO B 1 82 ? -6.52 -20.625 2.711 1 93.38 82 PRO B O 1
ATOM 3157 N N . PHE B 1 83 ? -5.043 -22.031 3.529 1 94.81 83 PHE B N 1
ATOM 3158 C CA . PHE B 1 83 ? -4.559 -22.375 2.199 1 94.81 83 PHE B CA 1
ATOM 3159 C C . PHE B 1 83 ? -4.383 -23.875 2.059 1 94.81 83 PHE B C 1
ATOM 3161 O O . PHE B 1 83 ? -4.035 -24.562 3.025 1 94.81 83 PHE B O 1
ATOM 3168 N N . HIS B 1 84 ? -4.68 -24.406 0.884 1 96 84 HIS B N 1
ATOM 3169 C CA . HIS B 1 84 ? -4.438 -25.797 0.505 1 96 84 HIS B CA 1
ATOM 3170 C C . HIS B 1 84 ? -3.781 -25.891 -0.867 1 96 84 HIS B C 1
ATOM 3172 O O . HIS B 1 84 ? -3.791 -24.922 -1.63 1 96 84 HIS B O 1
ATOM 3178 N N . VAL B 1 85 ? -3.16 -26.984 -1.125 1 97.94 85 VAL B N 1
ATOM 3179 C CA . VAL B 1 85 ? -2.496 -27.203 -2.406 1 97.94 85 VAL B CA 1
ATOM 3180 C C . VAL B 1 85 ? -3.521 -27.141 -3.537 1 97.94 85 VAL B C 1
ATOM 3182 O O . VAL B 1 85 ? -4.609 -27.703 -3.43 1 97.94 85 VAL B O 1
ATOM 3185 N N . LEU B 1 86 ? -3.17 -26.391 -4.594 1 98.56 86 LEU B N 1
ATOM 3186 C CA . LEU B 1 86 ? -4.012 -26.25 -5.777 1 98.56 86 LEU B CA 1
ATOM 3187 C C . LEU B 1 86 ? -3.393 -26.969 -6.973 1 98.56 86 LEU B C 1
ATOM 3189 O O . LEU B 1 86 ? -2.168 -27 -7.121 1 98.56 86 LEU B O 1
ATOM 3193 N N . HIS 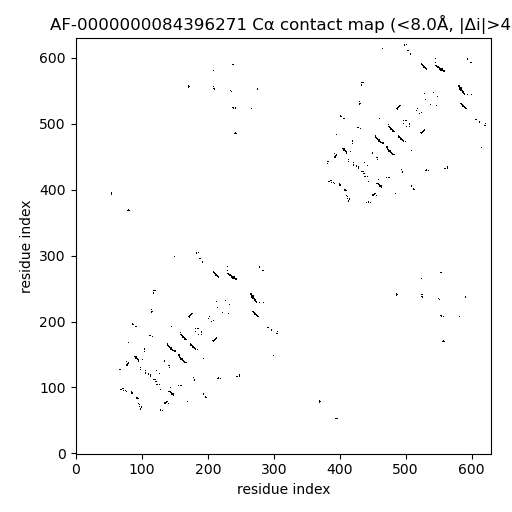B 1 87 ? -4.227 -27.562 -7.812 1 98 87 HIS B N 1
ATOM 3194 C CA . HIS B 1 87 ? -3.607 -28.219 -8.969 1 98 87 HIS B CA 1
ATOM 3195 C C . HIS B 1 87 ? -4.594 -28.328 -10.125 1 98 87 HIS B C 1
ATOM 3197 O O . HIS B 1 87 ? -5.805 -28.406 -9.914 1 98 87 HIS B O 1
ATOM 3203 N N . THR B 1 88 ? -4.133 -28.234 -11.281 1 98 88 THR B N 1
ATOM 3204 C CA . THR B 1 88 ? -4.723 -28.797 -12.492 1 98 88 THR B CA 1
ATOM 3205 C C . THR B 1 88 ? -4.07 -30.141 -12.844 1 98 88 THR B C 1
ATOM 3207 O O . THR B 1 88 ? -3.35 -30.719 -12.023 1 98 88 THR B O 1
ATOM 3210 N N . ASP B 1 89 ? -4.363 -30.656 -14.062 1 97 89 ASP B N 1
ATOM 3211 C CA . ASP B 1 89 ? -3.719 -31.875 -14.516 1 97 89 ASP B CA 1
ATOM 3212 C C . ASP B 1 89 ? -2.256 -31.625 -14.883 1 97 89 ASP B C 1
ATOM 3214 O O . ASP B 1 89 ? -1.486 -32.562 -15.062 1 97 89 ASP B O 1
ATOM 3218 N N . HIS B 1 90 ? -1.843 -30.375 -14.898 1 98.06 90 HIS B N 1
ATOM 3219 C CA . HIS B 1 90 ? -0.543 -30.078 -15.492 1 98.06 90 HIS B CA 1
ATOM 3220 C C . HIS B 1 90 ? 0.344 -29.312 -14.516 1 98.06 90 HIS B C 1
ATOM 3222 O O . HIS B 1 90 ? 1.572 -29.359 -14.609 1 98.06 90 HIS B O 1
ATOM 3228 N N . VAL B 1 91 ? -0.249 -28.547 -13.617 1 98.69 91 VAL B N 1
ATOM 3229 C CA . VAL B 1 91 ? 0.501 -27.656 -12.742 1 98.69 91 VAL B CA 1
ATOM 3230 C C . VAL B 1 91 ? -0.015 -27.781 -11.305 1 98.69 91 VAL B C 1
ATOM 3232 O O . VAL B 1 91 ? -1.213 -27.969 -11.086 1 98.69 91 VAL B O 1
ATOM 3235 N N . ARG B 1 92 ? 0.894 -27.719 -10.344 1 98.75 92 ARG B N 1
ATOM 3236 C CA . ARG B 1 92 ? 0.558 -27.688 -8.922 1 98.75 92 ARG B CA 1
ATOM 3237 C C . ARG B 1 92 ? 1.136 -26.453 -8.25 1 98.75 92 ARG B C 1
ATOM 3239 O O . ARG B 1 92 ? 2.271 -26.062 -8.531 1 98.75 92 ARG B O 1
ATOM 3246 N N . LEU B 1 93 ? 0.291 -25.781 -7.473 1 98.56 93 LEU B N 1
ATOM 3247 C CA . LEU B 1 93 ? 0.711 -24.688 -6.613 1 98.56 93 LEU B CA 1
ATOM 3248 C C . LEU B 1 93 ? 0.691 -25.094 -5.148 1 98.56 93 LEU B C 1
ATOM 3250 O O . LEU B 1 93 ? -0.334 -25.562 -4.645 1 98.56 93 LEU B O 1
ATOM 3254 N N . GLU B 1 94 ? 1.855 -24.938 -4.516 1 98.19 94 GLU B N 1
ATOM 3255 C CA . GLU B 1 94 ? 1.967 -25.297 -3.104 1 98.19 94 GLU B CA 1
ATOM 3256 C C . GLU B 1 94 ? 2.859 -24.312 -2.35 1 98.19 94 GLU B C 1
ATOM 3258 O O . GLU B 1 94 ? 3.664 -23.609 -2.957 1 98.19 94 GLU B O 1
ATOM 3263 N N . PRO B 1 95 ? 2.65 -24.234 -1.055 1 97.5 95 PRO B N 1
ATOM 3264 C CA . PRO B 1 95 ? 3.525 -23.328 -0.302 1 97.5 95 PRO B CA 1
ATOM 3265 C C . PRO B 1 95 ? 5.008 -23.641 -0.492 1 97.5 95 PRO B C 1
ATOM 3267 O O . PRO B 1 95 ? 5.383 -24.812 -0.571 1 97.5 95 PRO B O 1
ATOM 3270 N N . LEU B 1 96 ? 5.797 -22.641 -0.551 1 97.75 96 LEU B N 1
ATOM 3271 C CA . LEU B 1 96 ? 7.242 -22.812 -0.689 1 97.75 96 LEU B CA 1
ATOM 3272 C C . LEU B 1 96 ? 7.859 -23.297 0.621 1 97.75 96 LEU B C 1
ATOM 3274 O O . LEU B 1 96 ? 7.75 -22.625 1.646 1 97.75 96 LEU B O 1
ATOM 3278 N N . VAL B 1 97 ? 8.438 -24.406 0.569 1 96.94 97 VAL B N 1
ATOM 3279 C CA . VAL B 1 97 ? 9.117 -25.031 1.699 1 96.94 97 VAL B CA 1
ATOM 3280 C C . VAL B 1 97 ? 10.594 -25.219 1.373 1 96.94 97 VAL B C 1
ATOM 3282 O O . VAL B 1 97 ? 10.945 -25.938 0.436 1 96.94 97 VAL B O 1
ATOM 3285 N N . PRO B 1 98 ? 11.406 -24.641 2.146 1 96.81 98 PRO B N 1
ATOM 3286 C CA . PRO B 1 98 ? 12.828 -24.656 1.797 1 96.81 98 PRO B CA 1
ATOM 3287 C C . PRO B 1 98 ? 13.367 -26.078 1.628 1 96.81 98 PRO B C 1
ATOM 3289 O O . PRO B 1 98 ? 14.086 -26.359 0.664 1 96.81 98 PRO B O 1
ATOM 3292 N N . SER B 1 99 ? 13.094 -27.031 2.449 1 95.88 99 SER B N 1
ATOM 3293 C CA . SER B 1 99 ? 13.625 -28.391 2.363 1 95.88 99 SER B CA 1
ATOM 3294 C C . SER B 1 99 ? 13.242 -29.047 1.043 1 95.88 99 SER B C 1
ATOM 3296 O O . SER B 1 99 ? 13.898 -30 0.605 1 95.88 99 SER B O 1
ATOM 3298 N N . VAL B 1 100 ? 12.219 -28.547 0.423 1 96.62 100 VAL B N 1
ATOM 3299 C CA . VAL B 1 100 ? 11.711 -29.141 -0.81 1 96.62 100 VAL B CA 1
ATOM 3300 C C . VAL B 1 100 ? 12.094 -28.25 -2 1 96.62 100 VAL B C 1
ATOM 3302 O O . VAL B 1 100 ? 12.508 -28.766 -3.045 1 96.62 100 VAL B O 1
ATOM 3305 N N . HIS B 1 101 ? 12.062 -26.938 -1.803 1 97.44 101 HIS B N 1
ATOM 3306 C CA . HIS B 1 101 ? 11.969 -26.078 -2.969 1 97.44 101 HIS B CA 1
ATOM 3307 C C . HIS B 1 101 ? 13.203 -25.172 -3.082 1 97.44 101 HIS B C 1
ATOM 3309 O O . HIS B 1 101 ? 13.367 -24.469 -4.078 1 97.44 101 HIS B O 1
ATOM 3315 N N . LEU B 1 102 ? 14.055 -25.156 -2.119 1 96.44 102 LEU B N 1
ATOM 3316 C CA . LEU B 1 102 ? 15.164 -24.203 -2.092 1 96.44 102 LEU B CA 1
ATOM 3317 C C . LEU B 1 102 ? 16.062 -24.375 -3.316 1 96.44 102 LEU B C 1
ATOM 3319 O O . LEU B 1 102 ? 16.516 -23.391 -3.9 1 96.44 102 LEU B O 1
ATOM 3323 N N . SER B 1 103 ? 16.359 -25.594 -3.672 1 95.56 103 SER B N 1
ATOM 3324 C CA . SER B 1 103 ? 17.219 -25.844 -4.832 1 95.56 103 SER B CA 1
ATOM 3325 C C . SER B 1 103 ? 16.625 -25.234 -6.094 1 95.56 103 SER B C 1
ATOM 3327 O O . SER B 1 103 ? 17.344 -24.641 -6.895 1 95.56 103 SER B O 1
ATOM 3329 N N . GLY B 1 104 ? 15.352 -25.406 -6.305 1 96.19 104 GLY B N 1
ATOM 3330 C CA . GLY B 1 104 ? 14.68 -24.781 -7.43 1 96.19 104 GLY B CA 1
ATOM 3331 C C . GLY B 1 104 ? 14.68 -23.266 -7.355 1 96.19 104 GLY B C 1
ATOM 3332 O O . GLY B 1 104 ? 14.945 -22.594 -8.352 1 96.19 104 GLY B O 1
ATOM 3333 N N . PHE B 1 105 ? 14.438 -22.766 -6.168 1 96.19 105 PHE B N 1
ATOM 3334 C CA . PHE B 1 105 ? 14.406 -21.312 -5.938 1 96.19 105 PHE B CA 1
ATOM 3335 C C . PHE B 1 105 ? 15.742 -20.688 -6.324 1 96.19 105 PHE B C 1
ATOM 3337 O O . PHE B 1 105 ? 15.773 -19.641 -6.977 1 96.19 105 PHE B O 1
ATOM 3344 N N . LEU B 1 106 ? 16.766 -21.344 -6.023 1 94.25 106 LEU B N 1
ATOM 3345 C CA . LEU B 1 106 ? 18.109 -20.812 -6.258 1 94.25 106 LEU B CA 1
ATOM 3346 C C . LEU B 1 106 ? 18.469 -20.906 -7.734 1 94.25 106 LEU B C 1
ATOM 3348 O O . LEU B 1 106 ? 19.453 -20.312 -8.172 1 94.25 106 LEU B O 1
ATOM 3352 N N . ARG B 1 107 ? 17.688 -21.578 -8.516 1 93.81 107 ARG B N 1
ATOM 3353 C CA . ARG B 1 107 ? 17.953 -21.703 -9.945 1 93.81 107 ARG B CA 1
ATOM 3354 C C . ARG B 1 107 ? 17.328 -20.531 -10.703 1 93.81 107 ARG B C 1
ATOM 3356 O O . ARG B 1 107 ? 17.609 -20.328 -11.891 1 93.81 107 ARG B O 1
ATOM 3363 N N . LEU B 1 108 ? 16.5 -19.797 -10.062 1 92.56 108 LEU B N 1
ATOM 3364 C CA . LEU B 1 108 ? 15.977 -18.594 -10.703 1 92.56 108 LEU B CA 1
ATOM 3365 C C . LEU B 1 108 ? 17.109 -17.641 -11.078 1 92.56 108 LEU B C 1
ATOM 3367 O O . LEU B 1 108 ? 17.984 -17.359 -10.25 1 92.56 108 LEU B O 1
ATOM 3371 N N . PRO B 1 109 ? 17.031 -17.156 -12.289 1 86.88 109 PRO B N 1
ATOM 3372 C CA . PRO B 1 109 ? 18.141 -16.312 -12.727 1 86.88 109 PRO B CA 1
ATOM 3373 C C . PRO B 1 109 ? 18.281 -15.047 -11.883 1 86.88 109 PRO B C 1
ATOM 3375 O O . PRO B 1 109 ? 17.297 -14.391 -11.562 1 86.88 109 PRO B O 1
ATOM 3378 N N . PRO B 1 110 ? 19.5 -14.742 -11.609 1 79.75 110 PRO B N 1
ATOM 3379 C CA . PRO B 1 110 ? 19.75 -13.555 -10.797 1 79.75 110 PRO B CA 1
ATOM 3380 C C . PRO B 1 110 ? 19.109 -12.297 -11.391 1 79.75 110 PRO B C 1
ATOM 3382 O O . PRO B 1 110 ? 18.578 -11.461 -10.656 1 79.75 110 PRO B O 1
ATOM 3385 N N . GLU B 1 111 ? 19.125 -12.156 -12.688 1 76.69 111 GLU B N 1
ATOM 3386 C CA . GLU B 1 111 ? 18.641 -10.969 -13.375 1 76.69 111 GLU B CA 1
ATOM 3387 C C . GLU B 1 111 ? 17.125 -10.844 -13.266 1 76.69 111 GLU B C 1
ATOM 3389 O O . GLU B 1 111 ? 16.562 -9.766 -13.461 1 76.69 111 GLU B O 1
ATOM 3394 N N . SER B 1 112 ? 16.562 -11.969 -12.891 1 79.19 112 SER B N 1
ATOM 3395 C CA . SER B 1 112 ? 15.109 -11.953 -12.82 1 79.19 112 SER B CA 1
ATOM 3396 C C . SER B 1 112 ? 14.617 -11.219 -11.57 1 79.19 112 SER B C 1
ATOM 3398 O O . SER B 1 112 ? 13.461 -10.797 -11.508 1 79.19 112 SER B O 1
ATOM 3400 N N . TRP B 1 113 ? 15.555 -11.016 -10.68 1 78.81 113 TRP B N 1
ATOM 3401 C CA . TRP B 1 113 ? 15.164 -10.398 -9.414 1 78.81 113 TRP B CA 1
ATOM 3402 C C . TRP B 1 113 ? 15.312 -8.883 -9.477 1 78.81 113 TRP B C 1
ATOM 3404 O O . TRP B 1 113 ? 14.812 -8.164 -8.609 1 78.81 113 TRP B O 1
ATOM 3414 N N . ILE B 1 114 ? 15.977 -8.367 -10.531 1 70.38 114 ILE B N 1
ATOM 3415 C CA . ILE B 1 114 ? 16.297 -6.949 -10.664 1 70.38 114 ILE B CA 1
ATOM 3416 C C . ILE B 1 114 ? 15 -6.133 -10.695 1 70.38 114 ILE B C 1
ATOM 3418 O O . ILE B 1 114 ? 14.969 -4.996 -10.211 1 70.38 114 ILE B O 1
ATOM 3422 N N . HIS B 1 115 ? 13.953 -6.781 -11.18 1 70.38 115 HIS B N 1
ATOM 3423 C CA . HIS B 1 115 ? 12.68 -6.078 -11.344 1 70.38 115 HIS B CA 1
ATOM 3424 C C . HIS B 1 115 ? 11.969 -5.902 -10.008 1 70.38 115 HIS B C 1
ATOM 3426 O O . HIS B 1 115 ? 11.016 -5.129 -9.906 1 70.38 115 HIS B O 1
ATOM 3432 N N . PHE B 1 116 ? 12.461 -6.637 -9.055 1 69.56 116 PHE B N 1
ATOM 3433 C CA . PHE B 1 116 ? 11.766 -6.621 -7.773 1 69.56 116 PHE B CA 1
ATOM 3434 C C . PHE B 1 116 ? 12.516 -5.77 -6.754 1 69.56 116 PHE B C 1
ATOM 3436 O O . PHE B 1 116 ? 12.32 -5.922 -5.547 1 69.56 116 PHE B O 1
ATOM 3443 N N . GLY B 1 117 ? 13.359 -4.965 -7.301 1 62.22 117 GLY B N 1
ATOM 3444 C CA . GLY B 1 117 ? 14.086 -4.07 -6.414 1 62.22 117 GLY B CA 1
ATOM 3445 C C . GLY B 1 117 ? 15.281 -4.727 -5.75 1 62.22 117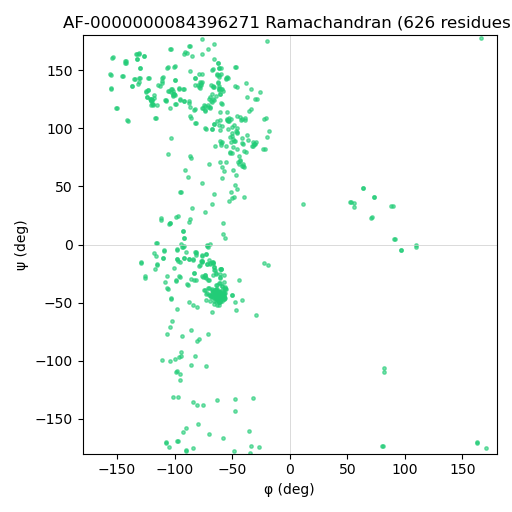 GLY B C 1
ATOM 3446 O O . GLY B 1 117 ? 16.203 -5.168 -6.426 1 62.22 117 GLY B O 1
ATOM 3447 N N . ASP B 1 118 ? 15.023 -4.988 -4.387 1 60.62 118 ASP B N 1
ATOM 3448 C CA . ASP B 1 118 ? 16.141 -5.43 -3.566 1 60.62 118 ASP B CA 1
ATOM 3449 C C . ASP B 1 118 ? 16.125 -6.945 -3.389 1 60.62 118 ASP B C 1
ATOM 3451 O O . ASP B 1 118 ? 16.672 -7.465 -2.412 1 60.62 118 ASP B O 1
ATOM 3455 N N . LEU B 1 119 ? 15.469 -7.363 -4.383 1 73.12 119 LEU B N 1
ATOM 3456 C CA . LEU B 1 119 ? 15.453 -8.812 -4.25 1 73.12 119 LEU B CA 1
ATOM 3457 C C . LEU B 1 119 ? 16.5 -9.461 -5.152 1 73.12 119 LEU B C 1
ATOM 3459 O O . LEU B 1 119 ? 16.594 -9.133 -6.336 1 73.12 119 LEU B O 1
ATOM 3463 N N . GLY B 1 120 ? 17.359 -10.18 -4.441 1 73.25 120 GLY B N 1
ATOM 3464 C CA . GLY B 1 120 ? 18.391 -10.93 -5.141 1 73.25 120 GLY B CA 1
ATOM 3465 C C . GLY B 1 120 ? 19.578 -10.07 -5.555 1 73.25 120 GLY B C 1
ATOM 3466 O O . GLY B 1 120 ? 19.594 -8.867 -5.289 1 73.25 120 GLY B O 1
ATOM 3467 N N . PRO B 1 121 ? 20.5 -10.633 -6.312 1 80.31 121 PRO B N 1
ATOM 3468 C CA . PRO B 1 121 ? 20.734 -12.078 -6.395 1 80.31 121 PRO B CA 1
ATOM 3469 C C . PRO B 1 121 ? 20.797 -12.742 -5.023 1 80.31 121 PRO B C 1
ATOM 3471 O O . PRO B 1 121 ? 21.281 -12.141 -4.062 1 80.31 121 PRO B O 1
ATOM 3474 N N . TYR B 1 122 ? 20.422 -14.008 -5.137 1 85.88 122 TYR B N 1
ATOM 3475 C CA . TYR B 1 122 ? 20.297 -14.703 -3.861 1 85.88 122 TYR B CA 1
ATOM 3476 C C . TYR B 1 122 ? 21.469 -15.664 -3.648 1 85.88 122 TYR B C 1
ATOM 3478 O O . TYR B 1 122 ? 21.891 -16.359 -4.578 1 85.88 122 TYR B O 1
ATOM 3486 N N . THR B 1 123 ? 22 -15.57 -2.502 1 87.25 123 THR B N 1
ATOM 3487 C CA . THR B 1 123 ? 22.734 -16.703 -1.948 1 87.25 123 THR B CA 1
ATOM 3488 C C . THR B 1 123 ? 21.797 -17.641 -1.206 1 87.25 123 THR B C 1
ATOM 3490 O O . THR B 1 123 ? 20.625 -17.328 -1.006 1 87.25 123 THR B O 1
ATOM 3493 N N . ARG B 1 124 ? 22.422 -18.75 -0.889 1 91.12 124 ARG B N 1
ATOM 3494 C CA . ARG B 1 124 ? 21.625 -19.672 -0.09 1 91.12 124 ARG B CA 1
ATOM 3495 C C . ARG B 1 124 ? 21.156 -19.016 1.201 1 91.12 124 ARG B C 1
ATOM 3497 O O . ARG B 1 124 ? 19.984 -19.125 1.572 1 91.12 124 ARG B O 1
ATOM 3504 N N . LYS B 1 125 ? 21.984 -18.344 1.806 1 89.56 125 LYS B N 1
ATOM 3505 C CA . LYS B 1 125 ? 21.688 -17.719 3.086 1 89.56 125 LYS B CA 1
ATOM 3506 C C . LYS B 1 125 ? 20.625 -16.641 2.928 1 89.56 125 LYS B C 1
ATOM 3508 O O . LYS B 1 125 ? 19.625 -16.641 3.648 1 89.56 125 LYS B O 1
ATOM 3513 N N . THR B 1 126 ? 20.797 -15.766 1.961 1 87.69 126 THR B N 1
ATOM 3514 C CA . THR B 1 126 ? 19.859 -14.656 1.805 1 87.69 126 THR B CA 1
ATOM 3515 C C . THR B 1 126 ? 18.516 -15.148 1.303 1 87.69 126 THR B C 1
ATOM 3517 O O . THR B 1 126 ? 17.469 -14.586 1.647 1 87.69 126 THR B O 1
ATOM 3520 N N . ALA B 1 127 ? 18.547 -16.172 0.563 1 91.31 127 ALA B N 1
ATOM 3521 C CA . ALA B 1 127 ? 17.297 -16.797 0.136 1 91.31 127 ALA B CA 1
ATOM 3522 C C . ALA B 1 127 ? 16.516 -17.312 1.333 1 91.31 127 ALA B C 1
ATOM 3524 O O . ALA B 1 127 ? 15.312 -17.031 1.462 1 91.31 127 ALA B O 1
ATOM 3525 N N . LEU B 1 128 ? 17.25 -18 2.152 1 92.56 128 LEU B N 1
ATOM 3526 C CA . LEU B 1 128 ? 16.594 -18.562 3.332 1 92.56 128 LEU B CA 1
ATOM 3527 C C . LEU B 1 128 ? 16.078 -17.453 4.246 1 92.56 128 LEU B C 1
ATOM 3529 O O . LEU B 1 128 ? 14.969 -17.547 4.777 1 92.56 128 LEU B O 1
ATOM 3533 N N . GLU B 1 129 ? 16.812 -16.469 4.367 1 89.19 129 GLU B N 1
ATOM 3534 C CA . GLU B 1 129 ? 16.391 -15.344 5.188 1 89.19 129 GLU B CA 1
ATOM 3535 C C . GLU B 1 129 ? 15.117 -14.711 4.652 1 89.19 129 GLU B C 1
ATOM 3537 O O . GLU B 1 129 ? 14.18 -14.453 5.414 1 89.19 129 GLU B O 1
ATOM 3542 N N . ASP B 1 130 ? 15.086 -14.492 3.389 1 89.56 130 ASP B N 1
ATOM 3543 C CA . ASP B 1 130 ? 13.914 -13.852 2.791 1 89.56 130 ASP B CA 1
ATOM 3544 C C . ASP B 1 130 ? 12.703 -14.781 2.834 1 89.56 130 ASP B C 1
ATOM 3546 O O . ASP B 1 130 ? 11.594 -14.352 3.162 1 89.56 130 ASP B O 1
ATOM 3550 N N . ILE B 1 131 ? 12.922 -15.992 2.523 1 93.62 131 ILE B N 1
ATOM 3551 C CA . ILE B 1 131 ? 11.836 -16.953 2.545 1 93.62 131 ILE B CA 1
ATOM 3552 C C . ILE B 1 131 ? 11.227 -17.016 3.943 1 93.62 131 ILE B C 1
ATOM 3554 O O . ILE B 1 131 ? 10 -17.016 4.094 1 93.62 131 ILE B O 1
ATOM 3558 N N . GLU B 1 132 ? 12.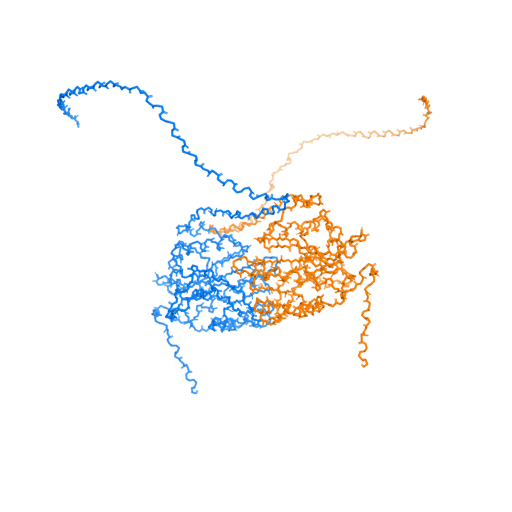055 -17.031 4.902 1 92.75 132 GLU B N 1
ATOM 3559 C CA . GLU B 1 132 ? 11.578 -17.094 6.277 1 92.75 132 GLU B CA 1
ATOM 3560 C C . GLU B 1 132 ? 10.852 -15.812 6.676 1 92.75 132 GLU B C 1
ATOM 3562 O O . GLU B 1 132 ? 9.883 -15.852 7.434 1 92.75 132 GLU B O 1
ATOM 3567 N N . SER B 1 133 ? 11.375 -14.75 6.219 1 90 133 SER B N 1
ATOM 3568 C CA . SER B 1 133 ? 10.703 -13.484 6.492 1 90 133 SER B CA 1
ATOM 3569 C C . SER B 1 133 ? 9.289 -13.477 5.926 1 90 133 SER B C 1
ATOM 3571 O O . SER B 1 133 ? 8.352 -13.047 6.598 1 90 133 SER B O 1
ATOM 3573 N N . TYR B 1 134 ? 9.148 -13.891 4.738 1 92.12 134 TYR B N 1
ATOM 3574 C CA . TYR B 1 134 ? 7.824 -13.969 4.125 1 92.12 134 TYR B CA 1
ATOM 3575 C C . TYR B 1 134 ? 6.941 -14.969 4.852 1 92.12 134 TYR B C 1
ATOM 3577 O O . TYR B 1 134 ? 5.746 -14.727 5.047 1 92.12 134 TYR B O 1
ATOM 3585 N N . ARG B 1 135 ? 7.496 -16.047 5.234 1 93.44 135 ARG B N 1
ATOM 3586 C CA . ARG B 1 135 ? 6.754 -17.094 5.938 1 93.44 135 ARG B CA 1
ATOM 3587 C C . ARG B 1 135 ? 6.195 -16.562 7.258 1 93.44 135 ARG B C 1
ATOM 3589 O O . ARG B 1 135 ? 5.066 -16.891 7.633 1 93.44 135 ARG B O 1
ATOM 3596 N N . ALA B 1 136 ? 6.969 -15.812 7.926 1 91.88 136 ALA B N 1
ATOM 3597 C CA . ALA B 1 136 ? 6.609 -15.32 9.25 1 91.88 136 ALA B CA 1
ATOM 3598 C C . ALA B 1 136 ? 5.539 -14.234 9.164 1 91.88 136 ALA B C 1
ATOM 3600 O O . ALA B 1 136 ? 4.812 -13.984 10.133 1 91.88 136 ALA B O 1
ATOM 3601 N N . ASP B 1 137 ? 5.48 -13.57 8.094 1 91.81 137 ASP B N 1
ATOM 3602 C CA . ASP B 1 137 ? 4.531 -12.484 7.883 1 91.81 137 ASP B CA 1
ATOM 3603 C C . ASP B 1 137 ? 3.17 -13.023 7.449 1 91.81 137 ASP B C 1
ATOM 3605 O O . ASP B 1 137 ? 3.033 -13.57 6.355 1 91.81 137 ASP B O 1
ATOM 3609 N N . PRO B 1 138 ? 2.107 -12.836 8.258 1 94 138 PRO B N 1
ATOM 3610 C CA . PRO B 1 138 ? 0.804 -13.414 7.918 1 94 138 PRO B CA 1
ATOM 3611 C C . PRO B 1 138 ? 0.191 -12.797 6.664 1 94 138 PRO B C 1
ATOM 3613 O O . PRO B 1 138 ? -0.769 -13.344 6.109 1 94 138 PRO B O 1
ATOM 3616 N N . THR B 1 139 ? 0.701 -11.711 6.27 1 93.5 139 THR B N 1
ATOM 3617 C CA . THR B 1 139 ? 0.141 -11.023 5.113 1 93.5 139 THR B CA 1
ATOM 3618 C C . THR B 1 139 ? 0.87 -11.438 3.836 1 93.5 139 THR B C 1
ATOM 3620 O O . THR B 1 139 ? 0.688 -10.82 2.785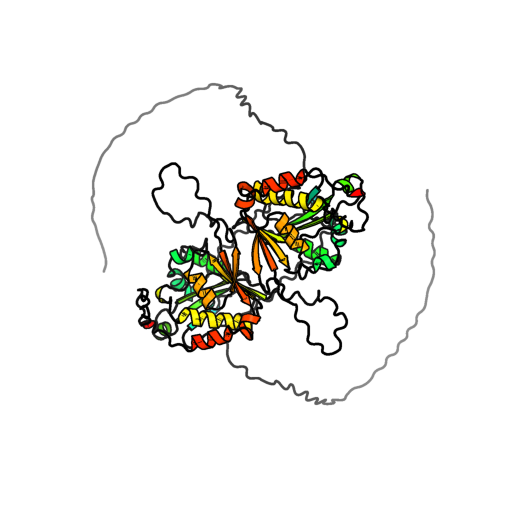 1 93.5 139 THR B O 1
ATOM 3623 N N . CYS B 1 140 ? 1.671 -12.469 3.936 1 95.88 140 CYS B N 1
ATOM 3624 C CA . CYS B 1 140 ? 2.441 -12.953 2.795 1 95.88 140 CYS B CA 1
ATOM 3625 C C . CYS B 1 140 ? 2.275 -14.453 2.625 1 95.88 140 CYS B C 1
ATOM 3627 O O . CYS B 1 140 ? 2.043 -15.172 3.6 1 95.88 140 CYS B O 1
ATOM 3629 N N . LEU B 1 141 ? 2.418 -14.898 1.384 1 97 141 LEU B N 1
ATOM 3630 C CA . LEU B 1 141 ? 2.441 -16.312 1.044 1 97 141 LEU B CA 1
ATOM 3631 C C . LEU B 1 141 ? 3.293 -16.562 -0.197 1 97 141 LEU B C 1
ATOM 3633 O O . LEU B 1 141 ? 3.021 -16.016 -1.263 1 97 141 LEU B O 1
ATOM 3637 N N . LEU B 1 142 ? 4.34 -17.312 -0.021 1 97.25 142 LEU B N 1
ATOM 3638 C CA . LEU B 1 142 ? 5.141 -17.75 -1.158 1 97.25 142 LEU B CA 1
ATOM 3639 C C . LEU B 1 142 ? 4.73 -19.141 -1.613 1 97.25 142 LEU B C 1
ATOM 3641 O O . LEU B 1 142 ? 4.586 -20.047 -0.792 1 97.25 142 LEU B O 1
ATOM 3645 N N . LEU B 1 143 ? 4.598 -19.281 -2.887 1 98.38 143 LEU B N 1
ATOM 3646 C CA . LEU B 1 143 ? 4.176 -20.547 -3.475 1 98.38 143 LEU B CA 1
ATOM 3647 C C . LEU B 1 143 ? 5.199 -21.047 -4.488 1 98.38 143 LEU B C 1
ATOM 3649 O O . LEU B 1 143 ? 5.797 -20.25 -5.215 1 98.38 143 LEU B O 1
ATOM 3653 N N . ALA B 1 144 ? 5.359 -22.297 -4.512 1 98.5 144 ALA B N 1
ATOM 3654 C CA . ALA B 1 144 ? 6.105 -22.953 -5.578 1 98.5 144 ALA B CA 1
ATOM 3655 C C . ALA B 1 144 ? 5.18 -23.391 -6.707 1 98.5 144 ALA B C 1
ATOM 3657 O O . ALA B 1 144 ? 4.082 -23.906 -6.457 1 98.5 144 ALA B O 1
ATOM 3658 N N . VAL B 1 145 ? 5.59 -23.109 -7.875 1 98.75 145 VAL B N 1
ATOM 3659 C CA . VAL B 1 145 ? 4.922 -23.594 -9.078 1 98.75 145 VAL B CA 1
ATOM 3660 C C . VAL B 1 145 ? 5.602 -24.875 -9.562 1 98.75 145 VAL B C 1
ATOM 3662 O O . VAL B 1 145 ? 6.805 -24.875 -9.852 1 98.75 145 VAL B O 1
ATOM 3665 N N . ILE B 1 146 ? 4.812 -25.938 -9.711 1 98.75 146 ILE B N 1
ATOM 3666 C CA . ILE B 1 146 ? 5.398 -27.234 -10.016 1 98.75 146 ILE B CA 1
ATOM 3667 C C . ILE B 1 146 ? 4.855 -27.75 -11.344 1 98.75 146 ILE B C 1
ATOM 3669 O O . ILE B 1 146 ? 3.639 -27.828 -11.539 1 98.75 146 ILE B O 1
ATOM 3673 N N . ASP B 1 147 ? 5.73 -28.031 -12.234 1 98.5 147 ASP B N 1
ATOM 3674 C CA . ASP B 1 147 ? 5.422 -28.719 -13.484 1 98.5 147 ASP B CA 1
ATOM 3675 C C . ASP B 1 147 ? 5.184 -30.203 -13.258 1 98.5 147 ASP B C 1
ATOM 3677 O O . ASP B 1 147 ? 6.121 -30.953 -12.969 1 98.5 147 ASP B O 1
ATOM 3681 N N . LEU B 1 148 ? 4.008 -30.672 -13.547 1 97.88 148 LEU B N 1
ATOM 3682 C CA . LEU B 1 148 ? 3.65 -32.031 -13.203 1 97.88 148 LEU B CA 1
ATOM 3683 C C . LEU B 1 148 ? 4.164 -33 -14.258 1 97.88 148 LEU B C 1
ATOM 3685 O O . LEU B 1 148 ? 4.312 -34.219 -13.992 1 97.88 148 LEU B O 1
ATOM 3689 N N . GLN B 1 149 ? 4.367 -32.531 -15.484 1 96.44 149 GLN B N 1
ATOM 3690 C CA . GLN B 1 149 ? 4.938 -33.406 -16.5 1 96.44 149 GLN B CA 1
ATOM 3691 C C . GLN B 1 149 ? 6.355 -33.844 -16.141 1 96.44 149 GLN B C 1
ATOM 3693 O O . GLN B 1 149 ? 6.691 -35.031 -16.219 1 96.44 149 GLN B O 1
ATOM 3698 N N . LEU B 1 150 ? 7.148 -32.906 -15.703 1 95.44 150 LEU B N 1
ATOM 3699 C CA . LEU B 1 150 ? 8.516 -33.219 -15.305 1 95.44 150 LEU B CA 1
ATOM 3700 C C . LEU B 1 150 ? 8.531 -34.031 -14.023 1 95.44 150 LEU B C 1
ATOM 3702 O O . LEU B 1 150 ? 9.32 -34.969 -13.898 1 95.44 150 LEU B O 1
ATOM 3706 N N . GLU B 1 151 ? 7.754 -33.656 -13.117 1 94.94 151 GLU B N 1
ATOM 3707 C CA . GLU B 1 151 ? 7.695 -34.406 -11.867 1 94.94 151 GLU B CA 1
ATOM 3708 C C . GLU B 1 151 ? 7.336 -35.875 -12.125 1 94.94 151 GLU B C 1
ATOM 3710 O O . GLU B 1 151 ? 7.879 -36.781 -11.477 1 94.94 151 GLU B O 1
ATOM 3715 N N . ALA B 1 152 ? 6.391 -36.125 -13 1 94.75 152 ALA B N 1
ATOM 3716 C CA . ALA B 1 152 ? 5.945 -37.5 -13.32 1 94.75 152 ALA B CA 1
ATOM 3717 C C . ALA B 1 152 ? 7.098 -38.344 -13.859 1 94.75 152 ALA B C 1
ATOM 3719 O O . ALA B 1 152 ? 7.086 -39.562 -13.742 1 94.75 152 ALA B O 1
ATOM 3720 N N . ARG B 1 153 ? 8.102 -37.719 -14.352 1 93.62 153 ARG B N 1
ATOM 3721 C CA . ARG B 1 153 ? 9.25 -38.438 -14.906 1 93.62 153 ARG B CA 1
ATOM 3722 C C . ARG B 1 153 ? 10.344 -38.594 -13.852 1 93.62 153 ARG B C 1
ATOM 3724 O O . ARG B 1 153 ? 11.414 -39.125 -14.148 1 93.62 153 ARG B O 1
ATOM 3731 N N . GLY B 1 154 ? 10.086 -38.094 -12.664 1 92.06 154 GLY B N 1
ATOM 3732 C CA . GLY B 1 154 ? 11.055 -38.219 -11.594 1 92.06 154 GLY B CA 1
ATOM 3733 C C . GLY B 1 154 ? 12.031 -37.062 -11.531 1 92.06 154 GLY B C 1
ATOM 3734 O O . GLY B 1 154 ? 12.992 -37.094 -10.75 1 92.06 154 GLY B O 1
ATOM 3735 N N . ASP B 1 155 ? 11.82 -36.062 -12.383 1 92 155 ASP B N 1
ATOM 3736 C CA . ASP B 1 155 ? 12.664 -34.844 -12.391 1 92 155 ASP B CA 1
ATOM 3737 C C . ASP B 1 155 ? 12.125 -33.781 -11.445 1 92 155 ASP B C 1
ATOM 3739 O O . ASP B 1 155 ? 11 -33.906 -10.953 1 92 155 ASP B O 1
ATOM 3743 N N . ASP B 1 156 ? 12.969 -32.812 -11.148 1 93.06 156 ASP B N 1
ATOM 3744 C CA . ASP B 1 156 ? 12.523 -31.672 -10.359 1 93.06 156 ASP B CA 1
ATOM 3745 C C . ASP B 1 156 ? 11.547 -30.812 -11.156 1 93.06 156 ASP B C 1
ATOM 3747 O O . ASP B 1 156 ? 11.914 -30.219 -12.164 1 93.06 156 ASP B O 1
ATOM 3751 N N . GLY B 1 157 ? 10.383 -30.688 -10.719 1 96.56 157 GLY B N 1
ATOM 3752 C CA . GLY B 1 157 ? 9.312 -30 -11.43 1 96.56 157 GLY B CA 1
ATOM 3753 C C . GLY B 1 157 ? 9.211 -28.531 -11.07 1 96.56 157 GLY B C 1
ATOM 3754 O O . GLY B 1 157 ? 8.281 -27.844 -11.508 1 96.56 157 GLY B O 1
ATOM 3755 N N . PHE B 1 158 ? 10.18 -28.047 -10.258 1 98.25 158 PHE B N 1
ATOM 3756 C CA . PHE B 1 158 ? 10.102 -26.641 -9.867 1 98.25 158 PHE B CA 1
ATOM 3757 C C . PHE B 1 158 ? 10.133 -25.734 -11.094 1 98.25 158 PHE B C 1
ATOM 3759 O O . PHE B 1 158 ? 11.094 -25.766 -11.859 1 98.25 158 PHE B O 1
ATOM 3766 N N . ALA B 1 159 ? 9.102 -24.922 -11.266 1 98.06 159 ALA B N 1
ATOM 3767 C CA . ALA B 1 159 ? 8.977 -24.109 -12.469 1 98.06 159 ALA B CA 1
ATOM 3768 C C . ALA B 1 159 ? 9.055 -22.625 -12.141 1 98.06 159 ALA B C 1
ATOM 3770 O O . ALA B 1 159 ? 9.25 -21.797 -13.023 1 98.06 159 ALA B O 1
ATOM 3771 N N . GLY B 1 160 ? 8.875 -22.25 -10.898 1 97.5 160 GLY B N 1
ATOM 3772 C CA . GLY B 1 160 ? 8.93 -20.859 -10.5 1 97.5 160 GLY B CA 1
ATOM 3773 C C . GLY B 1 160 ? 8.305 -20.594 -9.148 1 97.5 160 GLY B C 1
ATOM 3774 O O . GLY B 1 160 ? 8.047 -21.531 -8.383 1 97.5 160 GLY B O 1
ATOM 3775 N N . VAL B 1 161 ? 8.156 -19.281 -8.836 1 97 161 VAL B N 1
ATOM 3776 C CA . VAL B 1 161 ? 7.605 -18.859 -7.551 1 97 161 VAL B CA 1
ATOM 3777 C C . VAL B 1 161 ? 6.516 -17.812 -7.777 1 97 161 VAL B C 1
ATOM 3779 O O . VAL B 1 161 ? 6.621 -16.984 -8.68 1 97 161 VAL B O 1
ATOM 3782 N N . TYR B 1 162 ? 5.477 -17.938 -7.047 1 96.62 162 TYR B N 1
ATOM 3783 C CA . TYR B 1 162 ? 4.441 -16.922 -6.898 1 96.62 162 TYR B CA 1
ATOM 3784 C C . TYR B 1 162 ? 4.426 -16.359 -5.48 1 96.62 162 TYR B C 1
ATOM 3786 O O . TYR B 1 162 ? 4.551 -17.094 -4.508 1 96.62 162 TYR B O 1
ATOM 3794 N N . GLY B 1 163 ? 4.301 -15.055 -5.383 1 95.31 163 GLY B N 1
ATOM 3795 C CA . GLY B 1 163 ? 4.176 -14.43 -4.078 1 95.31 163 GLY B CA 1
ATOM 3796 C C . GLY B 1 163 ? 2.932 -13.57 -3.947 1 95.31 163 GLY B C 1
ATOM 3797 O O . GLY B 1 163 ? 2.578 -12.828 -4.871 1 95.31 163 GLY B O 1
ATOM 3798 N N . LEU B 1 164 ? 2.205 -13.766 -2.852 1 96.19 164 LEU B N 1
ATOM 3799 C CA . LEU B 1 164 ? 1.192 -12.828 -2.377 1 96.19 164 LEU B CA 1
ATOM 3800 C C . LEU B 1 164 ? 1.732 -11.977 -1.233 1 96.19 164 LEU B C 1
ATOM 3802 O O . LEU B 1 164 ? 2.318 -12.5 -0.284 1 96.19 164 LEU B O 1
ATOM 3806 N N . ILE B 1 165 ? 1.556 -10.688 -1.376 1 93.81 165 ILE B N 1
ATOM 3807 C CA . ILE B 1 165 ? 2.012 -9.789 -0.325 1 93.81 165 ILE B CA 1
ATOM 3808 C C . ILE B 1 165 ? 0.912 -8.781 0 1 93.81 165 ILE B C 1
ATOM 3810 O O . ILE B 1 165 ? -0.08 -8.672 -0.726 1 93.81 165 ILE B O 1
ATOM 3814 N N . GLU B 1 166 ? 1.063 -8.148 1.117 1 92.44 166 GLU B N 1
ATOM 3815 C CA . GLU B 1 166 ? 0.131 -7.121 1.579 1 92.44 166 GLU B CA 1
ATOM 3816 C C . GLU B 1 166 ? -1.304 -7.641 1.576 1 92.44 166 GLU B C 1
ATOM 3818 O O . GLU B 1 166 ? -2.223 -6.938 1.146 1 92.44 166 GLU B O 1
ATOM 3823 N N . VAL B 1 167 ? -1.426 -8.898 1.925 1 93.62 167 VAL B N 1
ATOM 3824 C CA . VAL B 1 167 ? -2.764 -9.461 2.086 1 93.62 167 VAL B CA 1
ATOM 3825 C C . VAL B 1 167 ? -3.463 -8.797 3.27 1 93.62 167 VAL B C 1
ATOM 3827 O O . VAL B 1 167 ? -2.904 -8.719 4.367 1 93.62 167 VAL B O 1
ATOM 3830 N N . ASN B 1 168 ? -4.602 -8.273 2.979 1 89.88 168 ASN B N 1
ATOM 3831 C CA . ASN B 1 168 ? -5.371 -7.559 3.996 1 89.88 168 ASN B CA 1
ATOM 3832 C C . ASN B 1 168 ? -6.703 -8.25 4.277 1 89.88 168 ASN B C 1
ATOM 3834 O O . ASN B 1 168 ? -7.613 -8.203 3.449 1 89.88 168 ASN B O 1
ATOM 3838 N N . GLN B 1 169 ? -6.801 -8.844 5.414 1 87.75 169 GLN B N 1
ATOM 3839 C CA . GLN B 1 169 ? -7.996 -9.602 5.766 1 87.75 169 GLN B CA 1
ATOM 3840 C C . GLN B 1 169 ? -9.172 -8.68 6.055 1 87.75 169 GLN B C 1
ATOM 3842 O O . GLN B 1 169 ? -10.328 -9.062 5.859 1 87.75 169 GLN B O 1
ATOM 3847 N N . GLU B 1 170 ? -8.875 -7.473 6.523 1 80.81 170 GLU B N 1
ATOM 3848 C CA . GLU B 1 170 ? -9.938 -6.52 6.836 1 80.81 170 GLU B CA 1
ATOM 3849 C C . GLU B 1 170 ? -10.594 -5.988 5.566 1 80.81 170 GLU B C 1
ATOM 3851 O O . GLU B 1 170 ? -11.82 -5.891 5.488 1 80.81 170 GLU B O 1
ATOM 3856 N N . TYR B 1 171 ? -9.781 -5.699 4.602 1 84.88 171 TYR B N 1
ATOM 3857 C CA . TYR B 1 171 ? -10.297 -5.117 3.365 1 84.88 171 TYR B CA 1
ATOM 3858 C C . TYR B 1 171 ? -10.5 -6.188 2.299 1 84.88 171 TYR B C 1
ATOM 3860 O O . TYR B 1 171 ? -11.109 -5.93 1.261 1 84.88 171 TYR B O 1
ATOM 3868 N N . MET B 1 172 ? -9.914 -7.379 2.545 1 90.56 172 MET B N 1
ATOM 3869 C CA . MET B 1 172 ? -10.023 -8.516 1.632 1 90.56 172 MET B CA 1
ATOM 3870 C C . MET B 1 172 ? -9.359 -8.195 0.293 1 90.56 172 MET B C 1
ATOM 3872 O O . MET B 1 172 ? -9.961 -8.406 -0.763 1 90.56 172 MET B O 1
ATOM 3876 N N . THR B 1 173 ? -8.188 -7.699 0.397 1 93.81 173 THR B N 1
ATOM 3877 C CA . THR B 1 173 ? -7.371 -7.363 -0.766 1 93.81 173 THR B CA 1
ATOM 3878 C C . THR B 1 173 ? -6 -8.023 -0.679 1 93.81 173 THR B C 1
ATOM 3880 O O . THR B 1 173 ? -5.602 -8.508 0.385 1 93.81 173 THR B O 1
ATOM 3883 N N . ALA B 1 174 ? -5.32 -8.102 -1.803 1 95.62 174 ALA B N 1
ATOM 3884 C CA . ALA B 1 174 ? -3.965 -8.641 -1.852 1 95.62 174 ALA B CA 1
ATOM 3885 C C . ALA B 1 174 ? -3.189 -8.07 -3.035 1 95.62 174 ALA B C 1
ATOM 3887 O O . ALA B 1 174 ? -3.779 -7.48 -3.945 1 95.62 174 ALA B O 1
ATOM 3888 N N . VAL B 1 175 ? -1.929 -8.164 -2.934 1 95.75 175 VAL B N 1
ATOM 3889 C CA . VAL B 1 175 ? -1.038 -7.762 -4.02 1 95.75 175 VAL B CA 1
ATOM 3890 C C . VAL B 1 175 ? -0.208 -8.961 -4.473 1 95.75 175 VAL B C 1
ATOM 3892 O O . VAL B 1 175 ? 0.367 -9.672 -3.648 1 95.75 175 VAL B O 1
ATOM 3895 N N . PHE B 1 176 ? -0.332 -9.195 -5.758 1 91.5 176 PHE B N 1
ATOM 3896 C CA . PHE B 1 176 ? 0.648 -10.117 -6.324 1 91.5 176 PHE B CA 1
ATOM 3897 C C . PHE B 1 176 ? 2.027 -9.469 -6.379 1 91.5 176 PHE B C 1
ATOM 3899 O O . PHE B 1 176 ? 2.18 -8.359 -6.883 1 91.5 176 PHE B O 1
ATOM 3906 N N . GLY B 1 177 ? 2.887 -10.211 -5.633 1 80 177 GLY B N 1
ATOM 3907 C CA . GLY B 1 177 ? 4.281 -9.805 -5.684 1 80 177 GLY B CA 1
ATOM 3908 C C . GLY B 1 177 ? 5.238 -10.977 -5.801 1 80 177 GLY B C 1
ATOM 3909 O O . GLY B 1 177 ? 4.859 -12.117 -5.547 1 80 177 GLY B O 1
ATOM 3910 N N . LEU B 1 178 ? 6.305 -10.875 -6.699 1 86.81 178 LEU B N 1
ATOM 3911 C CA . LEU B 1 178 ? 7.41 -11.828 -6.77 1 86.81 178 LEU B CA 1
ATOM 3912 C C . LEU B 1 178 ? 7.078 -12.977 -7.715 1 86.81 178 LEU B C 1
ATOM 3914 O O . LEU B 1 178 ? 7.262 -14.141 -7.371 1 86.81 178 LEU B O 1
ATOM 3918 N N . ILE B 1 179 ? 6.367 -12.719 -8.695 1 92.94 179 ILE B N 1
ATOM 3919 C CA . ILE B 1 179 ? 6.137 -13.734 -9.719 1 92.94 179 ILE B CA 1
ATOM 3920 C C . ILE B 1 179 ? 7.398 -13.914 -10.555 1 92.94 179 ILE B C 1
ATOM 3922 O O . ILE B 1 179 ? 7.871 -12.977 -11.195 1 92.94 179 ILE B O 1
ATOM 3926 N N . ASN B 1 180 ? 7.945 -15.055 -10.461 1 94.12 180 ASN B N 1
ATOM 3927 C CA . ASN B 1 180 ? 9.172 -15.375 -11.18 1 94.12 180 ASN B CA 1
ATOM 3928 C C . ASN B 1 180 ? 9.148 -16.797 -11.727 1 94.12 180 ASN B C 1
ATOM 3930 O O . ASN B 1 180 ? 9.25 -17.766 -10.961 1 94.12 180 ASN B O 1
ATOM 3934 N N . ILE B 1 181 ? 8.984 -16.938 -13.016 1 95.62 181 ILE B N 1
ATOM 3935 C CA . ILE B 1 181 ? 8.938 -18.219 -13.703 1 95.62 181 ILE B CA 1
ATOM 3936 C C . ILE B 1 181 ? 10.273 -18.484 -14.406 1 95.62 181 ILE B C 1
ATOM 3938 O O . ILE B 1 181 ? 10.82 -17.594 -15.055 1 95.62 181 ILE B O 1
ATOM 3942 N N . LEU B 1 182 ? 10.766 -19.656 -14.25 1 95.56 182 LEU B N 1
ATOM 3943 C CA . LEU B 1 182 ? 12.008 -20.016 -14.914 1 95.56 182 LEU B CA 1
ATOM 3944 C C . LEU B 1 182 ? 11.914 -19.781 -16.422 1 95.56 182 LEU B C 1
ATOM 3946 O O . LEU B 1 182 ? 10.883 -20.062 -17.031 1 95.56 182 LEU B O 1
ATOM 3950 N N . PRO B 1 183 ? 12.992 -19.359 -17.016 1 92.88 183 PRO B N 1
ATOM 3951 C CA . PRO B 1 183 ? 12.984 -19 -18.438 1 92.88 183 PRO B CA 1
ATOM 3952 C C . PRO B 1 183 ? 12.492 -20.141 -19.312 1 92.88 183 PRO B C 1
ATOM 3954 O O . PRO B 1 183 ? 11.742 -19.906 -20.266 1 92.88 183 PRO B O 1
ATOM 3957 N N . LYS B 1 184 ? 12.805 -21.344 -19.047 1 92.38 184 LYS B N 1
ATOM 3958 C CA . LYS B 1 184 ? 12.43 -22.469 -19.906 1 92.38 184 LYS B CA 1
ATOM 3959 C C . LYS B 1 184 ? 10.922 -22.656 -19.938 1 92.38 184 LYS B C 1
ATOM 3961 O O . LYS B 1 184 ? 10.383 -23.266 -20.875 1 92.38 184 LYS B O 1
ATOM 3966 N N . TYR B 1 185 ? 10.273 -22.141 -18.922 1 95.31 185 TYR B N 1
ATOM 3967 C CA . TYR B 1 185 ? 8.828 -22.328 -18.828 1 95.31 185 TYR B CA 1
ATOM 3968 C C . TYR B 1 185 ? 8.086 -21.125 -19.359 1 95.31 185 TYR B C 1
ATOM 3970 O O . TYR B 1 185 ? 6.852 -21.094 -19.375 1 95.31 185 TYR B O 1
ATOM 3978 N N . GLN B 1 186 ? 8.758 -20.047 -19.75 1 91.06 186 GLN B N 1
ATOM 3979 C CA . GLN B 1 186 ? 8.102 -18.859 -20.297 1 91.06 186 GLN B CA 1
ATOM 3980 C C . GLN B 1 186 ? 7.461 -19.156 -21.641 1 91.06 186 GLN B C 1
ATOM 3982 O O . GLN B 1 186 ? 8.031 -19.891 -22.453 1 91.06 186 GLN B O 1
ATOM 3987 N N . ARG B 1 187 ? 6.246 -18.688 -21.859 1 90.56 187 ARG B N 1
ATOM 3988 C CA . ARG B 1 187 ? 5.441 -18.891 -23.062 1 90.56 187 ARG B CA 1
ATOM 3989 C C . ARG B 1 187 ? 4.953 -20.344 -23.156 1 90.56 187 ARG B C 1
ATOM 3991 O O . ARG B 1 187 ? 4.824 -20.891 -24.25 1 90.56 187 ARG B O 1
ATOM 3998 N N . THR B 1 188 ? 4.875 -21.016 -22.094 1 95 188 THR B N 1
ATOM 3999 C CA . THR B 1 188 ? 4.219 -22.312 -21.969 1 95 188 THR B CA 1
ATOM 4000 C C . THR B 1 188 ? 2.902 -22.172 -21.203 1 95 188 THR B C 1
ATOM 4002 O O . THR B 1 188 ? 2.447 -21.062 -20.922 1 95 188 THR B O 1
ATOM 4005 N N . HIS B 1 189 ? 2.344 -23.359 -20.875 1 97.31 189 HIS B N 1
ATOM 4006 C CA . HIS B 1 189 ? 1.069 -23.375 -20.172 1 97.31 189 HIS B CA 1
ATOM 4007 C C . HIS B 1 189 ? 1.266 -23.141 -18.672 1 97.31 189 HIS B C 1
ATOM 4009 O O . HIS B 1 189 ? 0.298 -22.906 -17.953 1 97.31 189 HIS B O 1
ATOM 4015 N N . ILE B 1 190 ? 2.42 -23.109 -18.203 1 97.88 190 ILE B N 1
ATOM 4016 C CA . ILE B 1 190 ? 2.738 -23.141 -16.781 1 97.88 190 ILE B CA 1
ATOM 4017 C C . ILE B 1 190 ? 2.158 -21.906 -16.094 1 97.88 190 ILE B C 1
ATOM 4019 O O . ILE B 1 190 ? 1.409 -22.031 -15.125 1 97.88 190 ILE B O 1
ATOM 4023 N N . ASN B 1 191 ? 2.451 -20.734 -16.625 1 97.06 191 ASN B N 1
ATOM 4024 C CA . ASN B 1 191 ? 1.996 -19.5 -16 1 97.06 191 ASN B CA 1
ATOM 4025 C C . ASN B 1 191 ? 0.477 -19.359 -16.062 1 97.06 191 ASN B C 1
ATOM 4027 O O . ASN B 1 191 ? -0.153 -18.938 -15.094 1 97.06 191 ASN B O 1
ATOM 4031 N N . THR B 1 192 ? -0.088 -19.734 -17.156 1 97.81 192 THR B N 1
ATOM 4032 C CA . THR B 1 192 ? -1.535 -19.641 -17.312 1 97.81 192 THR B CA 1
ATOM 4033 C C . THR B 1 192 ? -2.242 -20.531 -16.297 1 97.81 192 THR B C 1
ATOM 4035 O O . THR B 1 192 ? -3.182 -20.094 -15.625 1 97.81 192 THR B O 1
ATOM 4038 N N . HIS B 1 193 ? -1.822 -21.766 -16.188 1 98.44 193 HIS B N 1
ATOM 4039 C CA . HIS B 1 193 ? -2.426 -22.703 -15.242 1 98.44 193 HIS B CA 1
ATOM 4040 C C . HIS B 1 193 ? -2.227 -22.234 -13.797 1 98.44 193 HIS B C 1
ATOM 4042 O O . HIS B 1 193 ? -3.154 -22.297 -12.992 1 98.44 193 HIS B O 1
ATOM 4048 N N . ALA B 1 194 ? -1.015 -21.781 -13.469 1 98.31 194 ALA B N 1
ATOM 4049 C CA . ALA B 1 194 ? -0.73 -21.312 -12.117 1 98.31 194 ALA B CA 1
ATOM 4050 C C . ALA B 1 194 ? -1.616 -20.125 -11.758 1 98.31 194 ALA B C 1
ATOM 4052 O O . ALA B 1 194 ? -2.191 -20.078 -10.664 1 98.31 194 ALA B O 1
ATOM 4053 N N . MET B 1 195 ? -1.73 -19.172 -12.688 1 98.31 195 MET B N 1
ATOM 4054 C CA . MET B 1 195 ? -2.537 -17.969 -12.461 1 98.31 195 MET B CA 1
ATOM 4055 C C . MET B 1 195 ? -4.012 -18.328 -12.312 1 98.31 195 MET B C 1
ATOM 4057 O O . MET B 1 195 ? -4.699 -17.797 -11.438 1 98.31 195 MET B O 1
ATOM 4061 N N . ALA B 1 196 ? -4.48 -19.203 -13.125 1 98.56 196 ALA B N 1
ATOM 4062 C CA . ALA B 1 196 ? -5.863 -19.656 -13.016 1 98.56 196 ALA B CA 1
ATOM 4063 C C . ALA B 1 196 ? -6.141 -20.25 -11.641 1 98.56 196 ALA B C 1
ATOM 4065 O O . ALA B 1 196 ? -7.172 -19.953 -11.023 1 98.56 196 ALA B O 1
ATOM 4066 N N . LEU B 1 197 ? -5.262 -21.078 -11.156 1 98.56 197 LEU B N 1
ATOM 4067 C CA . LEU B 1 197 ? -5.402 -21.734 -9.867 1 98.56 197 LEU B CA 1
ATOM 4068 C C . LEU B 1 197 ? -5.477 -20.719 -8.734 1 98.56 197 LEU B C 1
ATOM 4070 O O . LEU B 1 197 ? -6.395 -20.766 -7.914 1 98.56 197 LEU B O 1
ATOM 4074 N N . ILE B 1 198 ? -4.535 -19.781 -8.719 1 98.56 198 ILE B N 1
ATOM 4075 C CA . ILE B 1 198 ? -4.434 -18.891 -7.574 1 98.56 198 ILE B CA 1
ATOM 4076 C C . ILE B 1 198 ? -5.574 -17.875 -7.605 1 98.56 198 ILE B C 1
ATOM 4078 O O . ILE B 1 198 ? -6.141 -17.531 -6.562 1 98.56 198 ILE B O 1
ATOM 4082 N N . LEU B 1 199 ? -5.891 -17.406 -8.781 1 98.56 199 LEU B N 1
ATOM 4083 C CA . LEU B 1 199 ? -6.988 -16.453 -8.883 1 98.56 199 LEU B CA 1
ATOM 4084 C C . LEU B 1 199 ? -8.312 -17.109 -8.492 1 98.56 199 LEU B C 1
ATOM 4086 O O . LEU B 1 199 ? -9.133 -16.5 -7.809 1 98.56 199 LEU B O 1
ATOM 4090 N N . SER B 1 200 ? -8.547 -18.344 -8.867 1 98.44 200 SER B N 1
ATOM 4091 C CA . SER B 1 200 ? -9.742 -19.078 -8.461 1 98.44 200 SER B CA 1
ATOM 4092 C C . SER B 1 200 ? -9.812 -19.219 -6.945 1 98.44 200 SER B C 1
ATOM 4094 O O . SER B 1 200 ? -10.852 -18.969 -6.336 1 98.44 200 SER B O 1
ATOM 4096 N N . TYR B 1 201 ? -8.742 -19.609 -6.367 1 98.25 201 TYR B N 1
ATOM 4097 C CA . TYR B 1 201 ? -8.68 -19.75 -4.918 1 98.25 201 TYR B CA 1
ATOM 4098 C C . TYR B 1 201 ? -8.977 -18.438 -4.223 1 98.25 201 TYR B C 1
ATOM 4100 O O . TYR B 1 201 ? -9.805 -18.375 -3.314 1 98.25 201 TYR B O 1
ATOM 4108 N N . LEU B 1 202 ? -8.305 -17.344 -4.68 1 97.81 202 LEU B N 1
ATOM 4109 C CA . LEU B 1 202 ? -8.383 -16.062 -3.988 1 97.81 202 LEU B CA 1
ATOM 4110 C C . LEU B 1 202 ? -9.758 -15.438 -4.145 1 97.81 202 LEU B C 1
ATOM 4112 O O . LEU B 1 202 ? -10.297 -14.859 -3.195 1 97.81 202 LEU B O 1
ATOM 4116 N N . PHE B 1 203 ? -10.375 -15.578 -5.297 1 96.88 203 PHE B N 1
ATOM 4117 C CA . PHE B 1 203 ? -11.68 -14.961 -5.52 1 96.88 203 PHE B CA 1
ATOM 4118 C C . PHE B 1 203 ? -12.805 -15.883 -5.074 1 96.88 203 PHE B C 1
ATOM 4120 O O . PHE B 1 203 ? -13.812 -15.43 -4.535 1 96.88 203 PHE B O 1
ATOM 4127 N N . GLU B 1 204 ? -12.688 -17.156 -5.215 1 96.75 204 GLU B N 1
ATOM 4128 C CA . GLU B 1 204 ? -13.828 -18.047 -5.039 1 96.75 204 GLU B CA 1
ATOM 4129 C C . GLU B 1 204 ? -13.828 -18.688 -3.65 1 96.75 204 GLU B C 1
ATOM 4131 O O . GLU B 1 204 ? -14.883 -19.031 -3.113 1 96.75 204 GLU B O 1
ATOM 4136 N N . GLU B 1 205 ? -12.719 -18.891 -3.084 1 95.81 205 GLU B N 1
ATOM 4137 C CA . GLU B 1 205 ? -12.648 -19.516 -1.769 1 95.81 205 GLU B CA 1
ATOM 4138 C C . GLU B 1 205 ? -12.367 -18.484 -0.678 1 95.81 205 GLU B C 1
ATOM 4140 O O . GLU B 1 205 ? -13.055 -18.453 0.344 1 95.81 205 GLU B O 1
ATOM 4145 N N . VAL B 1 206 ? -11.359 -17.609 -0.933 1 94.81 206 VAL B N 1
ATOM 4146 C CA . VAL B 1 206 ? -11.008 -16.609 0.068 1 94.81 206 VAL B CA 1
ATOM 4147 C C . VAL B 1 206 ? -11.969 -15.414 -0.029 1 94.81 206 VAL B C 1
ATOM 4149 O O . VAL B 1 206 ? -12.164 -14.688 0.946 1 94.81 206 VAL B O 1
ATOM 4152 N N . HIS B 1 207 ? -12.484 -15.117 -1.228 1 94.12 207 HIS B N 1
ATOM 4153 C CA . HIS B 1 207 ? -13.484 -14.094 -1.507 1 94.12 207 HIS B CA 1
ATOM 4154 C C . HIS B 1 207 ? -12.891 -12.695 -1.409 1 94.12 207 HIS B C 1
ATOM 4156 O O . HIS B 1 207 ? -13.492 -11.797 -0.827 1 94.12 207 HIS B O 1
ATOM 4162 N N . LEU B 1 208 ? -11.695 -12.586 -1.921 1 94.12 208 LEU B N 1
ATOM 4163 C CA . LEU B 1 208 ? -11.125 -11.25 -2.053 1 94.12 208 LEU B CA 1
ATOM 4164 C C . LEU B 1 208 ? -11.969 -10.391 -2.992 1 94.12 208 LEU B C 1
ATOM 4166 O O . LEU B 1 208 ? -12.672 -10.914 -3.859 1 94.12 208 LEU B O 1
ATOM 4170 N N . ILE B 1 209 ? -11.844 -9.062 -2.793 1 93.06 209 ILE B N 1
ATOM 4171 C CA . ILE B 1 209 ? -12.617 -8.164 -3.65 1 93.06 209 ILE B CA 1
ATOM 4172 C C . ILE B 1 209 ? -11.672 -7.422 -4.598 1 93.06 209 ILE B C 1
ATOM 4174 O O . ILE B 1 209 ? -12.125 -6.785 -5.555 1 93.06 209 ILE B O 1
ATOM 4178 N N . ARG B 1 210 ? -10.43 -7.516 -4.355 1 96.06 210 ARG B N 1
ATOM 4179 C CA . ARG B 1 210 ? -9.422 -6.871 -5.188 1 96.06 210 ARG B CA 1
ATOM 4180 C C . ARG B 1 210 ? -8.086 -7.59 -5.086 1 96.06 210 ARG B C 1
ATOM 4182 O O . ARG B 1 210 ? -7.645 -7.953 -3.992 1 96.06 210 ARG B O 1
ATOM 4189 N N . ILE B 1 211 ? -7.449 -7.828 -6.195 1 97.38 211 ILE B N 1
ATOM 4190 C CA . ILE B 1 211 ? -6.062 -8.266 -6.281 1 97.38 211 ILE B CA 1
ATOM 4191 C C . ILE B 1 211 ? -5.27 -7.289 -7.152 1 97.38 211 ILE B C 1
ATOM 4193 O O . ILE B 1 211 ? -5.668 -6.992 -8.281 1 97.38 211 ILE B O 1
ATOM 4197 N N . GLN B 1 212 ? -4.199 -6.82 -6.594 1 97.62 212 GLN B N 1
ATOM 4198 C CA . GLN B 1 212 ? -3.34 -5.875 -7.301 1 97.62 212 GLN B CA 1
ATOM 4199 C C . GLN B 1 212 ? -2.129 -6.582 -7.902 1 97.62 212 GLN B C 1
ATOM 4201 O O . GLN B 1 212 ? -1.609 -7.539 -7.324 1 97.62 212 GLN B O 1
ATOM 4206 N N . TYR B 1 213 ? -1.723 -6.191 -9.078 1 96.88 213 TYR B N 1
ATOM 4207 C CA . TYR B 1 213 ? -0.52 -6.629 -9.773 1 96.88 213 TYR B CA 1
ATOM 4208 C C . TYR B 1 213 ? 0.405 -5.449 -10.062 1 96.88 213 TYR B C 1
ATOM 4210 O O . TYR B 1 213 ? 0.008 -4.488 -10.719 1 96.88 213 TYR B O 1
ATOM 4218 N N . ASP B 1 214 ? 1.613 -5.559 -9.5 1 92.44 214 ASP B N 1
ATOM 4219 C CA . ASP B 1 214 ? 2.605 -4.504 -9.688 1 92.44 214 ASP B CA 1
ATOM 4220 C C . ASP B 1 214 ? 3.764 -4.988 -10.555 1 92.44 214 ASP B C 1
ATOM 4222 O O . ASP B 1 214 ? 4.23 -6.121 -10.398 1 92.44 214 ASP B O 1
ATOM 4226 N N . ALA B 1 215 ? 4.25 -4.121 -11.438 1 91.5 215 ALA B N 1
ATOM 4227 C CA . ALA B 1 215 ? 5.457 -4.359 -12.227 1 91.5 215 ALA B CA 1
ATOM 4228 C C . ALA B 1 215 ? 6.223 -3.064 -12.469 1 91.5 215 ALA B C 1
ATOM 4230 O O . ALA B 1 215 ? 5.621 -2.004 -12.648 1 91.5 215 ALA B O 1
ATOM 4231 N N . VAL B 1 216 ? 7.527 -3.234 -12.477 1 88.12 216 VAL B N 1
ATOM 4232 C CA . VAL B 1 216 ? 8.305 -2.062 -12.867 1 88.12 216 VAL B CA 1
ATOM 4233 C C . VAL B 1 216 ? 7.98 -1.686 -14.312 1 88.12 216 VAL B C 1
ATOM 4235 O O . VAL B 1 216 ? 7.773 -2.559 -15.156 1 88.12 216 VAL B O 1
ATOM 4238 N N . THR B 1 217 ? 8.008 -0.397 -14.617 1 90.81 217 THR B N 1
ATOM 4239 C CA . THR B 1 217 ? 7.473 0.107 -15.883 1 90.81 217 THR B CA 1
ATOM 4240 C C . THR B 1 217 ? 8.273 -0.437 -17.062 1 90.81 217 THR B C 1
ATOM 4242 O O . THR B 1 217 ? 7.746 -0.549 -18.172 1 90.81 217 THR B O 1
ATOM 4245 N N . TYR B 1 218 ? 9.5 -0.78 -16.844 1 87.62 218 TYR B N 1
ATOM 4246 C CA . TYR B 1 218 ? 10.32 -1.243 -17.953 1 87.62 218 TYR B CA 1
ATOM 4247 C C . TYR B 1 218 ? 10.25 -2.758 -18.094 1 87.62 218 TYR B C 1
ATOM 4249 O O . TYR B 1 218 ? 10.891 -3.34 -18.984 1 87.62 218 TYR B O 1
ATOM 4257 N N . ASN B 1 219 ? 9.531 -3.441 -17.234 1 88.94 219 ASN B N 1
ATOM 4258 C CA . ASN B 1 219 ? 9.312 -4.875 -17.375 1 88.94 219 ASN B CA 1
ATOM 4259 C C . ASN B 1 219 ? 8.109 -5.18 -18.266 1 88.94 219 ASN B C 1
ATOM 4261 O O . ASN B 1 219 ? 7.082 -5.66 -17.781 1 88.94 219 ASN B O 1
ATOM 4265 N N . ALA B 1 220 ? 8.258 -5.039 -19.531 1 92.25 220 ALA B N 1
ATOM 4266 C CA . ALA B 1 220 ? 7.18 -5.152 -20.516 1 92.25 220 ALA B CA 1
ATOM 4267 C C . ALA B 1 220 ? 6.578 -6.555 -20.5 1 92.25 220 ALA B C 1
ATOM 4269 O O . ALA B 1 220 ? 5.355 -6.715 -20.531 1 92.25 220 ALA B O 1
ATOM 4270 N N . PRO B 1 221 ? 7.422 -7.613 -20.391 1 90.81 221 PRO B N 1
ATOM 4271 C CA . PRO B 1 221 ? 6.832 -8.961 -20.375 1 90.81 221 PRO B CA 1
ATOM 4272 C C . PRO B 1 221 ? 5.887 -9.172 -19.203 1 90.81 221 PRO B C 1
ATOM 4274 O O . PRO B 1 221 ? 4.816 -9.773 -19.375 1 90.81 221 PRO B O 1
ATOM 4277 N N . SER B 1 222 ? 6.246 -8.695 -18.078 1 92.25 222 SER B N 1
ATOM 4278 C CA . SER B 1 222 ? 5.391 -8.828 -16.891 1 92.25 222 SER B CA 1
ATOM 4279 C C . SER B 1 222 ? 4.086 -8.062 -17.062 1 92.25 222 SER B C 1
ATOM 4281 O O . SER B 1 222 ? 3.012 -8.57 -16.75 1 92.25 222 SER B O 1
ATOM 4283 N N . ILE B 1 223 ? 4.184 -6.883 -17.594 1 95.06 223 ILE B N 1
ATOM 4284 C CA . ILE B 1 223 ? 3.006 -6.047 -17.812 1 95.06 223 ILE B CA 1
ATOM 4285 C C . ILE B 1 223 ? 2.072 -6.711 -18.812 1 95.06 223 ILE B C 1
ATOM 4287 O O . ILE B 1 223 ? 0.864 -6.805 -18.594 1 95.06 223 ILE B O 1
ATOM 4291 N N . ARG B 1 224 ? 2.596 -7.195 -19.859 1 96.25 224 ARG B N 1
ATOM 4292 C CA . ARG B 1 224 ? 1.799 -7.871 -20.891 1 96.25 224 ARG B CA 1
ATOM 4293 C C . ARG B 1 224 ? 1.104 -9.102 -20.312 1 96.25 224 ARG B C 1
ATOM 4295 O O . ARG B 1 224 ? -0.055 -9.375 -20.625 1 96.25 224 ARG B O 1
ATOM 4302 N N . ALA B 1 225 ? 1.812 -9.836 -19.516 1 95.38 225 ALA B N 1
ATOM 4303 C CA . ALA B 1 225 ? 1.215 -11.008 -18.875 1 95.38 225 ALA B CA 1
ATOM 4304 C C . ALA B 1 225 ? 0.035 -10.609 -18 1 95.38 225 ALA B C 1
ATOM 4306 O O . ALA B 1 225 ? -1.029 -11.234 -18.047 1 95.38 225 ALA B O 1
ATOM 4307 N N . ALA B 1 226 ? 0.243 -9.586 -17.188 1 96.81 226 ALA B N 1
ATOM 4308 C CA . ALA B 1 226 ? -0.827 -9.102 -16.312 1 96.81 226 ALA B CA 1
ATOM 4309 C C . ALA B 1 226 ? -2.062 -8.719 -17.125 1 96.81 226 ALA B C 1
ATOM 4311 O O . ALA B 1 226 ? -3.18 -9.109 -16.797 1 96.81 226 ALA B O 1
ATOM 4312 N N . GLU B 1 227 ? -1.793 -7.988 -18.156 1 97.62 227 GLU B N 1
ATOM 4313 C CA . GLU B 1 227 ? -2.895 -7.555 -19 1 97.62 227 GLU B CA 1
ATOM 4314 C C . GLU B 1 227 ? -3.576 -8.742 -19.672 1 97.62 227 GLU B C 1
ATOM 4316 O O . GLU B 1 227 ? -4.805 -8.805 -19.75 1 97.62 227 GLU B O 1
ATOM 4321 N N . ARG B 1 228 ? -2.812 -9.656 -20.141 1 96.81 228 ARG B N 1
ATOM 4322 C CA . ARG B 1 228 ? -3.352 -10.875 -20.75 1 96.81 228 ARG B CA 1
ATOM 4323 C C . ARG B 1 228 ? -4.23 -11.633 -19.75 1 96.81 228 ARG B C 1
ATOM 4325 O O . ARG B 1 228 ? -5.242 -12.219 -20.141 1 96.81 228 ARG B O 1
ATOM 4332 N N . PHE B 1 229 ? -3.865 -11.602 -18.531 1 97.31 229 PHE B N 1
ATOM 4333 C CA . PHE B 1 229 ? -4.574 -12.352 -17.5 1 97.31 229 PHE B CA 1
ATOM 4334 C C . PHE B 1 229 ? -5.809 -11.586 -17.031 1 97.31 229 PHE B C 1
ATOM 4336 O O . PHE B 1 229 ? -6.586 -12.094 -16.219 1 97.31 229 PHE B O 1
ATOM 4343 N N . GLY B 1 230 ? -6 -10.375 -17.484 1 97.81 230 GLY B N 1
ATOM 4344 C CA . GLY B 1 230 ? -7.242 -9.664 -17.219 1 97.81 230 GLY B CA 1
ATOM 4345 C C . GLY B 1 230 ? -7.066 -8.508 -16.234 1 97.81 230 GLY B C 1
ATOM 4346 O O . GLY B 1 230 ? -8.023 -7.797 -15.938 1 97.81 230 GLY B O 1
ATOM 4347 N N . PHE B 1 231 ? -5.883 -8.305 -15.75 1 98.38 231 PHE B N 1
ATOM 4348 C CA . PHE B 1 231 ? -5.652 -7.156 -14.883 1 98.38 231 PHE B CA 1
ATOM 4349 C C . PHE B 1 231 ? -5.805 -5.855 -15.672 1 98.38 231 PHE B C 1
ATOM 4351 O O . PHE B 1 231 ? -5.309 -5.738 -16.797 1 98.38 231 PHE B O 1
ATOM 4358 N N . LYS B 1 232 ? -6.488 -4.926 -15.062 1 98.38 232 LYS B N 1
ATOM 4359 C CA . LYS B 1 232 ? -6.715 -3.629 -15.695 1 98.38 232 LYS B CA 1
ATOM 4360 C C . LYS B 1 232 ? -5.777 -2.568 -15.125 1 98.38 232 LYS B C 1
ATOM 4362 O O . LYS B 1 232 ? -5.668 -2.424 -13.898 1 98.38 232 LYS B O 1
ATOM 4367 N N . LYS B 1 233 ? -5.125 -1.892 -16.031 1 98.38 233 LYS B N 1
ATOM 4368 C CA . LYS B 1 233 ? -4.215 -0.834 -15.594 1 98.38 233 LYS B CA 1
ATOM 4369 C C . LYS B 1 233 ? -4.961 0.25 -14.82 1 98.38 233 LYS B C 1
ATOM 4371 O O . LYS B 1 233 ? -5.992 0.749 -15.273 1 98.38 233 LYS B O 1
ATOM 4376 N N . GLU B 1 234 ? -4.473 0.575 -13.688 1 98.19 234 GLU B N 1
ATOM 4377 C CA . GLU B 1 234 ? -5.051 1.65 -12.891 1 98.19 234 GLU B CA 1
ATOM 4378 C C . GLU B 1 234 ? -4.164 2.893 -12.906 1 98.19 234 GLU B C 1
ATOM 4380 O O . GLU B 1 234 ? -4.645 4.012 -12.719 1 98.19 234 GLU B O 1
ATOM 4385 N N . GLY B 1 235 ? -2.832 2.631 -13.117 1 97.62 235 GLY B N 1
ATOM 4386 C CA . GLY B 1 235 ? -1.953 3.779 -13.273 1 97.62 235 GLY B CA 1
ATOM 4387 C C . GLY B 1 235 ? -0.482 3.422 -13.164 1 97.62 235 GLY B C 1
ATOM 4388 O O . GLY B 1 235 ? -0.131 2.248 -13.023 1 97.62 235 GLY B O 1
ATOM 4389 N N . VAL B 1 236 ? 0.356 4.449 -13.344 1 96.56 236 VAL B N 1
ATOM 4390 C CA . VAL B 1 236 ? 1.788 4.383 -13.07 1 96.56 236 VAL B CA 1
ATOM 4391 C C . VAL B 1 236 ? 2.111 5.18 -11.805 1 96.56 236 VAL B C 1
ATOM 4393 O O . VAL B 1 236 ? 1.78 6.363 -11.711 1 96.56 236 VAL B O 1
ATOM 4396 N N . PHE B 1 237 ? 2.729 4.527 -10.867 1 95 237 PHE B N 1
ATOM 4397 C CA . PHE B 1 237 ? 3.057 5.129 -9.586 1 95 237 PHE B CA 1
ATOM 4398 C C . PHE B 1 237 ? 4.539 5.48 -9.508 1 95 237 PHE B C 1
ATOM 4400 O O . PHE B 1 237 ? 5.395 4.594 -9.555 1 95 237 PHE B O 1
ATOM 4407 N N . ARG B 1 238 ? 4.777 6.699 -9.367 1 94.12 238 ARG B N 1
ATOM 4408 C CA . ARG B 1 238 ? 6.133 7.238 -9.422 1 94.12 238 ARG B CA 1
ATOM 4409 C C . ARG B 1 238 ? 6.871 6.988 -8.109 1 94.12 238 ARG B C 1
ATOM 4411 O O . ARG B 1 238 ? 6.305 7.148 -7.031 1 94.12 238 ARG B O 1
ATOM 4418 N N . ASN B 1 239 ? 8.133 6.523 -8.234 1 90.25 239 ASN B N 1
ATOM 4419 C CA . ASN B 1 239 ? 8.992 6.297 -7.078 1 90.25 239 ASN B CA 1
ATOM 4420 C C . ASN B 1 239 ? 8.336 5.355 -6.07 1 90.25 239 ASN B C 1
ATOM 4422 O O . ASN B 1 239 ? 8.492 5.535 -4.859 1 90.25 239 ASN B O 1
ATOM 4426 N N . PHE B 1 240 ? 7.578 4.461 -6.559 1 86 240 PHE B N 1
ATOM 4427 C CA . PHE B 1 240 ? 6.73 3.633 -5.707 1 86 240 PHE B CA 1
ATOM 4428 C C . PHE B 1 240 ? 7.57 2.682 -4.867 1 86 240 PHE B C 1
ATOM 4430 O O . PHE B 1 240 ? 7.312 2.508 -3.672 1 86 240 PHE B O 1
ATOM 4437 N N . ASN B 1 241 ? 8.383 2.082 -5.492 1 71.44 241 ASN B N 1
ATOM 4438 C CA . ASN B 1 241 ? 9.367 1.274 -4.781 1 71.44 241 ASN B CA 1
ATOM 4439 C C . ASN B 1 241 ? 10.734 1.961 -4.73 1 71.44 241 ASN B C 1
ATOM 4441 O O . ASN B 1 241 ? 11.352 2.193 -5.773 1 71.44 241 ASN B O 1
ATOM 4445 N N . GLY B 1 242 ? 11.039 2.805 -3.611 1 59.12 242 GLY B N 1
ATOM 4446 C CA . GLY B 1 242 ? 12.203 3.623 -3.32 1 59.12 242 GLY B CA 1
ATOM 4447 C C . GLY B 1 242 ? 13.5 3.004 -3.797 1 59.12 242 GLY B C 1
ATOM 4448 O O . GLY B 1 242 ? 13.508 2.186 -4.719 1 59.12 242 GLY B O 1
ATOM 4449 N N . ILE B 1 243 ? 14.734 3.699 -2.992 1 49.59 243 ILE B N 1
ATOM 4450 C CA . ILE B 1 243 ? 16.141 3.352 -3.191 1 49.59 243 ILE B CA 1
ATOM 4451 C C . ILE B 1 243 ? 16.359 1.884 -2.83 1 49.59 243 ILE B C 1
ATOM 4453 O O . ILE B 1 243 ? 16.062 1.46 -1.713 1 49.59 243 ILE B O 1
ATOM 4457 N N . VAL B 1 244 ? 16.453 1.15 -3.871 1 46.97 244 VAL B N 1
ATOM 4458 C CA . VAL B 1 244 ? 16.844 -0.237 -3.646 1 46.97 244 VAL B CA 1
ATOM 4459 C C . VAL B 1 244 ? 18.141 -0.285 -2.836 1 46.97 244 VAL B C 1
ATOM 4461 O O . VAL B 1 244 ? 19.109 0.407 -3.158 1 46.97 244 VAL B O 1
ATOM 4464 N N . PRO B 1 245 ? 18.266 -0.581 -1.716 1 41.78 245 PRO B N 1
ATOM 4465 C CA . PRO B 1 245 ? 19.5 -0.657 -0.918 1 41.78 245 PRO B CA 1
ATOM 4466 C C . PRO B 1 245 ? 20.703 -1.106 -1.735 1 41.78 245 PRO B C 1
ATOM 4468 O O . PRO B 1 245 ? 20.562 -1.879 -2.686 1 41.78 245 PRO B O 1
ATOM 4471 N N . SER B 1 246 ? 21.844 -0.373 -1.564 1 38.47 246 SER B N 1
ATOM 4472 C CA . SER B 1 246 ? 23.188 -0.558 -2.107 1 38.47 246 SER B CA 1
ATOM 4473 C C . SER B 1 246 ? 23.656 -1.999 -1.945 1 38.47 246 SER B C 1
ATOM 4475 O O . SER B 1 246 ? 24.406 -2.512 -2.779 1 38.47 246 SER B O 1
ATOM 4477 N N . HIS B 1 247 ? 23.609 -2.67 -0.884 1 36.59 247 HIS B N 1
ATOM 4478 C CA . HIS B 1 247 ? 24.344 -3.93 -0.783 1 36.59 247 HIS B CA 1
ATOM 4479 C C . HIS B 1 247 ? 23.922 -4.895 -1.889 1 36.59 247 HIS B C 1
ATOM 4481 O O . HIS B 1 247 ? 24.562 -5.938 -2.074 1 36.59 247 HIS B O 1
ATOM 4487 N N . LYS B 1 248 ? 22.719 -4.875 -2.484 1 34.69 248 LYS B N 1
ATOM 4488 C CA . LYS B 1 248 ? 22.484 -5.625 -3.715 1 34.69 248 LYS B CA 1
ATOM 4489 C C . LYS B 1 248 ? 22.859 -4.797 -4.941 1 34.69 248 LYS B C 1
ATOM 4491 O O . LYS B 1 248 ? 22.359 -5.039 -6.039 1 34.69 248 LYS B O 1
ATOM 4496 N N . LYS B 1 249 ? 23.609 -3.816 -4.883 1 33.66 249 LYS B N 1
ATOM 4497 C CA . LYS B 1 249 ? 24.297 -3.07 -5.938 1 33.66 249 LYS B CA 1
ATOM 4498 C C . LYS B 1 249 ? 25.031 -4.008 -6.891 1 33.66 249 LYS B C 1
ATOM 4500 O O . LYS B 1 249 ? 25.781 -4.879 -6.453 1 33.66 249 LYS B O 1
ATOM 4505 N N . ILE B 1 250 ? 24.5 -4.266 -8.062 1 30.45 250 ILE B N 1
ATOM 4506 C CA . ILE B 1 250 ? 25.312 -4.84 -9.125 1 30.45 250 ILE B CA 1
ATOM 4507 C C . ILE B 1 250 ? 26.719 -4.246 -9.07 1 30.45 250 ILE B C 1
ATOM 4509 O O . ILE B 1 250 ? 26.875 -3.029 -8.969 1 30.45 250 ILE B O 1
ATOM 4513 N N . LYS B 1 251 ? 27.766 -5.043 -9.031 1 28.42 251 LYS B N 1
ATOM 4514 C CA . LYS B 1 251 ? 29.188 -4.852 -9.266 1 28.42 251 LYS B CA 1
ATOM 4515 C C . LYS B 1 251 ? 29.438 -4.008 -10.516 1 28.42 251 LYS B C 1
ATOM 4517 O O . LYS B 1 251 ? 30.578 -3.861 -10.961 1 28.42 251 LYS B O 1
ATOM 4522 N N . ASP B 1 252 ? 28.812 -3.846 -11.625 1 28.62 252 ASP B N 1
ATOM 4523 C CA . ASP B 1 252 ? 29.656 -3.521 -12.781 1 28.62 252 ASP B CA 1
ATOM 4524 C C . ASP B 1 252 ? 30.625 -2.393 -12.453 1 28.62 252 ASP B C 1
ATOM 4526 O O . ASP B 1 252 ? 30.406 -1.634 -11.508 1 28.62 252 ASP B O 1
ATOM 4530 N N . HIS B 1 253 ? 31.609 -1.872 -13.703 1 26.41 253 HIS B N 1
ATOM 4531 C CA . HIS B 1 253 ? 32.781 -1.435 -14.477 1 26.41 253 HIS B CA 1
ATOM 4532 C C . HIS B 1 253 ? 33.094 0.033 -14.211 1 26.41 253 HIS B C 1
ATOM 4534 O O . HIS B 1 253 ? 32.25 0.767 -13.68 1 26.41 253 HIS B O 1
ATOM 4540 N N . THR B 1 254 ? 33.844 0.824 -15.297 1 27.78 254 THR B N 1
ATOM 4541 C CA . THR B 1 254 ? 34.75 1.923 -15.641 1 27.78 254 THR B CA 1
ATOM 4542 C C . THR B 1 254 ? 34.062 3.268 -15.406 1 27.78 254 THR B C 1
ATOM 4544 O O . THR B 1 254 ? 33.625 3.916 -16.344 1 27.78 254 THR B O 1
ATOM 4547 N N . MET B 1 255 ? 32.812 3.631 -14.938 1 26.75 255 MET B N 1
ATOM 4548 C CA . MET B 1 255 ? 32.906 5.074 -15.141 1 26.75 255 MET B CA 1
ATOM 4549 C C . MET B 1 255 ? 34.031 5.684 -14.344 1 26.75 255 MET B C 1
ATOM 4551 O O . MET B 1 255 ? 34.312 5.246 -13.227 1 26.75 255 MET B O 1
ATOM 4555 N N . GLY B 1 256 ? 35.094 6.223 -14.945 1 27.59 256 GLY B N 1
ATOM 4556 C CA . GLY B 1 256 ? 36.156 7.109 -14.5 1 27.59 256 GLY B CA 1
ATOM 4557 C C . GLY B 1 256 ? 35.781 7.863 -13.234 1 27.59 256 GLY B C 1
ATOM 4558 O O . GLY B 1 256 ? 34.625 7.871 -12.805 1 27.59 256 GLY B O 1
ATOM 4559 N N . ALA B 1 257 ? 36.719 8.742 -12.523 1 28.33 257 ALA B N 1
ATOM 4560 C CA . ALA B 1 257 ? 36.906 9.633 -11.383 1 28.33 257 ALA B CA 1
ATOM 4561 C C . ALA B 1 257 ? 35.594 10.312 -10.984 1 28.33 257 ALA B C 1
ATOM 4563 O O . ALA B 1 257 ? 35.344 10.602 -9.812 1 28.33 257 ALA B O 1
ATOM 4564 N N . GLY B 1 258 ? 34.844 11.125 -11.742 1 29.86 258 GLY B N 1
ATOM 4565 C CA . GLY B 1 258 ? 33.875 12.141 -11.344 1 29.86 258 GLY B CA 1
ATOM 4566 C C . GLY B 1 258 ? 32.594 11.555 -10.836 1 29.86 258 GLY B C 1
ATOM 4567 O O . GLY B 1 258 ? 31.531 11.703 -11.461 1 29.86 258 GLY B O 1
ATOM 4568 N N . LYS B 1 259 ? 32.375 10.328 -10.211 1 29.91 259 LYS B N 1
ATOM 4569 C CA . LYS B 1 259 ? 31.531 9.188 -9.859 1 29.91 259 LYS B CA 1
ATOM 4570 C C . LYS B 1 259 ? 30.547 9.555 -8.75 1 29.91 259 LYS B C 1
ATOM 4572 O O . LYS B 1 259 ? 30.891 9.453 -7.566 1 29.91 259 LYS B O 1
ATOM 4577 N N . LYS B 1 260 ? 29.766 10.562 -8.828 1 31.98 260 LYS B N 1
ATOM 4578 C CA . LYS B 1 260 ? 28.688 10.938 -7.902 1 31.98 260 LYS B CA 1
ATOM 4579 C C . LYS B 1 260 ? 27.828 9.727 -7.535 1 31.98 260 LYS B C 1
ATOM 4581 O O . LYS B 1 260 ? 27.547 8.875 -8.383 1 31.98 260 LYS B O 1
ATOM 4586 N N . GLU B 1 261 ? 27.797 9.117 -6.227 1 38.09 261 GLU B N 1
ATOM 4587 C CA . GLU B 1 261 ? 27.062 8.055 -5.543 1 38.09 261 GLU B CA 1
ATOM 4588 C C . GLU B 1 261 ? 25.734 7.766 -6.238 1 38.09 261 GLU B C 1
ATOM 4590 O O . GLU B 1 261 ? 24.906 8.664 -6.406 1 38.09 261 GLU B O 1
ATOM 4595 N N . GLN B 1 262 ? 25.656 7.059 -7.203 1 36.53 262 GLN B N 1
ATOM 4596 C CA . GLN B 1 262 ? 24.438 6.645 -7.898 1 36.53 262 GLN B CA 1
ATOM 4597 C C . GLN B 1 262 ? 23.328 6.328 -6.91 1 36.53 262 GLN B C 1
ATOM 4599 O O . GLN B 1 262 ? 23.391 5.328 -6.195 1 36.53 262 GLN B O 1
ATOM 4604 N N . LYS B 1 263 ? 22.75 7.238 -6.145 1 41.91 263 LYS B N 1
ATOM 4605 C CA . LYS B 1 263 ? 21.531 7.254 -5.336 1 41.91 263 LYS B CA 1
ATOM 4606 C C . LYS B 1 263 ? 20.531 6.195 -5.809 1 41.91 263 LYS B C 1
ATOM 4608 O O . LYS B 1 263 ? 20.422 5.938 -7.012 1 41.91 263 LYS B O 1
ATOM 4613 N N . SER B 1 264 ? 20.312 5.094 -5.062 1 48.31 264 SER B N 1
ATOM 4614 C CA . SER B 1 264 ? 19.266 4.09 -5.172 1 48.31 264 SER B CA 1
ATOM 4615 C C . SER B 1 264 ? 18.094 4.602 -5.992 1 48.31 264 SER B C 1
ATOM 4617 O O . SER B 1 264 ? 17.562 5.684 -5.723 1 48.31 264 SER B O 1
ATOM 4619 N N . LYS B 1 265 ? 17.984 4.305 -7.273 1 58.47 265 LYS B N 1
ATOM 4620 C CA . LYS B 1 265 ? 17.016 4.785 -8.25 1 58.47 265 LYS B CA 1
ATOM 4621 C C . LYS B 1 265 ? 15.602 4.352 -7.879 1 58.47 265 LYS B C 1
ATOM 4623 O O . LYS B 1 265 ? 15.375 3.199 -7.5 1 58.47 265 LYS B O 1
ATOM 4628 N N . SER B 1 266 ? 14.797 5.113 -7.449 1 75.25 266 SER B N 1
ATOM 4629 C CA . SER B 1 266 ? 13.359 4.887 -7.316 1 75.25 266 SER B CA 1
ATOM 4630 C C . SER B 1 266 ? 12.773 4.305 -8.594 1 75.25 266 SER B C 1
ATOM 4632 O O . SER B 1 266 ? 13.336 4.48 -9.68 1 75.25 266 SER B O 1
ATOM 4634 N N . GLN B 1 267 ? 11.938 3.328 -8.422 1 83.62 267 GLN B N 1
ATOM 4635 C CA . GLN B 1 267 ? 11.281 2.688 -9.562 1 83.62 267 GLN B CA 1
ATOM 4636 C C . GLN B 1 267 ? 9.836 3.15 -9.688 1 83.62 267 GLN B C 1
ATOM 4638 O O . GLN B 1 267 ? 9.109 3.215 -8.695 1 83.62 267 GLN B O 1
ATOM 4643 N N . ASP B 1 268 ? 9.539 3.529 -10.961 1 90.62 268 ASP B N 1
ATOM 4644 C CA . ASP B 1 268 ? 8.133 3.699 -11.305 1 90.62 268 ASP B CA 1
ATOM 4645 C C . ASP B 1 268 ? 7.457 2.35 -11.547 1 90.62 268 ASP B C 1
ATOM 4647 O O . ASP B 1 268 ? 8.031 1.476 -12.203 1 90.62 268 ASP B O 1
ATOM 4651 N N . MET B 1 269 ? 6.258 2.248 -11.016 1 92.62 269 MET B N 1
ATOM 4652 C CA . MET B 1 269 ? 5.582 0.957 -11.102 1 92.62 269 MET B CA 1
ATOM 4653 C C . MET B 1 269 ? 4.293 1.072 -11.906 1 92.62 269 MET B C 1
ATOM 4655 O O . MET B 1 269 ? 3.498 1.987 -11.688 1 92.62 269 MET B O 1
ATOM 4659 N N . TRP B 1 270 ? 4.168 0.196 -12.875 1 94.75 270 TRP B N 1
ATOM 4660 C CA . TRP B 1 270 ? 2.859 -0.08 -13.453 1 94.75 270 TRP B CA 1
ATOM 4661 C C . TRP B 1 270 ? 1.972 -0.834 -12.469 1 94.75 270 TRP B C 1
ATOM 4663 O O . TRP B 1 270 ? 2.369 -1.873 -11.938 1 94.75 270 TRP B O 1
ATOM 4673 N N . VAL B 1 271 ? 0.762 -0.271 -12.195 1 96.75 271 VAL B N 1
ATOM 4674 C CA . VAL B 1 271 ? -0.145 -0.899 -11.242 1 96.75 271 VAL B CA 1
ATOM 4675 C C . VAL B 1 271 ? -1.46 -1.251 -11.93 1 96.75 271 VAL B C 1
ATOM 4677 O O . VAL B 1 271 ? -2.064 -0.407 -12.594 1 96.75 271 VAL B O 1
ATOM 4680 N N . GLY B 1 272 ? -1.842 -2.518 -11.828 1 97.81 272 GLY B N 1
ATOM 4681 C CA . GLY B 1 272 ? -3.139 -2.994 -12.281 1 97.81 272 GLY B CA 1
ATOM 4682 C C . GLY B 1 272 ? -3.857 -3.84 -11.242 1 97.81 272 GLY B C 1
ATOM 4683 O O . GLY B 1 272 ? -3.266 -4.23 -10.234 1 97.81 272 GLY B O 1
ATOM 4684 N N . SER B 1 273 ? -5.172 -4.023 -11.508 1 97.88 273 SER B N 1
ATOM 4685 C CA . SER B 1 273 ? -5.914 -4.828 -10.539 1 97.88 273 SER B CA 1
ATOM 4686 C C . SER B 1 273 ? -6.953 -5.703 -11.234 1 97.88 273 SER B C 1
ATOM 4688 O O . SER B 1 273 ? -7.297 -5.469 -12.391 1 97.88 273 SER B O 1
ATOM 4690 N N . LEU B 1 274 ? -7.309 -6.699 -10.555 1 97.88 274 LEU B N 1
ATOM 4691 C CA . LEU B 1 274 ? -8.477 -7.535 -10.82 1 97.88 274 LEU B CA 1
ATOM 4692 C C . LEU B 1 274 ? -9.43 -7.535 -9.633 1 97.88 274 LEU B C 1
ATOM 4694 O O . LEU B 1 274 ? -9.023 -7.824 -8.508 1 97.88 274 LEU B O 1
ATOM 4698 N N . THR B 1 275 ? -10.703 -7.188 -9.906 1 95.81 275 THR B N 1
ATOM 4699 C CA . THR B 1 275 ? -11.695 -7.172 -8.836 1 95.81 275 THR B CA 1
ATOM 4700 C C . THR B 1 275 ? -12.602 -8.391 -8.922 1 95.81 275 THR B C 1
ATOM 4702 O O . THR B 1 275 ? -12.578 -9.125 -9.914 1 95.81 275 THR B O 1
ATOM 4705 N N . ASP B 1 276 ? -13.383 -8.602 -7.848 1 94.12 276 ASP B N 1
ATOM 4706 C CA . ASP B 1 276 ? -14.344 -9.695 -7.867 1 94.12 276 ASP B CA 1
ATOM 4707 C C . ASP B 1 276 ? -15.367 -9.516 -8.992 1 94.12 276 ASP B C 1
ATOM 4709 O O . ASP B 1 276 ? -15.797 -10.492 -9.609 1 94.12 276 ASP B O 1
ATOM 4713 N N . TYR B 1 277 ? -15.719 -8.297 -9.312 1 94.19 277 TYR B N 1
ATOM 4714 C CA . TYR B 1 277 ? -16.609 -8.031 -10.438 1 94.19 277 TYR B CA 1
ATOM 4715 C C . TYR B 1 277 ? -15.984 -8.5 -11.75 1 94.19 277 TYR B C 1
ATOM 4717 O O . TYR B 1 277 ? -16.641 -9.141 -12.57 1 94.19 277 TYR B O 1
ATOM 4725 N N . ASP B 1 278 ? -14.727 -8.172 -11.984 1 97.56 278 ASP B N 1
ATOM 4726 C CA . ASP B 1 278 ? -14.031 -8.617 -13.188 1 97.56 278 ASP B CA 1
ATOM 4727 C C . ASP B 1 278 ? -14.047 -10.141 -13.305 1 97.56 278 ASP B C 1
ATOM 4729 O O . ASP B 1 278 ? -14.273 -10.68 -14.391 1 97.56 278 ASP B O 1
ATOM 4733 N N . TRP B 1 279 ? -13.75 -10.828 -12.172 1 97.75 279 TRP B N 1
ATOM 4734 C CA . TRP B 1 279 ? -13.617 -12.273 -12.148 1 97.75 279 TRP B CA 1
ATOM 4735 C C . TRP B 1 279 ? -14.953 -12.953 -12.43 1 97.75 279 TRP B C 1
ATOM 4737 O O . TRP B 1 279 ? -15.047 -13.828 -13.297 1 97.75 279 TRP B O 1
ATOM 4747 N N . PHE B 1 280 ? -16.078 -12.5 -11.805 1 96.75 280 PHE B N 1
ATOM 4748 C CA . PHE B 1 280 ? -17.328 -13.234 -11.812 1 96.75 280 PHE B CA 1
ATOM 4749 C C . PHE B 1 280 ? -18.25 -12.734 -12.922 1 96.75 280 PHE B C 1
ATOM 4751 O O . PHE B 1 280 ? -19.062 -13.492 -13.453 1 96.75 280 PHE B O 1
ATOM 4758 N N . TYR B 1 281 ? -18.047 -11.406 -13.297 1 96.31 281 TYR B N 1
ATOM 4759 C CA . TYR B 1 281 ? -19.125 -10.836 -14.102 1 96.31 281 TYR B CA 1
ATOM 4760 C C . TYR B 1 281 ? -18.594 -10.18 -15.367 1 96.31 281 TYR B C 1
ATOM 4762 O O . TYR B 1 281 ? -19.344 -9.898 -16.297 1 96.31 281 TYR B O 1
ATOM 4770 N N . ASP B 1 282 ? -17.312 -9.938 -15.375 1 96.88 282 ASP B N 1
ATOM 4771 C CA . ASP B 1 282 ? -16.781 -9.25 -16.547 1 96.88 282 ASP B CA 1
ATOM 4772 C C . ASP B 1 282 ? -15.883 -10.18 -17.359 1 96.88 282 ASP B C 1
ATOM 4774 O O . ASP B 1 282 ? -14.883 -9.742 -17.938 1 96.88 282 ASP B O 1
ATOM 4778 N N . GLY B 1 283 ? -16.016 -11.453 -17.266 1 97.38 283 GLY B N 1
ATOM 4779 C CA . GLY B 1 283 ? -15.547 -12.406 -18.266 1 97.38 283 GLY B CA 1
ATOM 4780 C C . GLY B 1 283 ? -14.188 -12.992 -17.938 1 97.38 283 GLY B C 1
ATOM 4781 O O . GLY B 1 283 ? -13.688 -13.867 -18.641 1 97.38 283 GLY B O 1
ATOM 4782 N N . THR B 1 284 ? -13.477 -12.594 -16.906 1 98.25 284 THR B N 1
ATOM 4783 C CA . THR B 1 284 ? -12.117 -13.055 -16.625 1 98.25 284 THR B CA 1
ATOM 4784 C C . THR B 1 284 ? -12.109 -14.555 -16.328 1 98.25 284 THR B C 1
ATOM 4786 O O . THR B 1 284 ? -11.273 -15.289 -16.859 1 98.25 284 THR B O 1
ATOM 4789 N N . LYS B 1 285 ? -12.992 -15 -15.539 1 98.06 285 LYS B N 1
ATOM 4790 C CA . LYS B 1 285 ? -13.07 -16.422 -15.219 1 98.06 285 LYS B CA 1
ATOM 4791 C C . LYS B 1 285 ? -13.297 -17.266 -16.469 1 98.06 285 LYS B C 1
ATOM 4793 O O . LYS B 1 285 ? -12.648 -18.297 -16.656 1 98.06 285 LYS B O 1
ATOM 4798 N N . THR B 1 286 ? -14.18 -16.797 -17.281 1 97.88 286 THR B N 1
ATOM 4799 C CA . THR B 1 286 ? -14.477 -17.5 -18.516 1 97.88 286 THR B CA 1
ATOM 4800 C C . THR B 1 286 ? -13.258 -17.516 -19.438 1 97.88 286 THR B C 1
ATOM 4802 O O . THR B 1 286 ? -12.984 -18.531 -20.094 1 97.88 286 THR B O 1
ATOM 4805 N N . LYS B 1 287 ? -12.625 -16.438 -19.469 1 97.94 287 LYS B N 1
ATOM 4806 C CA . LYS B 1 287 ? -11.406 -16.359 -20.266 1 97.94 287 LYS B CA 1
ATOM 4807 C C . LYS B 1 287 ? -10.383 -17.406 -19.828 1 97.94 287 LYS B C 1
ATOM 4809 O O . LYS B 1 287 ? -9.766 -18.078 -20.656 1 97.94 287 LYS B O 1
ATOM 4814 N N . PHE B 1 288 ? -10.18 -17.531 -18.547 1 97.94 288 PHE B N 1
ATOM 4815 C CA . PHE B 1 288 ? -9.234 -18.516 -18.031 1 97.94 288 PHE B CA 1
ATOM 4816 C C . PHE B 1 288 ? -9.695 -19.938 -18.375 1 97.94 288 PHE B C 1
ATOM 4818 O O . PHE B 1 288 ? -8.875 -20.797 -18.688 1 97.94 288 PHE B O 1
ATOM 4825 N N . ALA B 1 289 ? -11 -20.219 -18.312 1 97.19 289 ALA B N 1
ATOM 4826 C CA . ALA B 1 289 ? -11.523 -21.516 -18.688 1 97.19 289 ALA B CA 1
ATOM 4827 C C . ALA B 1 289 ? -11.156 -21.875 -20.125 1 97.19 289 ALA B C 1
ATOM 4829 O O . ALA B 1 289 ? -10.758 -23 -20.406 1 97.19 289 ALA B O 1
ATOM 4830 N N . THR B 1 290 ? -11.281 -20.859 -20.953 1 97.06 290 THR B N 1
ATOM 4831 C CA . THR B 1 290 ? -10.945 -21.047 -22.359 1 97.06 290 THR B CA 1
ATOM 4832 C C . THR B 1 290 ? -9.445 -21.281 -22.516 1 97.06 290 THR B C 1
ATOM 4834 O O . THR B 1 290 ? -9.023 -22.156 -23.281 1 97.06 290 THR B O 1
ATOM 4837 N N . MET B 1 291 ? -8.633 -20.547 -21.844 1 96.75 291 MET B N 1
ATOM 4838 C CA . MET B 1 291 ? -7.18 -20.672 -21.938 1 96.75 291 MET B CA 1
ATOM 4839 C C . MET B 1 291 ? -6.723 -22.047 -21.453 1 96.75 291 MET B C 1
ATOM 4841 O O . MET B 1 291 ? -5.758 -22.609 -21.984 1 96.75 291 MET B O 1
ATOM 4845 N N . LEU B 1 292 ? -7.395 -22.578 -20.469 1 96.94 292 LEU B N 1
ATOM 4846 C CA . LEU B 1 292 ? -7.012 -23.844 -19.875 1 96.94 292 LEU B CA 1
ATOM 4847 C C . LEU B 1 292 ? -7.312 -25.016 -20.812 1 96.94 292 LEU B C 1
ATOM 4849 O O . LEU B 1 292 ? -6.793 -26.109 -20.641 1 96.94 292 LEU B O 1
ATOM 4853 N N . GLU B 1 293 ? -8.133 -24.75 -21.781 1 95.44 293 GLU B N 1
ATOM 4854 C CA . GLU B 1 293 ? -8.5 -25.781 -22.75 1 95.44 293 GLU B CA 1
ATOM 4855 C C . GLU B 1 293 ? -7.469 -25.891 -23.859 1 95.44 293 GLU B C 1
ATOM 4857 O O . GLU B 1 293 ? -7.461 -26.859 -24.625 1 95.44 293 GLU B O 1
ATOM 4862 N N . ARG B 1 294 ? -6.633 -24.969 -23.938 1 94 294 ARG B N 1
ATOM 4863 C CA . ARG B 1 294 ? -5.621 -24.969 -24.984 1 94 294 ARG B CA 1
ATOM 4864 C C . ARG B 1 294 ? -4.633 -26.109 -24.781 1 94 294 ARG B C 1
ATOM 4866 O O . ARG B 1 294 ? -4.375 -26.531 -23.656 1 94 294 ARG B O 1
ATOM 4873 N N . PRO B 1 295 ? -4.105 -26.578 -25.859 1 93 295 PRO B N 1
ATOM 4874 C CA . PRO B 1 295 ? -3.086 -27.625 -25.719 1 93 295 PRO B CA 1
ATOM 4875 C C . PRO B 1 295 ? -1.879 -27.156 -24.906 1 93 295 PRO B C 1
ATOM 4877 O O . PRO B 1 295 ? -1.489 -25.984 -24.984 1 93 295 PRO B O 1
ATOM 4880 N N . VAL B 1 296 ? -1.326 -28.078 -24.203 1 95.06 296 VAL B N 1
ATOM 4881 C CA . VAL B 1 296 ? -0.182 -27.75 -23.359 1 95.06 296 VAL B CA 1
ATOM 4882 C C . VAL B 1 296 ? 1.111 -28.172 -24.062 1 95.06 296 VAL B C 1
ATOM 4884 O O . VAL B 1 296 ? 1.114 -29.078 -24.891 1 95.06 296 VAL B O 1
ATOM 4887 N N . VAL B 1 297 ? 2.166 -27.516 -23.766 1 93.5 297 VAL B N 1
ATOM 4888 C CA . VAL B 1 297 ? 3.498 -27.812 -24.266 1 93.5 297 VAL B CA 1
ATOM 4889 C C . VAL B 1 297 ? 4.07 -29.031 -23.531 1 93.5 297 VAL B C 1
ATOM 4891 O O . VAL B 1 297 ? 3.875 -29.172 -22.328 1 93.5 297 VAL B O 1
ATOM 4894 N N . ASN B 1 298 ? 4.75 -29.891 -24.25 1 94.38 298 ASN B N 1
ATOM 4895 C CA . ASN B 1 298 ? 5.508 -30.953 -23.609 1 94.38 298 ASN B CA 1
ATOM 4896 C C . ASN B 1 298 ? 6.773 -30.422 -22.953 1 94.38 298 ASN B C 1
ATOM 4898 O O . ASN B 1 298 ? 7.809 -30.266 -23.594 1 94.38 298 ASN B O 1
ATOM 4902 N N . THR B 1 299 ? 6.75 -30.234 -21.703 1 93.94 299 THR B N 1
ATOM 4903 C CA . THR B 1 299 ? 7.82 -29.531 -20.984 1 93.94 299 THR B CA 1
ATOM 4904 C C . THR B 1 299 ? 9.016 -30.469 -20.781 1 93.94 299 THR B C 1
ATOM 4906 O O . THR B 1 299 ? 10.117 -30 -20.453 1 93.94 299 THR B O 1
ATOM 4909 N N . THR B 1 300 ? 8.844 -31.75 -20.891 1 90.94 300 THR B N 1
ATOM 4910 C CA . THR B 1 300 ? 9.938 -32.719 -20.734 1 90.94 300 THR B CA 1
ATOM 4911 C C . THR B 1 300 ? 10.945 -32.562 -21.875 1 90.94 300 THR B C 1
ATOM 4913 O O . THR B 1 300 ? 12.07 -33.031 -21.781 1 90.94 300 THR B O 1
ATOM 4916 N N . MET B 1 301 ? 10.516 -31.875 -22.906 1 87.62 301 MET B N 1
ATOM 4917 C CA . MET B 1 301 ? 11.375 -31.672 -24.062 1 87.62 301 MET B CA 1
ATOM 4918 C C . MET B 1 301 ? 12.055 -30.312 -24.016 1 87.62 301 MET B C 1
ATOM 4920 O O . MET B 1 301 ? 12.867 -29.984 -24.891 1 87.62 301 MET B O 1
ATOM 4924 N N . LEU B 1 302 ? 11.539 -29.547 -23.125 1 80.38 302 LEU B N 1
ATOM 4925 C CA . LEU B 1 302 ? 12.102 -28.203 -23.047 1 80.38 302 LEU B CA 1
ATOM 4926 C C . LEU B 1 302 ? 13.547 -28.25 -22.547 1 80.38 302 LEU B C 1
ATOM 4928 O O . LEU B 1 302 ? 13.852 -28.938 -21.578 1 80.38 302 LEU B O 1
ATOM 4932 N N . ASN B 1 303 ? 14.438 -28.156 -23.531 1 65.38 303 ASN B N 1
ATOM 4933 C CA . ASN B 1 303 ? 15.844 -28.062 -23.156 1 65.38 303 ASN B CA 1
ATOM 4934 C C . ASN B 1 303 ? 16.203 -26.672 -22.672 1 65.38 303 ASN B C 1
ATOM 4936 O O . ASN B 1 303 ? 15.469 -25.703 -22.906 1 65.38 303 ASN B O 1
ATOM 4940 N N . GLY B 1 304 ? 16.969 -26.375 -21.625 1 58.31 304 GLY B N 1
ATOM 4941 C CA . GLY B 1 304 ? 17.391 -25.109 -21.047 1 58.31 304 GLY B CA 1
ATOM 4942 C C . GLY B 1 304 ? 17.25 -23.938 -22 1 58.31 304 GLY B C 1
ATOM 4943 O O . GLY B 1 304 ? 17.578 -22.797 -21.641 1 58.31 304 GLY B O 1
ATOM 4944 N N . THR B 1 305 ? 17.125 -24.203 -23.375 1 48.62 305 THR B N 1
ATOM 4945 C CA . THR B 1 305 ? 17.172 -23.062 -24.281 1 48.62 305 THR B CA 1
ATOM 4946 C C . THR B 1 305 ? 15.773 -22.531 -24.562 1 48.62 305 THR B C 1
ATOM 4948 O O . THR B 1 305 ? 14.828 -23.312 -24.672 1 48.62 305 THR B O 1
ATOM 4951 N N . THR B 1 306 ? 15.477 -21.25 -24.312 1 47.91 306 THR B N 1
ATOM 4952 C CA . THR B 1 306 ? 14.242 -20.516 -24.562 1 47.91 306 THR B CA 1
ATOM 4953 C C . THR B 1 306 ? 13.625 -20.938 -25.891 1 47.91 306 THR B C 1
ATOM 4955 O O . THR B 1 306 ? 14.289 -20.891 -26.922 1 47.91 306 THR B O 1
ATOM 4958 N N . PRO B 1 307 ? 12.555 -21.625 -26 1 37.81 307 PRO B N 1
ATOM 4959 C CA . PRO B 1 307 ? 11.984 -21.828 -27.328 1 37.81 307 PRO B CA 1
ATOM 4960 C C . PRO B 1 307 ? 11.773 -20.516 -28.078 1 37.81 307 PRO B C 1
ATOM 4962 O O . PRO B 1 307 ? 11.289 -19.547 -27.5 1 37.81 307 PRO B O 1
ATOM 4965 N N . LYS B 1 308 ? 12.539 -20.172 -29.047 1 38.84 308 LYS B N 1
ATOM 4966 C CA . LYS B 1 308 ? 12.273 -19.031 -29.906 1 38.84 308 LYS B CA 1
ATOM 4967 C C . LYS B 1 308 ? 10.867 -19.109 -30.5 1 38.84 308 LYS B C 1
ATOM 4969 O O . LYS B 1 308 ? 10.453 -20.156 -30.969 1 38.84 308 LYS B O 1
ATOM 4974 N N . SER B 1 309 ? 9.906 -18.266 -30.047 1 34.12 309 SER B N 1
ATOM 4975 C CA . SER B 1 309 ? 8.594 -18.062 -30.656 1 34.12 309 SER B CA 1
ATOM 4976 C C . SER B 1 309 ? 8.625 -18.297 -32.156 1 34.12 309 SER B C 1
ATOM 4978 O O . SER B 1 309 ? 9.375 -17.625 -32.875 1 34.12 309 SER B O 1
ATOM 4980 N N . GLU B 1 310 ? 8.438 -19.422 -32.625 1 32.41 310 GLU B N 1
ATOM 4981 C CA . GLU B 1 310 ? 8.102 -19.453 -34.031 1 32.41 310 GLU B CA 1
ATOM 4982 C C . GLU B 1 310 ? 6.945 -18.516 -34.344 1 32.41 310 GLU B C 1
ATOM 4984 O O . GLU B 1 310 ? 5.887 -18.578 -33.719 1 32.41 310 GLU B O 1
ATOM 4989 N N . GLY B 1 311 ? 7.199 -17.281 -34.719 1 32.28 311 GLY B N 1
ATOM 4990 C CA . GLY B 1 311 ? 6.285 -16.312 -35.312 1 32.28 311 GLY B CA 1
ATOM 4991 C C . GLY B 1 311 ? 5.203 -16.953 -36.156 1 32.28 311 GLY B C 1
ATOM 4992 O O . GLY B 1 311 ? 5.496 -17.703 -37.094 1 32.28 311 GLY B O 1
ATOM 4993 N N . ARG B 1 312 ? 4.105 -17.359 -35.594 1 32.94 312 ARG B N 1
ATOM 4994 C CA . ARG B 1 312 ? 2.992 -17.578 -36.531 1 32.94 312 ARG B CA 1
ATOM 4995 C C . ARG B 1 312 ? 2.922 -16.484 -37.594 1 32.94 312 ARG B C 1
ATOM 4997 O O . ARG B 1 312 ? 2.73 -15.32 -37.25 1 32.94 312 ARG B O 1
ATOM 5004 N N . LEU B 1 313 ? 3.641 -16.625 -38.656 1 28 313 LEU B N 1
ATOM 5005 C CA . LEU B 1 313 ? 3.459 -15.953 -39.938 1 28 313 LEU B CA 1
ATOM 5006 C C . LEU B 1 313 ? 1.986 -15.922 -40.344 1 28 313 LEU B C 1
ATOM 5008 O O . LEU B 1 313 ? 1.37 -16.969 -40.531 1 28 313 LEU B O 1
ATOM 5012 N N . ASP B 1 314 ? 1.147 -15.117 -39.719 1 25.81 314 ASP B N 1
ATOM 5013 C CA . ASP B 1 314 ? -0.042 -14.758 -40.469 1 25.81 314 ASP B CA 1
ATOM 5014 C C . ASP B 1 314 ? 0.302 -14.508 -41.938 1 25.81 314 ASP B C 1
ATOM 5016 O O . ASP B 1 314 ? 1.078 -13.602 -42.25 1 25.81 314 ASP B O 1
ATOM 5020 N N . GLU B 1 315 ? 0.427 -15.594 -42.688 1 20.78 315 GLU B N 1
ATOM 5021 C CA . GLU B 1 315 ? -0.044 -15.477 -44.062 1 20.78 315 GLU B CA 1
ATOM 5022 C C . GLU B 1 315 ? -1.536 -15.156 -44.125 1 20.78 315 GLU B C 1
ATOM 5024 O O . GLU B 1 315 ? -2.314 -15.688 -43.312 1 20.78 315 GLU B O 1
#

Sequence (630 aa):
MTSETQSTQLDQNHSESFQANGQVDHDGDVLLNGEGENNRNRMDMNGSADQTVLNLYRPTGTPSTYHAATPRELYDINFVFPFHVLHTDHVRLEPLVPSVHLSGFLRLPPESWIHFGDLGPYTRKTALEDIESYRADPTCLLLAVIDLQLEARGDDGFAGVYGLIEVNQEYMTAVFGLINILPKYQRTHINTHAMALILSYLFEEVHLIRIQYDAVTYNAPSIRAAERFGFKKEGVFRNFNGIVPSHKKIKDHTMGAGKKEQKSKSQDMWVGSLTDYDWFYDGTKTKFATMLERPVVNTTMLNGTTPKSEGRLDEMTSETQSTQLDQNHSESFQANGQVDHDGDVLLNGEGENNRNRMDMNGSADQTVLNLYRPTGTPSTYHAATPRELYDINFVFPFHVLHTDHVRLEPLVPSVHLSGFLRLPPESWIHFGDLGPYTRKTALEDIESYRADPTCLLLAVIDLQLEARGDDGFAGVYGLIEVNQEYMTAVFGLINILPKYQRTHINTHAMALILSYLFEEVHLIRIQYDAVTYNAPSIRAAERFGFKKEGVFRNFNGIVPSHKKIKDHTMGAGKKEQKSKSQDMWVGSLTDYDWFYDGTKTKFATMLERPVVNTTMLNGTTPKSEGRLDE

pLDDT: mean 71.89, std 31.65, range [13.7, 98.75]